Protein AF-0000000081791273 (afdb_homodimer)

Sequence (746 aa):
MLEGVGVVGTGSLARILIPTLQAVGIKIVALWGPTLEKAAELARLFNISFYTDQIDNVLLNPEVDLVCINTPPHLHAQVASKALGIGKHVLCERPAGLNKNDAHKMVTAAQYYPSLMSIMNHCLRFLPAFVRLKRMIQDGEVGEVFLCDVRVTCGSLLRDKYNWMCDENMGGGVLNTFGSHLIDIITFITGQKAIRVRGMLKTFVRQTDKINGIRHITSDDFCSFQMELSQQVCVSVTLNTHVPGQFKQEILVVGSEGRLTLKEADLYGQVGAMGREQLLMADIQHITERQKQGIPTNQIPLPYLKGMLKLIDALKESFERKKERLSWEQEPVALAANFEDAEYVQAVLDAIRESNRSGAWEPVNLSNDGDPWMLEGVGVVGTGSLARILIPTLQAVGIKIVALWGPTLEKAAELARLFNISFYTDQIDNVLLNPEVDLVCINTPPHLHAQVASKALGIGKHVLCERPAGLNKNDAHKMVTAAQYYPSLMSIMNHCLRFLPAFVRLKRMIQDGEVGEVFLCDVRVTCGSLLRDKYNWMCDENMGGGVLNTFGSHLIDIITFITGQKAIRVRGMLKTFVRQTDKINGIRHITSDDFCSFQMELSQQVCVSVTLNTHVPGQFKQEILVVGSEGRLTLKEADLYGQVGAMGREQLLMADIQHITERQKQGIPTNQIPLPYLKGMLKLIDALKESFERKKERLSWEQEPVALAANFEDAEYVQAVLDAIRESNRSGAWEPVNLSNDGDPW

Secondary structure (DSSP, 8-state):
----EEEE--SHHHHHHHHHHHHTT--EEEEE-SSHHHHHHHHHHHT-S-EES-HHHHHT-TT-SEEEE-S-HHHHHHHHHHHHHTT-EEEEPSS--SSHHHHHHHHHHHHHSTTS-EEE--GGGGSHHHHHHHHHHHTTTT-SEEEEEEEEE-S----SS--GGG-GGGT-SHIIIIIHHHHHHHHHHH---EEEEEEEEE------SSS-SS----S-SEEEEEEEETTS-EEEEEEE----SS-EEEEEEEETTEEEEEETTEEEEEETT-SS-EEEE-------HHHHHTS-TTSS-HHHHHHHHHHHHHHHHHHHS--STT---SGGGTTSB-HHHHHHHHHHHHHHHHHHHHSS-EE----------/----EEEE--SHHHHHHHHHHHHTTPPEEEEE-SSHHHHHHHHHHHT-S-EES-HHHHHT-TT--EEEE-S-HHHHHHHHHHHHHTT-EEEEPSS--SSHHHHHHHHHHHHH-TTS-EEE--GGGGSHHHHHHHHHHHTTTT-SEEEEEEEEE-S----SS--GGG-GGGT-SHIIIIIHHHHHHHHHHH---EEEEEEEEE------SSS-SS----S-SEEEEEEEETTS-EEEEEEE----SS-EEEEEEEETTEEEEEETTEEEEEETT-SS-EEEE-------HHHHHTS-TTSS-HHHHHHHHHHHHHHHHHHHT--STT---SGGGTTSB-HHHHHHHHHHHHHHHHHHHHSS-EE----------

Foldseek 3Di:
DFQEEEEEEQDQVCLLQLLLLVVVPHHHAEYEYCDQVSQVVSCVVRVHDYYDPDLVCRLVPPRHQEYEYDDFQQCQLVSLLVSLVSPHAYEYEDQQHLFLVSLVSNVVSCVVRVQHHFFYQLLLLLQPQLVVLLVCVVVCQQPAWAEKEKEKEEADLDDLDDDLLQESNRQHAQCRVVVLSVQLSVCLSNVWAFFWKAKAFDDPAQADPRRHPPHTRDYTQWMWMWTQTPVNHIYTYTYHNHDYDAIWIKIWIHHPFWIWMDTLSWIWIDGDPRPDIDTPDDDPDDDDPSSVVSNPVPNDHDSSSVSSSSQSVLQVVQQVVDPDPSGGHCVSCVSGHGSLSSSSSSLRSVNHVVNNVVVDMGTRDSDPPPDPD/DFQEEEEEEQDQVCLLQLLLLVVVPHHHAEYEYCDQVSQVVSCVVRVHDYYDPDLVCRLVPPRHQEYEYDDFQQCQLVSLLVSLVSPHAYEYEDQQHLFLVSLVSNVVSCVVRVQHHFFYQLLLLLQPQLVVLLVCVVVCQQPAWAEKEKEKEEADLDDLDDDLLQESNRQHAQCRVVVLSVQLSVCLSNVWAFFWKAKAFDDPAFADPRRHPPHTRDYTQWMWMWTQTPVNHIYTYTYHNHDYDAIWIKIWIHHPFWIWMDTLSWIWIDGDPRPDIDTPDDDPDDDDPSSVVSRPVPNDHDSSSVSSSSQSVLQVVQQVVDPDPSGGHCVSCVSGHGSLSSSSSSLRSVNHVVNNVVVDMGTRDSDPPPDPD

pLDDT: mean 92.03, std 10.96, range [25.06, 98.81]

Structure (mmCIF, N/CA/C/O backbone):
data_AF-0000000081791273-model_v1
#
loop_
_entity.id
_entity.type
_entity.pdbx_description
1 polymer 'Glucose-fructose oxidoreductase domain-containing protein 2-like'
#
loop_
_atom_site.group_PDB
_atom_site.id
_atom_site.type_symbol
_atom_site.label_atom_id
_atom_site.label_alt_id
_atom_site.label_comp_id
_atom_site.label_asym_id
_atom_site.label_entity_id
_atom_site.label_seq_id
_atom_site.pdbx_PDB_ins_code
_atom_site.Cartn_x
_atom_site.Cartn_y
_atom_site.Cartn_z
_atom_site.occupancy
_atom_site.B_iso_or_equiv
_atom_site.auth_seq_id
_atom_site.auth_comp_id
_atom_site.auth_asym_id
_atom_site.auth_atom_id
_atom_site.pdbx_PDB_model_num
ATOM 1 N N . MET A 1 1 ? 8.859 39.094 22.797 1 80.38 1 MET A N 1
ATOM 2 C CA . MET A 1 1 ? 8.289 37.969 23.516 1 80.38 1 MET A CA 1
ATOM 3 C C . MET A 1 1 ? 6.828 37.75 23.125 1 80.38 1 MET A C 1
ATOM 5 O O . MET A 1 1 ? 6.141 38.719 22.75 1 80.38 1 MET A O 1
ATOM 9 N N . LEU A 1 2 ? 6.379 36.469 23.156 1 83.06 2 LEU A N 1
ATOM 10 C CA . LEU A 1 2 ? 4.984 36.125 22.891 1 83.06 2 LEU A CA 1
ATOM 11 C C . LEU A 1 2 ? 4.105 36.469 24.094 1 83.06 2 LEU A C 1
ATOM 13 O O . LEU A 1 2 ? 4.23 35.875 25.156 1 83.06 2 LEU A O 1
ATOM 17 N N . GLU A 1 3 ? 3.275 37.469 24.047 1 80.25 3 GLU A N 1
ATOM 18 C CA . GLU A 1 3 ? 2.473 37.906 25.188 1 80.25 3 GLU A CA 1
ATOM 19 C C . GLU A 1 3 ? 1.173 37.125 25.281 1 80.25 3 GLU A C 1
ATOM 21 O O . GLU A 1 3 ? 0.691 36.844 26.391 1 80.25 3 GLU A O 1
ATOM 26 N N . GLY A 1 4 ? 0.676 36.844 24.156 1 94.81 4 GLY A N 1
ATOM 27 C CA . GLY A 1 4 ? -0.59 36.125 24.219 1 94.81 4 GLY A CA 1
ATOM 28 C C . GLY A 1 4 ? -0.978 35.5 22.906 1 94.81 4 GLY A C 1
ATOM 29 O O . GLY A 1 4 ? -0.672 36 21.828 1 94.81 4 GLY A O 1
ATOM 30 N N . VAL A 1 5 ? -1.681 34.375 23.016 1 97.56 5 VAL A N 1
ATOM 31 C CA . VAL A 1 5 ? -2.145 33.656 21.859 1 97.56 5 VAL A CA 1
ATOM 32 C C . VAL A 1 5 ? -3.668 33.688 21.781 1 97.56 5 VAL A C 1
ATOM 34 O O . VAL A 1 5 ? -4.348 33.562 22.797 1 97.56 5 VAL A O 1
ATOM 37 N N . GLY A 1 6 ? -4.168 34.062 20.641 1 98.5 6 GLY A N 1
ATOM 38 C CA . GLY A 1 6 ? -5.574 33.844 20.328 1 98.5 6 GLY A CA 1
ATOM 39 C C . GLY A 1 6 ? -5.836 32.562 19.547 1 98.5 6 GLY A C 1
ATOM 40 O O . GLY A 1 6 ? -5.16 32.312 18.562 1 98.5 6 GLY A O 1
ATOM 41 N N . VAL A 1 7 ? -6.781 31.781 20 1 98.5 7 VAL A N 1
ATOM 42 C CA . VAL A 1 7 ? -7.129 30.531 19.328 1 98.5 7 VAL A CA 1
ATOM 43 C C . VAL A 1 7 ? -8.477 30.672 18.625 1 98.5 7 VAL A C 1
ATOM 45 O O . VAL A 1 7 ? -9.461 31.109 19.25 1 98.5 7 VAL A O 1
ATOM 48 N N . VAL A 1 8 ? -8.469 30.391 17.359 1 98.38 8 VAL A N 1
ATOM 49 C CA . VAL A 1 8 ? -9.695 30.406 16.562 1 98.38 8 VAL A CA 1
ATOM 50 C C . VAL A 1 8 ? -10.125 28.984 16.25 1 98.38 8 VAL A C 1
ATOM 52 O O . VAL A 1 8 ? -9.617 28.375 15.305 1 98.38 8 VAL A O 1
ATOM 55 N N . GLY A 1 9 ? -11.094 28.5 16.953 1 97.19 9 GLY A N 1
ATOM 56 C CA . GLY A 1 9 ? -11.578 27.141 16.812 1 97.19 9 GLY A CA 1
ATOM 57 C C . GLY A 1 9 ? -11.789 26.438 18.141 1 97.19 9 GLY A C 1
ATOM 58 O O . GLY A 1 9 ? -11.023 26.641 19.078 1 97.19 9 GLY A O 1
ATOM 59 N N . THR A 1 10 ? -12.773 25.547 18.234 1 95 10 THR A N 1
ATOM 60 C CA . THR A 1 10 ? -13.094 24.844 19.469 1 95 10 THR A CA 1
ATOM 61 C C . THR A 1 10 ? -13.125 23.328 19.234 1 95 10 THR A C 1
ATOM 63 O O . THR A 1 10 ? -13.609 22.578 20.094 1 95 10 THR A O 1
ATOM 66 N N . GLY A 1 11 ? -12.695 22.891 18.109 1 89.69 11 GLY A N 1
ATOM 67 C CA . GLY A 1 11 ? -12.75 21.484 17.766 1 89.69 11 GLY A CA 1
ATOM 68 C C . GLY A 1 11 ? -11.703 20.641 18.484 1 89.69 11 GLY A C 1
ATOM 69 O O . GLY A 1 11 ? -11.07 21.125 19.438 1 89.69 11 GLY A O 1
ATOM 70 N N . SER A 1 12 ? -11.555 19.422 18.094 1 86.44 12 SER A N 1
ATOM 71 C CA . SER A 1 12 ? -10.68 18.453 18.734 1 86.44 12 SER A CA 1
ATOM 72 C C . SER A 1 12 ? -9.234 18.938 18.75 1 86.44 12 SER A C 1
ATOM 74 O O . SER A 1 12 ? -8.523 18.75 19.734 1 86.44 12 SER A O 1
ATOM 76 N N . LEU A 1 13 ? -8.844 19.531 17.703 1 88.69 13 LEU A N 1
ATOM 77 C CA . LEU A 1 13 ? -7.453 19.969 17.625 1 88.69 13 LEU A CA 1
ATOM 78 C C . LEU A 1 13 ? -7.199 21.141 18.578 1 88.69 13 LEU A C 1
ATOM 80 O O . LEU A 1 13 ? -6.117 21.25 19.156 1 88.69 13 LEU A O 1
ATOM 84 N N . ALA A 1 14 ? -8.172 22.031 18.688 1 92.62 14 ALA A N 1
ATOM 85 C CA . ALA A 1 14 ? -8.047 23.125 19.641 1 92.62 14 ALA A CA 1
ATOM 86 C C . ALA A 1 14 ? -7.938 22.609 21.062 1 92.62 14 ALA A C 1
ATOM 88 O O . ALA A 1 14 ? -7.195 23.156 21.875 1 92.62 14 ALA A O 1
ATOM 89 N N . ARG A 1 15 ? -8.625 21.562 21.312 1 89.88 15 ARG A N 1
ATOM 90 C CA . ARG A 1 15 ? -8.656 20.969 22.656 1 89.88 15 ARG A CA 1
ATOM 91 C C . ARG A 1 15 ? -7.309 20.344 23 1 89.88 15 ARG A C 1
ATOM 93 O O . ARG A 1 15 ? -6.984 20.172 24.188 1 89.88 15 ARG A O 1
ATOM 100 N N . ILE A 1 16 ? -6.574 20.031 22 1 88.81 16 ILE A N 1
ATOM 101 C CA . ILE A 1 16 ? -5.234 19.5 22.203 1 88.81 16 ILE A CA 1
ATOM 102 C C . ILE A 1 16 ? -4.219 20.641 22.219 1 88.81 16 ILE A C 1
ATOM 104 O O . ILE A 1 16 ? -3.314 20.656 23.062 1 88.81 16 ILE A O 1
ATOM 108 N N . LEU A 1 17 ? -4.387 21.562 21.391 1 92.44 17 LEU A N 1
ATOM 109 C CA . LEU A 1 17 ? -3.441 22.656 21.203 1 92.44 17 LEU A CA 1
ATOM 110 C C . LEU A 1 17 ? -3.395 23.547 22.453 1 92.44 17 LEU A C 1
ATOM 112 O O . LEU A 1 17 ? -2.312 23.922 22.922 1 92.44 17 LEU A O 1
ATOM 116 N N . ILE A 1 18 ? -4.543 23.906 23.016 1 94.12 18 ILE A N 1
ATOM 117 C CA . ILE A 1 18 ? -4.652 24.891 24.094 1 94.12 18 ILE A CA 1
ATOM 118 C C . ILE A 1 18 ? -3.891 24.406 25.312 1 94.12 18 ILE A C 1
ATOM 120 O O . ILE A 1 18 ? -2.971 25.078 25.797 1 94.12 18 ILE A O 1
ATOM 124 N N . PRO A 1 19 ? -4.215 23.219 25.781 1 90.81 19 PRO A N 1
ATOM 125 C CA . PRO A 1 19 ? -3.463 22.766 26.953 1 90.81 19 PRO A CA 1
ATOM 126 C C . PRO A 1 19 ? -1.977 22.578 26.656 1 90.81 19 PRO A C 1
ATOM 128 O O . PRO A 1 19 ? -1.141 22.75 27.547 1 90.81 19 PRO A O 1
ATOM 131 N N . THR A 1 20 ? -1.631 22.203 25.453 1 88.81 20 THR A N 1
ATOM 132 C CA . THR A 1 20 ? -0.233 22.031 25.078 1 88.81 20 THR A CA 1
ATOM 133 C C . THR A 1 20 ? 0.511 23.359 25.156 1 88.81 20 THR A C 1
ATOM 135 O O . THR A 1 20 ? 1.639 23.422 25.641 1 88.81 20 THR A O 1
ATOM 138 N N . LEU A 1 21 ? -0.088 24.453 24.688 1 93.25 21 LEU A N 1
ATOM 139 C CA . LEU A 1 21 ? 0.482 25.797 24.781 1 93.25 21 LEU A CA 1
ATOM 140 C C . LEU A 1 21 ? 0.593 26.25 26.234 1 93.25 21 LEU A C 1
ATOM 142 O O . LEU A 1 21 ? 1.633 26.766 26.641 1 93.25 21 LEU A O 1
ATOM 146 N N . GLN A 1 22 ? -0.42 25.969 26.953 1 92.44 22 GLN A N 1
ATOM 147 C CA . GLN A 1 22 ? -0.443 26.375 28.359 1 92.44 22 GLN A CA 1
ATOM 148 C C . GLN A 1 22 ? 0.629 25.656 29.156 1 92.44 22 GLN A C 1
ATOM 150 O O . GLN A 1 22 ? 1.244 26.234 30.062 1 92.44 22 GLN A O 1
ATOM 155 N N . ALA A 1 23 ? 0.828 24.469 28.812 1 87.25 23 ALA A N 1
ATOM 156 C CA . ALA A 1 23 ? 1.78 23.625 29.531 1 87.25 23 ALA A CA 1
ATOM 157 C C . ALA A 1 23 ? 3.199 24.172 29.406 1 87.25 23 ALA A C 1
ATOM 159 O O . ALA A 1 23 ? 4.031 23.969 30.297 1 87.25 23 ALA A O 1
ATOM 160 N N . VAL A 1 24 ? 3.422 24.875 28.406 1 88.56 24 VAL A N 1
ATOM 161 C CA . VAL A 1 24 ? 4.773 25.406 28.219 1 88.56 24 VAL A CA 1
ATOM 162 C C . VAL A 1 24 ? 4.816 26.875 28.609 1 88.56 24 VAL A C 1
ATOM 164 O O . VAL A 1 24 ? 5.777 27.578 28.297 1 88.56 24 VAL A O 1
ATOM 167 N N . GLY A 1 25 ? 3.766 27.375 29.141 1 90.12 25 GLY A N 1
ATOM 168 C CA . GLY A 1 25 ? 3.752 28.719 29.719 1 90.12 25 GLY A CA 1
ATOM 169 C C . GLY A 1 25 ? 3.193 29.766 28.766 1 90.12 25 GLY A C 1
ATOM 170 O O . GLY A 1 25 ? 3.271 30.969 29.047 1 90.12 25 GLY A O 1
ATOM 171 N N . ILE A 1 26 ? 2.658 29.375 27.672 1 92.94 26 ILE A N 1
ATOM 172 C CA . ILE A 1 26 ? 2.059 30.312 26.719 1 92.94 26 ILE A CA 1
ATOM 173 C C . ILE A 1 26 ? 0.616 30.609 27.125 1 92.94 26 ILE A C 1
ATOM 175 O O . ILE A 1 26 ? -0.167 29.688 27.375 1 92.94 26 ILE A O 1
ATOM 179 N N . LYS A 1 27 ? 0.321 31.812 27.219 1 94.88 27 LYS A N 1
ATOM 180 C CA . LYS A 1 27 ? -1.004 32.219 27.672 1 94.88 27 LYS A CA 1
ATOM 181 C C . LYS A 1 27 ? -1.986 32.281 26.5 1 94.88 27 LYS A C 1
ATOM 183 O O . LYS A 1 27 ? -1.678 32.875 25.453 1 94.88 27 LYS A O 1
ATOM 188 N N . ILE A 1 28 ? -3.094 31.719 26.703 1 97.81 28 ILE A N 1
ATOM 189 C CA . ILE A 1 28 ? -4.211 31.891 25.781 1 97.81 28 ILE A CA 1
ATOM 190 C C . ILE A 1 28 ? -5.102 33.031 26.266 1 97.81 28 ILE A C 1
ATOM 192 O O . ILE A 1 28 ? -5.75 32.938 27.312 1 97.81 28 ILE A O 1
ATOM 196 N N . VAL A 1 29 ? -5.199 34.094 25.5 1 98 29 VAL A N 1
ATOM 197 C CA . VAL A 1 29 ? -5.82 35.312 26.031 1 98 29 VAL A CA 1
ATOM 198 C C . VAL A 1 29 ? -7.172 35.531 25.359 1 98 29 VAL A C 1
ATOM 200 O O . VAL A 1 29 ? -7.969 36.344 25.812 1 98 29 VAL A O 1
ATOM 203 N N . ALA A 1 30 ? -7.406 34.812 24.281 1 98.44 30 ALA A N 1
ATOM 204 C CA . ALA A 1 30 ? -8.672 34.938 23.578 1 98.44 30 ALA A CA 1
ATOM 205 C C . ALA A 1 30 ? -9.031 33.656 22.859 1 98.44 30 ALA A C 1
ATOM 207 O O . ALA A 1 30 ? -8.156 32.969 22.312 1 98.44 30 ALA A O 1
ATOM 208 N N . LEU A 1 31 ? -10.32 33.344 22.844 1 98.62 31 LEU A N 1
ATOM 209 C CA . LEU A 1 31 ? -10.82 32.125 22.203 1 98.62 31 LEU A CA 1
ATOM 210 C C . LEU A 1 31 ? -12.055 32.438 21.359 1 98.62 31 LEU A C 1
ATOM 212 O O . LEU A 1 31 ? -12.977 33.125 21.812 1 98.62 31 LEU A O 1
ATOM 216 N N . TRP A 1 32 ? -12.023 32 20.125 1 98.56 32 TRP A N 1
ATOM 217 C CA . TRP A 1 32 ? -13.195 32.094 19.25 1 98.56 32 TRP A CA 1
ATOM 218 C C . TRP A 1 32 ? -13.836 30.719 19.078 1 98.56 32 TRP A C 1
ATOM 220 O O . TRP A 1 32 ? -13.141 29.719 18.938 1 98.56 32 TRP A O 1
ATOM 230 N N . GLY A 1 33 ? -15.141 30.656 19.047 1 97.75 33 GLY A N 1
ATOM 231 C CA . GLY A 1 33 ? -15.93 29.5 18.656 1 97.75 33 GLY A CA 1
ATOM 232 C C . GLY A 1 33 ? -17.047 29.828 17.688 1 97.75 33 GLY A C 1
ATOM 233 O O . GLY A 1 33 ? -17.422 30.984 17.547 1 97.75 33 GLY A O 1
ATOM 234 N N . PRO A 1 34 ? -17.5 28.812 17 1 95.81 34 PRO A N 1
ATOM 235 C CA . PRO A 1 34 ? -18.578 29.062 16.016 1 95.81 34 PRO A CA 1
ATOM 236 C C . PRO A 1 34 ? -19.859 29.562 16.672 1 95.81 34 PRO A C 1
ATOM 238 O O . PRO A 1 34 ? -20.688 30.203 16.016 1 95.81 34 PRO A O 1
ATOM 241 N N . THR A 1 35 ? -20.078 29.203 17.922 1 97.31 35 THR A N 1
ATOM 242 C CA . THR A 1 35 ? -21.141 29.75 18.75 1 97.31 35 THR A CA 1
ATOM 243 C C . THR A 1 35 ? -20.594 30.188 20.109 1 97.31 35 THR A C 1
ATOM 245 O O . THR A 1 35 ? -19.562 29.703 20.562 1 97.31 35 THR A O 1
ATOM 248 N N . LEU A 1 36 ? -21.328 31.141 20.688 1 97.81 36 LEU A N 1
ATOM 249 C CA . LEU A 1 36 ? -20.891 31.625 22 1 97.81 36 LEU A CA 1
ATOM 250 C C . LEU A 1 36 ? -20.891 30.484 23.016 1 97.81 36 LEU A C 1
ATOM 252 O O . LEU A 1 36 ? -20.031 30.453 23.906 1 97.81 36 LEU A O 1
ATOM 256 N N . GLU A 1 37 ? -21.781 29.625 22.875 1 97.88 37 GLU A N 1
ATOM 257 C CA . GLU A 1 37 ? -21.891 28.484 23.797 1 97.88 37 GLU A CA 1
ATOM 258 C C . GLU A 1 37 ? -20.641 27.594 23.719 1 97.88 37 GLU A C 1
ATOM 260 O O . GLU A 1 37 ? -20.078 27.219 24.734 1 97.88 37 GLU A O 1
ATOM 265 N N . LYS A 1 38 ? -20.234 27.266 22.531 1 96.75 38 LYS A N 1
ATOM 266 C CA . LYS A 1 38 ? -19.062 26.406 22.328 1 96.75 38 LYS A CA 1
ATOM 267 C C . LYS A 1 38 ? -17.797 27.094 22.797 1 96.75 38 LYS A C 1
ATOM 269 O O . LYS A 1 38 ? -16.922 26.469 23.406 1 96.75 38 LYS A O 1
ATOM 274 N N . ALA A 1 39 ? -17.719 28.391 22.5 1 98.12 39 ALA A N 1
ATOM 275 C CA . ALA A 1 39 ? -16.578 29.156 22.953 1 98.12 39 ALA A CA 1
ATOM 276 C C . ALA A 1 39 ? -16.5 29.203 24.469 1 98.12 39 ALA A C 1
ATOM 278 O O . ALA A 1 39 ? -15.438 29 25.062 1 98.12 39 ALA A O 1
ATOM 279 N N . ALA A 1 40 ? -17.641 29.406 25.062 1 98.12 40 ALA A N 1
ATOM 280 C CA . ALA A 1 40 ? -17.734 29.516 26.516 1 98.12 40 ALA A CA 1
ATOM 281 C C . ALA A 1 40 ? -17.359 28.188 27.188 1 98.12 40 ALA A C 1
ATOM 283 O O . ALA A 1 40 ? -16.672 28.172 28.203 1 98.12 40 ALA A O 1
ATOM 284 N N . GLU A 1 41 ? -17.828 27.172 26.688 1 97.19 41 GLU A N 1
ATOM 285 C CA . GLU A 1 41 ? -17.547 25.844 27.219 1 97.19 41 GLU A CA 1
ATOM 286 C C . GLU A 1 41 ? -16.047 25.562 27.25 1 97.19 41 GLU A C 1
ATOM 288 O O . GLU A 1 41 ? -15.508 25.141 28.266 1 97.19 41 GLU A O 1
ATOM 293 N N . LEU A 1 42 ? -15.422 25.766 26.125 1 96.62 42 LEU A N 1
ATOM 294 C CA . LEU A 1 42 ? -13.992 25.484 26.031 1 96.62 42 LEU A CA 1
ATOM 295 C C . LEU A 1 42 ? -13.188 26.469 26.875 1 96.62 42 LEU A C 1
ATOM 297 O O . LEU A 1 42 ? -12.172 26.109 27.469 1 96.62 42 LEU A O 1
ATOM 301 N N . ALA A 1 43 ? -13.617 27.719 26.906 1 97.94 43 ALA A N 1
ATOM 302 C CA . ALA A 1 43 ? -12.961 28.734 27.719 1 97.94 43 ALA A CA 1
ATOM 303 C C . ALA A 1 43 ? -12.977 28.344 29.188 1 97.94 43 ALA A C 1
ATOM 305 O O . ALA A 1 43 ? -11.984 28.531 29.906 1 97.94 43 ALA A O 1
ATOM 306 N N . ARG A 1 44 ? -14.109 27.875 29.609 1 97.06 44 ARG A N 1
ATOM 307 C CA . ARG A 1 44 ? -14.242 27.422 30.984 1 97.06 44 ARG A CA 1
ATOM 308 C C . ARG A 1 44 ? -13.312 26.25 31.281 1 97.06 44 ARG A C 1
ATOM 310 O O . ARG A 1 44 ? -12.656 26.203 32.312 1 97.06 44 ARG A O 1
ATOM 317 N N . LEU A 1 45 ? -13.305 25.391 30.359 1 94.88 45 LEU A N 1
ATOM 318 C CA . LEU A 1 45 ? -12.516 24.172 30.516 1 94.88 45 LEU A CA 1
ATOM 319 C C . LEU A 1 45 ? -11.031 24.5 30.688 1 94.88 45 LEU A C 1
ATOM 321 O O . LEU A 1 45 ? -10.328 23.844 31.453 1 94.88 45 LEU A O 1
ATOM 325 N N . PHE A 1 46 ? -10.555 25.547 29.984 1 95.44 46 PHE A N 1
ATOM 326 C CA . PHE A 1 46 ? -9.125 25.797 29.969 1 95.44 46 PHE A CA 1
ATOM 327 C C . PHE A 1 46 ? -8.805 27.156 30.609 1 95.44 46 PHE A C 1
ATOM 329 O O . PHE A 1 46 ? -7.707 27.688 30.438 1 95.44 46 PHE A O 1
ATOM 336 N N . ASN A 1 47 ? -9.711 27.703 31.266 1 96.12 47 ASN A N 1
ATOM 337 C CA . ASN A 1 47 ? -9.555 28.938 32.031 1 96.12 47 ASN A CA 1
ATOM 338 C C . ASN A 1 47 ? -9.07 30.094 31.172 1 96.12 47 ASN A C 1
ATOM 340 O O . ASN A 1 47 ? -8.055 30.719 31.484 1 96.12 47 ASN A O 1
ATOM 344 N N . ILE A 1 48 ? -9.812 30.312 30.109 1 97.5 48 ILE A N 1
ATOM 345 C CA . ILE A 1 48 ? -9.555 31.438 29.219 1 97.5 48 ILE A CA 1
ATOM 346 C C . ILE A 1 48 ? -10.539 32.562 29.5 1 97.5 48 ILE A C 1
ATOM 348 O O . ILE A 1 48 ? -11.758 32.375 29.438 1 97.5 48 ILE A O 1
ATOM 352 N N . SER A 1 49 ? -10.094 33.719 29.797 1 94.94 49 SER A N 1
ATOM 353 C CA . SER A 1 49 ? -10.906 34.781 30.359 1 94.94 49 SER A CA 1
ATOM 354 C C . SER A 1 49 ? -11.781 35.438 29.281 1 94.94 49 SER A C 1
ATOM 356 O O . SER A 1 49 ? -12.898 35.875 29.562 1 94.94 49 SER A O 1
ATOM 358 N N . PHE A 1 50 ? -11.273 35.5 28.078 1 98.31 50 PHE A N 1
ATOM 359 C CA . PHE A 1 50 ? -12.016 36.156 27 1 98.31 50 PHE A CA 1
ATOM 360 C C . PHE A 1 50 ? -12.43 35.156 25.938 1 98.31 50 PHE A C 1
ATOM 362 O O . PHE A 1 50 ? -11.586 34.406 25.406 1 98.31 50 PHE A O 1
ATOM 369 N N . TYR A 1 51 ? -13.664 35.094 25.594 1 98.56 51 TYR A N 1
ATOM 370 C CA . TYR A 1 51 ? -14.18 34.219 24.547 1 98.56 51 TYR A CA 1
ATOM 371 C C . TYR A 1 51 ? -15.281 34.938 23.766 1 98.56 51 TYR A C 1
ATOM 373 O O . TYR A 1 51 ? -15.953 35.812 24.281 1 98.56 51 TYR A O 1
ATOM 381 N N . THR A 1 52 ? -15.445 34.562 22.516 1 98.69 52 THR A N 1
ATOM 382 C CA . THR A 1 52 ? -16.375 35.281 21.641 1 98.69 52 THR A CA 1
ATOM 383 C C . THR A 1 52 ? -16.766 34.406 20.453 1 98.69 52 THR A C 1
ATOM 385 O O . THR A 1 52 ? -16.141 33.344 20.219 1 98.69 52 THR A O 1
ATOM 388 N N . ASP A 1 53 ? -17.828 34.688 19.75 1 98.38 53 ASP A N 1
ATOM 389 C CA . ASP A 1 53 ? -18.203 34.031 18.484 1 98.38 53 ASP A CA 1
ATOM 390 C C . ASP A 1 53 ? -18 35 17.312 1 98.38 53 ASP A C 1
ATOM 392 O O . ASP A 1 53 ? -18.406 34.719 16.188 1 98.38 53 ASP A O 1
ATOM 396 N N . GLN A 1 54 ? -17.391 36.094 17.641 1 98.06 54 GLN A N 1
ATOM 397 C CA . GLN A 1 54 ? -17 37.062 16.609 1 98.06 54 GLN A CA 1
ATOM 398 C C . GLN A 1 54 ? -15.492 37.062 16.391 1 98.06 54 GLN A C 1
ATOM 400 O O . GLN A 1 54 ? -14.734 37.531 17.234 1 98.06 54 GLN A O 1
ATOM 405 N N . ILE A 1 55 ? -15.109 36.625 15.219 1 97.44 55 ILE A N 1
ATOM 406 C CA . ILE A 1 55 ? -13.695 36.406 14.922 1 97.44 55 ILE A CA 1
ATOM 407 C C . ILE A 1 55 ? -12.914 37.688 15.086 1 97.44 55 ILE A C 1
ATOM 409 O O . ILE A 1 55 ? -11.773 37.688 15.57 1 97.44 55 ILE A O 1
ATOM 413 N N . ASP A 1 56 ? -13.492 38.844 14.719 1 97.38 56 ASP A N 1
ATOM 414 C CA . ASP A 1 56 ? -12.812 40.125 14.766 1 97.38 56 ASP A CA 1
ATOM 415 C C . ASP A 1 56 ? -12.422 40.5 16.203 1 97.38 56 ASP A C 1
ATOM 417 O O . ASP A 1 56 ? -11.406 41.156 16.422 1 97.38 56 ASP A O 1
ATOM 421 N N . ASN A 1 57 ? -13.219 40.031 17.141 1 98.12 57 ASN A N 1
ATOM 422 C CA . ASN A 1 57 ? -12.922 40.344 18.531 1 98.12 57 ASN A CA 1
ATOM 423 C C . ASN A 1 57 ? -11.625 39.688 19 1 98.12 57 ASN A C 1
ATOM 425 O O . ASN A 1 57 ? -10.922 40.219 19.859 1 98.12 57 ASN A O 1
ATOM 429 N N . VAL A 1 58 ? -11.32 38.531 18.453 1 98.12 58 VAL A N 1
ATOM 430 C CA . VAL A 1 58 ? -10.062 37.875 18.781 1 98.12 58 VAL A CA 1
ATOM 431 C C . VAL A 1 58 ? -8.914 38.562 18.047 1 98.12 58 VAL A C 1
ATOM 433 O O . VAL A 1 58 ? -7.875 38.844 18.641 1 98.12 58 VAL A O 1
ATOM 436 N N . LEU A 1 59 ? -9.117 38.906 16.766 1 97.62 59 LEU A N 1
ATOM 437 C CA . LEU A 1 59 ? -8.07 39.438 15.914 1 97.62 59 LEU A CA 1
ATOM 438 C C . LEU A 1 59 ? -7.668 40.844 16.375 1 97.62 59 LEU A C 1
ATOM 440 O O . LEU A 1 59 ? -6.492 41.188 16.312 1 97.62 59 LEU A O 1
ATOM 444 N N . LEU A 1 60 ? -8.633 41.625 16.875 1 97.12 60 LEU A N 1
ATOM 445 C CA . LEU A 1 60 ? -8.383 43 17.25 1 97.12 60 LEU A CA 1
ATOM 446 C C . LEU A 1 60 ? -7.988 43.125 18.719 1 97.12 60 LEU A C 1
ATOM 448 O O . LEU A 1 60 ? -7.652 44.188 19.188 1 97.12 60 LEU A O 1
ATOM 452 N N . ASN A 1 61 ? -8.07 42 19.422 1 96.94 61 ASN A N 1
ATOM 453 C CA . ASN A 1 61 ? -7.633 42.031 20.812 1 96.94 61 ASN A CA 1
ATOM 454 C C . ASN A 1 61 ? -6.16 42.406 20.938 1 96.94 61 ASN A C 1
ATOM 456 O O . ASN A 1 61 ? -5.285 41.719 20.406 1 96.94 61 ASN A O 1
ATOM 460 N N . PRO A 1 62 ? -5.836 43.469 21.688 1 95.12 62 PRO A N 1
ATOM 461 C CA . PRO A 1 62 ? -4.457 43.969 21.75 1 95.12 62 PRO A CA 1
ATOM 462 C C . PRO A 1 62 ? -3.525 43 22.484 1 95.12 62 PRO A C 1
ATOM 464 O O . PRO A 1 62 ? -2.303 43.094 22.344 1 95.12 62 PRO A O 1
ATOM 467 N N . GLU A 1 63 ? -4.066 42.062 23.219 1 95.25 63 GLU A N 1
ATOM 468 C CA . GLU A 1 63 ? -3.25 41.094 23.969 1 95.25 63 GLU A CA 1
ATOM 469 C C . GLU A 1 63 ? -2.848 39.906 23.094 1 95.25 63 GLU A C 1
ATOM 471 O O . GLU A 1 63 ? -1.998 39.125 23.484 1 95.25 63 GLU A O 1
ATOM 476 N N . VAL A 1 64 ? -3.396 39.844 21.891 1 96.62 64 VAL A N 1
ATOM 477 C CA . VAL A 1 64 ? -3.105 38.719 21 1 96.62 64 VAL A CA 1
ATOM 478 C C . VAL A 1 64 ? -1.944 39.094 20.078 1 96.62 64 VAL A C 1
ATOM 480 O O . VAL A 1 64 ? -2.027 40.062 19.312 1 96.62 64 VAL A O 1
ATOM 483 N N . ASP A 1 65 ? -0.893 38.312 20.141 1 95.81 65 ASP A N 1
ATOM 484 C CA . ASP A 1 65 ? 0.251 38.469 19.25 1 95.81 65 ASP A CA 1
ATOM 485 C C . ASP A 1 65 ? 0.239 37.438 18.141 1 95.81 65 ASP A C 1
ATOM 487 O O . ASP A 1 65 ? 0.653 37.688 17.016 1 95.81 65 ASP A O 1
ATOM 491 N N . LEU A 1 66 ? -0.155 36.281 18.469 1 97.38 66 LEU A N 1
ATOM 492 C CA . LEU A 1 66 ? -0.198 35.125 17.578 1 97.38 66 LEU A CA 1
ATOM 493 C C . LEU A 1 66 ? -1.6 34.531 17.531 1 97.38 66 LEU A C 1
ATOM 495 O O . LEU A 1 66 ? -2.225 34.312 18.562 1 97.38 66 LEU A O 1
ATOM 499 N N . VAL A 1 67 ? -2.043 34.312 16.328 1 98.44 67 VAL A N 1
ATOM 500 C CA . VAL A 1 67 ? -3.338 33.656 16.141 1 98.44 67 VAL A CA 1
ATOM 501 C C . VAL A 1 67 ? -3.137 32.219 15.68 1 98.44 67 VAL A C 1
ATOM 503 O O . VAL A 1 67 ? -2.486 31.969 14.664 1 98.44 67 VAL A O 1
ATOM 506 N N . CYS A 1 68 ? -3.656 31.266 16.438 1 98.38 68 CYS A N 1
ATOM 507 C CA . CYS A 1 68 ? -3.695 29.859 16.047 1 98.38 68 CYS A CA 1
ATOM 508 C C . CYS A 1 68 ? -5.047 29.5 15.43 1 98.38 68 CYS A C 1
ATOM 510 O O . CYS A 1 68 ? -6.07 29.547 16.109 1 98.38 68 CYS A O 1
ATOM 512 N N . ILE A 1 69 ? -4.973 29.125 14.227 1 98.19 69 ILE A N 1
ATOM 513 C CA . ILE A 1 69 ? -6.199 28.875 13.477 1 98.19 69 ILE A CA 1
ATOM 514 C C . ILE A 1 69 ? -6.473 27.375 13.414 1 98.19 69 ILE A C 1
ATOM 516 O O . ILE A 1 69 ? -5.75 26.641 12.734 1 98.19 69 ILE A O 1
ATOM 520 N N . ASN A 1 70 ? -7.52 26.922 14.078 1 95.44 70 ASN A N 1
ATOM 521 C CA . ASN A 1 70 ? -7.953 25.531 14.156 1 95.44 70 ASN A CA 1
ATOM 522 C C . ASN A 1 70 ? -9.422 25.375 13.766 1 95.44 70 ASN A C 1
ATOM 524 O O . ASN A 1 70 ? -10.188 24.703 14.461 1 95.44 70 ASN A O 1
ATOM 528 N N . THR A 1 71 ? -9.836 26.031 12.766 1 94.12 71 THR A N 1
ATOM 529 C CA . THR A 1 71 ? -11.188 25.984 12.227 1 94.12 71 THR A CA 1
ATOM 530 C C . THR A 1 71 ? -11.297 24.953 11.102 1 94.12 71 THR A C 1
ATOM 532 O O . THR A 1 71 ? -10.289 24.375 10.688 1 94.12 71 THR A O 1
ATOM 535 N N . PRO A 1 72 ? -12.547 24.688 10.648 1 91.5 72 PRO A N 1
ATOM 536 C CA . PRO A 1 72 ? -12.648 23.938 9.398 1 91.5 72 PRO A CA 1
ATOM 537 C C . PRO A 1 72 ? -11.875 24.578 8.25 1 91.5 72 PRO A C 1
ATOM 539 O O . PRO A 1 72 ? -11.781 25.797 8.18 1 91.5 72 PRO A O 1
ATOM 542 N N . PRO A 1 73 ? -11.414 23.734 7.344 1 92.12 73 PRO A N 1
ATOM 543 C CA . PRO A 1 73 ? -10.484 24.188 6.305 1 92.12 73 PRO A CA 1
ATOM 544 C C . PRO A 1 73 ? -11.055 25.344 5.477 1 92.12 73 PRO A C 1
ATOM 546 O O . PRO A 1 73 ? -10.305 26.219 5.043 1 92.12 73 PRO A O 1
ATOM 549 N N . HIS A 1 74 ? -12.312 25.422 5.328 1 88.88 74 HIS A N 1
ATOM 550 C CA . HIS A 1 74 ? -12.906 26.438 4.457 1 88.88 74 HIS A CA 1
ATOM 551 C C . HIS A 1 74 ? -12.727 27.828 5.035 1 88.88 74 HIS A C 1
ATOM 553 O O . HIS A 1 74 ? -12.867 28.828 4.32 1 88.88 74 HIS A O 1
ATOM 559 N N . LEU A 1 75 ? -12.312 27.953 6.324 1 92.44 75 LEU A N 1
ATOM 560 C CA . LEU A 1 75 ? -12.156 29.25 6.973 1 92.44 75 LEU A CA 1
ATOM 561 C C . LEU A 1 75 ? -10.68 29.625 7.09 1 92.44 75 LEU A C 1
ATOM 563 O O . LEU A 1 75 ? -10.352 30.766 7.43 1 92.44 75 LEU A O 1
ATOM 567 N N . HIS A 1 76 ? -9.789 28.75 6.805 1 96.06 76 HIS A N 1
ATOM 568 C CA . HIS A 1 76 ? -8.367 28.938 7.078 1 96.06 76 HIS A CA 1
ATOM 569 C C . HIS A 1 76 ? -7.824 30.172 6.352 1 96.06 76 HIS A C 1
ATOM 571 O O . HIS A 1 76 ? -7.258 31.062 6.98 1 96.06 76 HIS A O 1
ATOM 577 N N . ALA A 1 77 ? -8.094 30.219 5.062 1 95.75 77 ALA A N 1
ATOM 578 C CA . ALA A 1 77 ? -7.512 31.266 4.238 1 95.75 77 ALA A CA 1
ATOM 579 C C . ALA A 1 77 ? -8.016 32.656 4.664 1 95.75 77 ALA A C 1
ATOM 581 O O . ALA A 1 77 ? -7.238 33.594 4.785 1 95.75 77 ALA A O 1
ATOM 582 N N . GLN A 1 78 ? -9.289 32.688 4.879 1 95.62 78 GLN A N 1
ATOM 583 C CA . GLN A 1 78 ? -9.914 33.969 5.254 1 95.62 78 GLN A CA 1
ATOM 584 C C . GLN A 1 78 ? -9.375 34.469 6.594 1 95.62 78 GLN A C 1
ATOM 586 O O . GLN A 1 78 ? -8.984 35.625 6.715 1 95.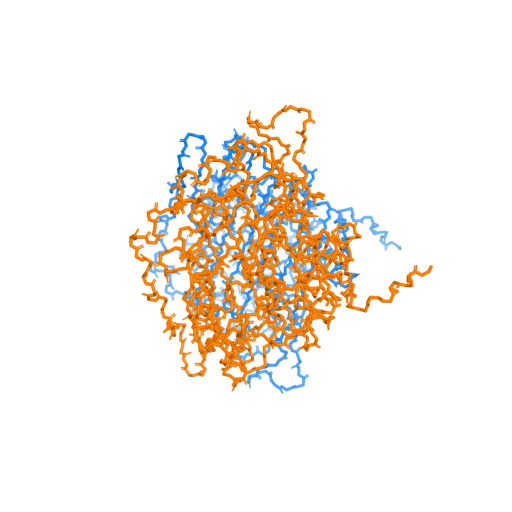62 78 GLN A O 1
ATOM 591 N N . VAL A 1 79 ? -9.32 33.625 7.547 1 97.62 79 VAL A N 1
ATOM 592 C CA . VAL A 1 79 ? -8.898 34.031 8.891 1 97.62 79 VAL A CA 1
ATOM 593 C C . VAL A 1 79 ? -7.41 34.344 8.891 1 97.62 79 VAL A C 1
ATOM 595 O O . VAL A 1 79 ? -6.988 35.344 9.5 1 97.62 79 VAL A O 1
ATOM 598 N N . ALA A 1 80 ? -6.645 33.531 8.242 1 98.19 80 ALA A N 1
ATOM 599 C CA . ALA A 1 80 ? -5.199 33.75 8.203 1 98.19 80 ALA A CA 1
ATOM 600 C C . ALA A 1 80 ? -4.852 35.062 7.531 1 98.19 80 ALA A C 1
ATOM 602 O O . ALA A 1 80 ? -4.035 35.844 8.047 1 98.19 80 ALA A O 1
ATOM 603 N N . SER A 1 81 ? -5.473 35.344 6.387 1 97.06 81 SER A N 1
ATOM 604 C CA . SER A 1 81 ? -5.199 36.562 5.652 1 97.06 81 SER A CA 1
ATOM 605 C C . SER A 1 81 ? -5.609 37.781 6.461 1 97.06 81 SER A C 1
ATOM 607 O O . SER A 1 81 ? -4.883 38.781 6.504 1 97.06 81 SER A O 1
ATOM 609 N N . LYS A 1 82 ? -6.734 37.688 7.07 1 97.5 82 LYS A N 1
ATOM 610 C CA . LYS A 1 82 ? -7.219 38.812 7.898 1 97.5 82 LYS A CA 1
ATOM 611 C C . LYS A 1 82 ? -6.289 39.062 9.078 1 97.5 82 LYS A C 1
ATOM 613 O O . LYS A 1 82 ? -5.988 40.219 9.406 1 97.5 82 LYS A O 1
ATOM 618 N N . ALA A 1 83 ? -5.871 38 9.734 1 98.19 83 ALA A N 1
ATOM 619 C CA . ALA A 1 83 ? -4.973 38.125 10.883 1 98.19 83 ALA A CA 1
ATOM 620 C C . ALA A 1 83 ? -3.662 38.781 10.5 1 98.19 83 ALA A C 1
ATOM 622 O O . ALA A 1 83 ? -3.207 39.719 11.172 1 98.19 83 ALA A O 1
ATOM 623 N N . LEU A 1 84 ? -3.082 38.406 9.438 1 97.62 84 LEU A N 1
ATOM 624 C CA . LEU A 1 84 ? -1.845 39 8.953 1 97.62 84 LEU A CA 1
ATOM 625 C C . LEU A 1 84 ? -2.057 40.469 8.594 1 97.62 84 LEU A C 1
ATOM 627 O O . LEU A 1 84 ? -1.224 41.312 8.922 1 97.62 84 LEU A O 1
ATOM 631 N N . GLY A 1 85 ? -3.148 40.688 8 1 96.5 85 GLY A N 1
ATOM 632 C CA . GLY A 1 85 ? -3.457 42.031 7.551 1 96.5 85 GLY A CA 1
ATOM 633 C C . GLY A 1 85 ? -3.547 43.031 8.688 1 96.5 85 GLY A C 1
ATOM 634 O O . GLY A 1 85 ? -3.35 44.25 8.484 1 96.5 85 GLY A O 1
ATOM 635 N N . ILE A 1 86 ? -3.822 42.594 9.82 1 96 86 ILE A N 1
ATOM 636 C CA . ILE A 1 86 ? -3.969 43.5 10.953 1 96 86 ILE A CA 1
ATOM 637 C C . ILE A 1 86 ? -2.762 43.375 11.875 1 96 86 ILE A C 1
ATOM 639 O O . ILE A 1 86 ? -2.795 43.844 13.016 1 96 86 ILE A O 1
ATOM 643 N N . GLY A 1 87 ? -1.75 42.625 11.445 1 95.56 87 GLY A N 1
ATOM 644 C CA . GLY A 1 87 ? -0.452 42.688 12.102 1 95.56 87 GLY A CA 1
ATOM 645 C C . GLY A 1 87 ? -0.259 41.531 13.094 1 95.56 87 GLY A C 1
ATOM 646 O O . GLY A 1 87 ? 0.519 41.656 14.047 1 95.56 87 GLY A O 1
ATOM 647 N N . LYS A 1 88 ? -0.959 40.469 12.977 1 97.25 88 LYS A N 1
ATOM 648 C CA . LYS A 1 88 ? -0.814 39.344 13.891 1 97.25 88 LYS A CA 1
ATOM 649 C C . LYS A 1 88 ? -0.002 38.219 13.258 1 97.25 88 LYS A C 1
ATOM 651 O O . LYS A 1 88 ? -0.122 37.969 12.055 1 97.25 88 LYS A O 1
ATOM 656 N N . HIS A 1 89 ? 0.9 37.531 14.023 1 97.44 89 HIS A N 1
ATOM 657 C CA . HIS A 1 89 ? 1.508 36.281 13.594 1 97.44 89 HIS A CA 1
ATOM 658 C C . HIS A 1 89 ? 0.458 35.188 13.438 1 97.44 89 HIS A C 1
ATOM 660 O O . HIS A 1 89 ? -0.601 35.25 14.07 1 97.44 89 HIS A O 1
ATOM 666 N N . VAL A 1 90 ? 0.781 34.188 12.586 1 98.19 90 VAL A N 1
ATOM 667 C CA . VAL A 1 90 ? -0.233 33.188 12.32 1 98.19 90 VAL A CA 1
ATOM 668 C C . VAL A 1 90 ? 0.399 31.781 12.367 1 98.19 90 VAL A C 1
ATOM 670 O O . VAL A 1 90 ? 1.47 31.562 11.797 1 98.19 90 VAL A O 1
ATOM 673 N N . LEU A 1 91 ? -0.167 30.891 13.094 1 97.81 91 LEU A N 1
ATOM 674 C CA . LEU A 1 91 ? -0.032 29.453 12.992 1 97.81 91 LEU A CA 1
ATOM 675 C C . LEU A 1 91 ? -1.343 28.812 12.539 1 97.81 91 LEU A C 1
ATOM 677 O O . LEU A 1 91 ? -2.326 28.812 13.281 1 97.81 91 LEU A O 1
ATOM 681 N N . CYS A 1 92 ? -1.339 28.266 11.383 1 97.94 92 CYS A N 1
ATOM 682 C CA . CYS A 1 92 ? -2.586 27.781 10.805 1 97.94 92 CYS A CA 1
ATOM 683 C C . CYS A 1 92 ? -2.557 26.266 10.633 1 97.94 92 CYS A C 1
ATOM 685 O O . CYS A 1 92 ? -1.54 25.703 10.219 1 97.94 92 CYS A O 1
ATOM 687 N N . GLU A 1 93 ? -3.658 25.625 10.914 1 95.19 93 GLU A N 1
ATOM 688 C CA . GLU A 1 93 ? -3.807 24.188 10.664 1 95.19 93 GLU A CA 1
ATOM 689 C C . GLU A 1 93 ? -3.9 23.906 9.172 1 95.19 93 GLU A C 1
ATOM 691 O O . GLU A 1 93 ? -4.23 24.781 8.375 1 95.19 93 GLU A O 1
ATOM 696 N N . ARG A 1 94 ? -3.602 22.719 8.836 1 91.38 94 ARG A N 1
ATOM 697 C CA . ARG A 1 94 ? -3.68 22.234 7.457 1 91.38 94 ARG A CA 1
ATOM 698 C C . ARG A 1 94 ? -5.047 21.625 7.168 1 91.38 94 ARG A C 1
ATOM 700 O O . ARG A 1 94 ? -5.727 21.156 8.086 1 91.38 94 ARG A O 1
ATOM 707 N N . PRO A 1 95 ? -5.48 21.609 5.965 1 92 95 PRO A N 1
ATOM 708 C CA . PRO A 1 95 ? -4.879 22.219 4.777 1 92 95 PRO A CA 1
ATOM 709 C C . PRO A 1 95 ? -5.141 23.719 4.68 1 92 95 PRO A C 1
ATOM 711 O O . PRO A 1 95 ? -5.891 24.266 5.488 1 92 95 PRO A O 1
ATOM 714 N N . ALA A 1 96 ? -4.457 24.391 3.725 1 90.31 96 ALA A N 1
ATOM 715 C CA . ALA A 1 96 ? -4.547 25.844 3.592 1 90.31 96 ALA A CA 1
ATOM 716 C C . ALA A 1 96 ? -5.98 26.281 3.299 1 90.31 96 ALA A C 1
ATOM 718 O O . ALA A 1 96 ? -6.402 27.375 3.703 1 90.31 96 ALA A O 1
ATOM 719 N N . GLY A 1 97 ? -6.676 25.469 2.643 1 90.06 97 GLY A N 1
ATOM 720 C CA . GLY A 1 97 ? -8.047 25.75 2.236 1 90.06 97 GLY A CA 1
ATOM 721 C C . GLY A 1 97 ? -8.672 24.641 1.421 1 90.06 97 GLY A C 1
ATOM 722 O O . GLY A 1 97 ? -8.344 23.469 1.607 1 90.06 97 GLY A O 1
ATOM 723 N N . LEU A 1 98 ? -9.648 25.109 0.589 1 89.69 98 LEU A N 1
ATOM 724 C CA . LEU A 1 98 ? -10.391 24.109 -0.174 1 89.69 98 LEU A CA 1
ATOM 725 C C . LEU A 1 98 ? -9.805 23.953 -1.574 1 89.69 98 LEU A C 1
ATOM 727 O O . LEU A 1 98 ? -10.078 22.953 -2.256 1 89.69 98 LEU A O 1
ATOM 731 N N . ASN A 1 99 ? -9.07 24.953 -1.962 1 90.81 99 ASN A N 1
ATOM 732 C CA . ASN A 1 99 ? -8.492 24.938 -3.299 1 90.81 99 ASN A CA 1
ATOM 733 C C . ASN A 1 99 ? -7.246 25.812 -3.385 1 90.81 99 ASN A C 1
ATOM 735 O O . ASN A 1 99 ? -6.895 26.5 -2.418 1 90.81 99 ASN A O 1
ATOM 739 N N . LYS A 1 100 ? -6.703 25.797 -4.508 1 90.44 100 LYS A N 1
ATOM 740 C CA . LYS A 1 100 ? -5.441 26.5 -4.719 1 90.44 100 LYS A CA 1
ATOM 741 C C . LYS A 1 100 ? -5.617 28 -4.555 1 90.44 100 LYS A C 1
ATOM 743 O O . LYS A 1 100 ? -4.715 28.688 -4.07 1 90.44 100 LYS A O 1
ATOM 748 N N . ASN A 1 101 ? -6.719 28.531 -4.934 1 90.44 101 ASN A N 1
ATOM 749 C CA . ASN A 1 101 ? -6.977 29.969 -4.801 1 90.44 101 ASN A CA 1
ATOM 750 C C . ASN A 1 101 ? -6.961 30.406 -3.34 1 90.44 101 ASN A C 1
ATOM 752 O O . ASN A 1 101 ? -6.441 31.469 -3.014 1 90.44 101 ASN A O 1
ATOM 756 N N . ASP A 1 102 ? -7.512 29.625 -2.49 1 92.12 102 ASP A N 1
ATOM 757 C CA . ASP A 1 102 ? -7.477 29.891 -1.056 1 92.12 102 ASP A CA 1
ATOM 758 C C . ASP A 1 102 ? -6.043 29.953 -0.542 1 92.12 102 ASP A C 1
ATOM 760 O O . ASP A 1 102 ? -5.672 30.891 0.173 1 92.12 102 ASP A O 1
ATOM 764 N N . ALA A 1 103 ? -5.297 29 -0.93 1 93.88 103 ALA A N 1
ATOM 765 C CA . ALA A 1 103 ? -3.902 28.938 -0.505 1 93.88 103 ALA A CA 1
ATOM 766 C C . ALA A 1 103 ? -3.127 30.156 -1.014 1 93.88 103 ALA A C 1
ATOM 768 O O . ALA A 1 103 ? -2.285 30.703 -0.301 1 93.88 103 ALA A O 1
ATOM 769 N N . HIS A 1 104 ? -3.471 30.578 -2.197 1 94.5 104 HIS A N 1
ATOM 770 C CA . HIS A 1 104 ? -2.773 31.719 -2.789 1 94.5 104 HIS A CA 1
ATOM 771 C C . HIS A 1 104 ? -3.055 33 -2.016 1 94.5 104 HIS A C 1
ATOM 773 O O . HIS A 1 104 ? -2.176 33.844 -1.88 1 94.5 104 HIS A O 1
ATOM 779 N N . LYS A 1 105 ? -4.219 33.125 -1.578 1 94.5 105 LYS A N 1
ATOM 780 C CA . LYS A 1 105 ? -4.559 34.281 -0.745 1 94.5 105 LYS A CA 1
ATOM 781 C C . LYS A 1 105 ? -3.678 34.344 0.499 1 94.5 105 LYS A C 1
ATOM 783 O O . LYS A 1 105 ? -3.242 35.438 0.905 1 94.5 105 LYS A O 1
ATOM 788 N N . MET A 1 106 ? -3.441 33.25 1.049 1 96.19 106 MET A N 1
ATOM 789 C CA . MET A 1 106 ? -2.594 33.156 2.234 1 96.19 106 MET A CA 1
ATOM 790 C C . MET A 1 106 ? -1.156 33.531 1.899 1 96.19 106 MET A C 1
ATOM 792 O O . MET A 1 106 ? -0.513 34.281 2.654 1 96.19 106 MET A O 1
ATOM 796 N N . VAL A 1 107 ? -0.705 33.062 0.763 1 96.62 107 VAL A N 1
ATOM 797 C CA . VAL A 1 107 ? 0.653 33.344 0.326 1 96.62 107 VAL A CA 1
ATOM 798 C C . VAL A 1 107 ? 0.8 34.844 0.111 1 96.62 107 VAL A C 1
ATOM 800 O O . VAL A 1 107 ? 1.769 35.469 0.575 1 96.62 107 VAL A O 1
ATOM 803 N N . THR A 1 108 ? -0.145 35.406 -0.581 1 96.25 108 THR A N 1
ATOM 804 C CA . THR A 1 108 ? -0.125 36.844 -0.873 1 96.25 108 THR A CA 1
ATOM 805 C C . THR A 1 108 ? -0.1 37.656 0.417 1 96.25 108 THR A C 1
ATOM 807 O O . THR A 1 108 ? 0.685 38.594 0.547 1 96.25 108 THR A O 1
ATOM 810 N N . ALA A 1 109 ? -0.908 37.281 1.331 1 96.5 109 ALA A N 1
ATOM 811 C CA . ALA A 1 109 ? -0.953 37.969 2.617 1 96.5 109 ALA A CA 1
ATOM 812 C C . ALA A 1 109 ? 0.388 37.875 3.34 1 96.5 109 ALA A C 1
ATOM 814 O O . ALA A 1 109 ? 0.879 38.844 3.887 1 96.5 109 ALA A O 1
ATOM 815 N N . ALA A 1 110 ? 0.973 36.719 3.365 1 96.94 110 ALA A N 1
ATOM 816 C CA . ALA A 1 110 ? 2.254 36.5 4.035 1 96.94 110 ALA A CA 1
ATOM 817 C C . ALA A 1 110 ? 3.357 37.344 3.385 1 96.94 110 ALA A C 1
ATOM 819 O O . ALA A 1 110 ? 4.234 37.875 4.074 1 96.94 110 ALA A O 1
ATOM 820 N N . GLN A 1 111 ? 3.314 37.406 2.086 1 96.06 111 GLN A N 1
ATOM 821 C CA . GLN A 1 111 ? 4.328 38.156 1.343 1 96.06 111 GLN A CA 1
ATOM 822 C C . GLN A 1 111 ? 4.18 39.656 1.563 1 96.06 111 GLN A C 1
ATOM 824 O O . GLN A 1 111 ? 5.168 40.406 1.562 1 96.06 111 GLN A O 1
ATOM 829 N N . TYR A 1 112 ? 2.992 40.094 1.739 1 94.94 112 TYR A N 1
ATOM 830 C CA . TYR A 1 112 ? 2.73 41.5 1.976 1 94.94 112 TYR A CA 1
ATOM 831 C C . TYR A 1 112 ? 3.225 41.938 3.354 1 94.94 112 TYR A C 1
ATOM 833 O O . TYR A 1 112 ? 3.627 43.094 3.551 1 94.94 112 TYR A O 1
ATOM 841 N N . TYR A 1 113 ? 3.262 41.031 4.312 1 92.56 113 TYR A N 1
ATOM 842 C CA . TYR A 1 113 ? 3.721 41.281 5.672 1 92.56 113 TYR A CA 1
ATOM 843 C C . TYR A 1 113 ? 4.832 40.312 6.066 1 92.56 113 TYR A C 1
ATOM 845 O O . TYR A 1 113 ? 4.668 39.531 6.996 1 92.56 113 TYR A O 1
ATOM 853 N N . PRO A 1 114 ? 5.969 40.438 5.5 1 91.69 114 PRO A N 1
ATOM 854 C CA . PRO A 1 114 ? 7.027 39.438 5.648 1 91.69 114 PRO A CA 1
ATOM 855 C C . PRO A 1 114 ? 7.648 39.438 7.043 1 91.69 114 PRO A C 1
ATOM 857 O O . PRO A 1 114 ? 8.336 38.469 7.41 1 91.69 114 PRO A O 1
ATOM 860 N N . SER A 1 115 ? 7.441 40.5 7.773 1 93.19 115 SER A N 1
ATOM 861 C CA . SER A 1 115 ? 7.98 40.531 9.133 1 93.19 115 SER A CA 1
ATOM 862 C C . SER A 1 115 ? 7.152 39.688 10.086 1 93.19 115 SER A C 1
ATOM 864 O O . SER A 1 115 ? 7.598 39.375 11.188 1 93.19 115 SER A O 1
ATOM 866 N N . LEU A 1 116 ? 5.992 39.344 9.672 1 95.56 116 LEU A N 1
ATOM 867 C CA . LEU A 1 116 ? 5.117 38.531 10.508 1 95.56 116 LEU A CA 1
ATOM 868 C C . LEU A 1 116 ? 5.359 37.031 10.258 1 95.56 116 LEU A C 1
ATOM 870 O O . LEU A 1 116 ? 5.637 36.625 9.125 1 95.56 116 LEU A O 1
ATOM 874 N N . MET A 1 117 ? 5.238 36.25 11.305 1 96.31 117 MET A N 1
ATOM 875 C CA . MET A 1 117 ? 5.34 34.812 11.211 1 96.31 117 MET A CA 1
ATOM 876 C C . MET A 1 117 ? 4.094 34.219 10.57 1 96.31 117 MET A C 1
ATOM 878 O O . MET A 1 117 ? 2.971 34.562 10.945 1 96.31 117 MET A O 1
ATOM 882 N N . SER A 1 118 ? 4.238 33.438 9.57 1 97.19 118 SER A N 1
ATOM 883 C CA . SER A 1 118 ? 3.178 32.688 8.922 1 97.19 118 SER A CA 1
ATOM 884 C C . SER A 1 118 ? 3.57 31.219 8.734 1 97.19 118 SER A C 1
ATOM 886 O O . SER A 1 118 ? 4.34 30.891 7.836 1 97.19 118 SER A O 1
ATOM 888 N N . ILE A 1 119 ? 2.979 30.328 9.578 1 97.62 119 ILE A N 1
ATOM 889 C CA . ILE A 1 119 ? 3.389 28.938 9.609 1 97.62 119 ILE A CA 1
ATOM 890 C C . ILE A 1 119 ? 2.174 28.031 9.391 1 97.62 119 ILE A C 1
ATOM 892 O O . ILE A 1 119 ? 1.087 28.312 9.906 1 97.62 119 ILE A O 1
ATOM 896 N N . MET A 1 120 ? 2.369 27.031 8.523 1 97.44 120 MET A N 1
ATOM 897 C CA . MET A 1 120 ? 1.4 25.953 8.359 1 97.44 120 MET A CA 1
ATOM 898 C C . MET A 1 120 ? 1.76 24.766 9.25 1 97.44 120 MET A C 1
ATOM 900 O O . MET A 1 120 ? 2.922 24.359 9.312 1 97.44 120 MET A O 1
ATOM 904 N N . ASN A 1 121 ? 0.781 24.188 9.898 1 96.31 121 ASN A N 1
ATOM 905 C CA . ASN A 1 121 ? 1.026 23.125 10.875 1 96.31 121 ASN A CA 1
ATOM 906 C C . ASN A 1 121 ? 1.305 21.781 10.195 1 96.31 121 ASN A C 1
ATOM 908 O O . ASN A 1 121 ? 0.513 20.844 10.312 1 96.31 121 ASN A O 1
ATOM 912 N N . HIS A 1 122 ? 2.395 21.594 9.602 1 97.44 122 HIS A N 1
ATOM 913 C CA . HIS A 1 122 ? 2.99 20.328 9.188 1 97.44 122 HIS A CA 1
ATOM 914 C C . HIS A 1 122 ? 4.086 19.891 10.156 1 97.44 122 HIS A C 1
ATOM 916 O O . HIS A 1 122 ? 5.27 19.953 9.82 1 97.44 122 HIS A O 1
ATOM 922 N N . CYS A 1 123 ? 3.652 19.328 11.195 1 95.69 123 CYS A N 1
ATOM 923 C CA . CYS A 1 123 ? 4.445 19.188 12.414 1 95.69 123 CYS A CA 1
ATOM 924 C C . CYS A 1 123 ? 5.434 18.047 12.297 1 95.69 123 CYS A C 1
ATOM 926 O O . CYS A 1 123 ? 6.371 17.938 13.086 1 95.69 123 CYS A O 1
ATOM 928 N N . LEU A 1 124 ? 5.32 17.172 11.305 1 97.19 124 LEU A N 1
ATOM 929 C CA . LEU A 1 124 ? 6.207 16.016 11.172 1 97.19 124 LEU A CA 1
ATOM 930 C C . LEU A 1 124 ? 7.637 16.469 10.898 1 97.19 124 LEU A C 1
ATOM 932 O O . LEU A 1 124 ? 8.586 15.742 11.219 1 97.19 124 LEU A O 1
ATOM 936 N N . ARG A 1 125 ? 7.762 17.688 10.336 1 98.12 125 ARG A N 1
ATOM 937 C CA . ARG A 1 125 ? 9.078 18.219 10.008 1 98.12 125 ARG A CA 1
ATOM 938 C C . ARG A 1 125 ? 9.938 18.359 11.266 1 98.12 125 ARG A C 1
ATOM 940 O O . ARG A 1 125 ? 11.164 18.422 11.18 1 98.12 125 ARG A O 1
ATOM 947 N N . PHE A 1 126 ? 9.297 18.438 12.422 1 96.62 126 PHE A N 1
ATOM 948 C CA . PHE A 1 126 ? 10.008 18.734 13.656 1 96.62 126 PHE A CA 1
ATOM 949 C C . PHE A 1 126 ? 10.406 17.453 14.383 1 96.62 126 PHE A C 1
ATOM 951 O O . PHE A 1 126 ? 11.141 17.5 15.375 1 96.62 126 PHE A O 1
ATOM 958 N N . LEU A 1 127 ? 9.93 16.297 13.992 1 96.38 127 LEU A N 1
ATOM 959 C CA . LEU A 1 127 ? 10.328 15.039 14.609 1 96.38 127 LEU A CA 1
ATOM 960 C C . LEU A 1 127 ? 11.773 14.695 14.258 1 96.38 127 LEU A C 1
ATOM 962 O O . LEU A 1 127 ? 12.141 14.672 13.086 1 96.38 127 LEU A O 1
ATOM 966 N N . PRO A 1 128 ? 12.57 14.391 15.211 1 96.25 128 PRO A N 1
ATOM 967 C CA . PRO A 1 128 ? 13.992 14.141 14.984 1 96.25 128 PRO A CA 1
ATOM 968 C C . PRO A 1 128 ? 14.242 13.062 13.93 1 96.25 128 PRO A C 1
ATOM 970 O O . PRO A 1 128 ? 15.18 13.18 13.133 1 96.25 128 PRO A O 1
ATOM 973 N N . ALA A 1 129 ? 13.438 12.062 13.906 1 97.31 129 ALA A N 1
ATOM 974 C CA . ALA A 1 129 ? 13.609 10.977 12.953 1 97.31 129 ALA A CA 1
ATOM 975 C C . ALA A 1 129 ? 13.492 11.477 11.516 1 97.31 129 ALA A C 1
ATOM 977 O O . ALA A 1 129 ? 14.242 11.055 10.641 1 97.31 129 ALA A O 1
ATOM 978 N N . PHE A 1 130 ? 12.586 12.375 11.25 1 97.88 130 PHE A N 1
ATOM 979 C CA . PHE A 1 130 ? 12.398 12.922 9.914 1 97.88 130 PHE A CA 1
ATOM 980 C C . PHE A 1 130 ? 13.547 13.852 9.539 1 97.88 130 PHE A C 1
ATOM 982 O O . PHE A 1 130 ? 13.984 13.867 8.391 1 97.88 130 PHE A O 1
ATOM 989 N N . VAL A 1 131 ? 13.984 14.641 10.492 1 97.69 131 VAL A N 1
ATOM 990 C CA . VAL A 1 131 ? 15.117 15.531 10.266 1 97.69 131 VAL A CA 1
ATOM 991 C C . VAL A 1 131 ? 16.359 14.711 9.93 1 97.69 131 VAL A C 1
ATOM 993 O O . VAL A 1 131 ? 17.094 15.047 8.992 1 97.69 131 VAL A O 1
ATOM 996 N N . ARG A 1 132 ? 16.531 13.695 10.711 1 97.94 132 ARG A N 1
ATOM 997 C CA . ARG A 1 132 ? 17.672 12.82 10.438 1 97.94 132 ARG A CA 1
ATOM 998 C C . ARG A 1 132 ? 17.547 12.172 9.062 1 97.94 132 ARG A C 1
ATOM 1000 O O . ARG A 1 132 ? 18.531 12.086 8.328 1 97.94 132 ARG A O 1
ATOM 1007 N N . LEU A 1 133 ? 16.406 11.656 8.781 1 98.25 133 LEU A N 1
ATOM 1008 C CA . LEU A 1 133 ? 16.141 11.062 7.477 1 98.25 133 LEU A CA 1
ATOM 1009 C C . LEU A 1 133 ? 16.5 12.031 6.355 1 98.25 133 LEU A C 1
ATOM 1011 O O . LEU A 1 133 ? 17.172 11.656 5.395 1 98.25 133 LEU A O 1
ATOM 1015 N N . LYS A 1 134 ? 16.047 13.258 6.441 1 98.38 134 LYS A N 1
ATOM 1016 C CA . LYS A 1 134 ? 16.344 14.289 5.457 1 98.38 134 LYS A CA 1
ATOM 1017 C C . LYS A 1 134 ? 17.844 14.469 5.285 1 98.38 134 LYS A C 1
ATOM 1019 O O . LYS A 1 134 ? 18.344 14.5 4.16 1 98.38 134 LYS A O 1
ATOM 1024 N N . ARG A 1 135 ? 18.547 14.586 6.379 1 98.25 135 ARG A N 1
ATOM 1025 C CA . ARG A 1 135 ? 19.984 14.781 6.352 1 98.25 135 ARG A CA 1
ATOM 1026 C C . ARG A 1 135 ? 20.688 13.602 5.68 1 98.25 135 ARG A C 1
ATOM 1028 O O . ARG A 1 135 ? 21.609 13.789 4.891 1 98.25 135 ARG A O 1
ATOM 1035 N N . MET A 1 136 ? 20.281 12.414 6.02 1 98.06 136 MET A N 1
ATOM 1036 C CA . MET A 1 136 ? 20.875 11.211 5.457 1 98.06 136 MET A CA 1
ATOM 1037 C C . MET A 1 136 ? 20.688 11.156 3.945 1 98.06 136 MET A C 1
ATOM 1039 O O . MET A 1 136 ? 21.594 10.742 3.217 1 98.06 136 MET A O 1
ATOM 1043 N N . ILE A 1 137 ? 19.516 11.547 3.449 1 98 137 ILE A N 1
ATOM 1044 C CA . ILE A 1 137 ? 19.25 11.602 2.018 1 98 137 ILE A CA 1
ATOM 1045 C C . ILE A 1 137 ? 20.141 12.656 1.365 1 98 137 ILE A C 1
ATOM 1047 O O . ILE A 1 137 ? 20.766 12.398 0.336 1 98 137 ILE A O 1
ATOM 1051 N N . GLN A 1 138 ? 20.234 13.828 1.959 1 97.5 138 GLN A N 1
ATOM 1052 C CA . GLN A 1 138 ? 21.031 14.93 1.44 1 97.5 138 GLN A CA 1
ATOM 1053 C C . GLN A 1 138 ? 22.516 14.562 1.398 1 97.5 138 GLN A C 1
ATOM 1055 O O . GLN A 1 138 ? 23.234 14.969 0.487 1 97.5 138 GLN A O 1
ATOM 1060 N N . ASP A 1 139 ? 22.922 13.812 2.395 1 97.38 139 ASP A N 1
ATOM 1061 C CA . ASP A 1 139 ? 24.312 13.406 2.494 1 97.38 139 ASP A CA 1
ATOM 1062 C C . ASP A 1 139 ? 24.625 12.25 1.548 1 97.38 139 ASP A C 1
ATOM 1064 O O . ASP A 1 139 ? 25.781 11.812 1.454 1 97.38 139 ASP A O 1
ATOM 1068 N N . GLY A 1 140 ? 23.641 11.727 0.929 1 96.5 140 GLY A N 1
ATOM 1069 C CA . GLY A 1 140 ? 23.828 10.695 -0.073 1 96.5 140 GLY A CA 1
ATOM 1070 C C . GLY A 1 140 ? 24.031 9.312 0.526 1 96.5 140 GLY A C 1
ATOM 1071 O O . GLY A 1 140 ? 24.609 8.43 -0.112 1 96.5 140 GLY A O 1
ATOM 1072 N N . GLU A 1 141 ? 23.531 9.109 1.758 1 96.31 141 GLU A N 1
ATOM 1073 C CA . GLU A 1 141 ? 23.781 7.848 2.449 1 96.31 141 GLU A CA 1
ATOM 1074 C C . GLU A 1 141 ? 23.016 6.699 1.801 1 96.31 141 GLU A C 1
ATOM 1076 O O . GLU A 1 141 ? 23.328 5.527 2.025 1 96.31 141 GLU A O 1
ATOM 1081 N N . VAL A 1 142 ? 22.031 7.027 1.011 1 96.62 142 VAL A N 1
ATOM 1082 C CA . VAL A 1 142 ? 21.281 5.977 0.334 1 96.62 142 VAL A CA 1
ATOM 1083 C C . VAL A 1 142 ? 21.453 6.113 -1.178 1 96.62 142 VAL A C 1
ATOM 1085 O O . VAL A 1 142 ? 20.688 5.516 -1.947 1 96.62 142 VAL A O 1
ATOM 1088 N N . GLY A 1 143 ? 22.375 6.883 -1.655 1 96.06 143 GLY A N 1
ATOM 1089 C CA . GLY A 1 143 ? 22.547 7.121 -3.08 1 96.06 143 GLY A CA 1
ATOM 1090 C C . GLY A 1 143 ? 21.438 7.949 -3.688 1 96.06 143 GLY A C 1
ATOM 1091 O O . GLY A 1 143 ? 20.922 8.867 -3.049 1 96.06 143 GLY A O 1
ATOM 1092 N N . GLU A 1 144 ? 21.141 7.652 -4.93 1 95.75 144 GLU A N 1
ATOM 1093 C CA . GLU A 1 144 ? 20.062 8.352 -5.621 1 95.75 144 GLU A CA 1
ATOM 1094 C C . GLU A 1 144 ? 18.703 7.773 -5.246 1 95.75 144 GLU A C 1
ATOM 1096 O O . GLU A 1 144 ? 18.406 6.613 -5.551 1 95.75 144 GLU A O 1
ATOM 1101 N N . VAL A 1 145 ? 17.891 8.57 -4.613 1 97.88 145 VAL A N 1
ATOM 1102 C CA . VAL A 1 145 ? 16.562 8.125 -4.215 1 97.88 145 VAL A CA 1
ATOM 1103 C C . VAL A 1 145 ? 15.695 7.938 -5.457 1 97.88 145 VAL A C 1
ATOM 1105 O O . VAL A 1 145 ? 15.633 8.812 -6.32 1 97.88 145 VAL A O 1
ATOM 1108 N N . PHE A 1 146 ? 14.961 6.766 -5.551 1 98 146 PHE A N 1
ATOM 1109 C CA . PHE A 1 146 ? 14.125 6.57 -6.727 1 98 146 PHE A CA 1
ATOM 1110 C C . PHE A 1 146 ? 12.711 6.176 -6.324 1 98 146 PHE A C 1
ATOM 1112 O O . PHE A 1 146 ? 11.789 6.219 -7.145 1 98 146 PHE A O 1
ATOM 1119 N N . LEU A 1 147 ? 12.523 5.836 -5.035 1 98.62 147 LEU A N 1
ATOM 1120 C CA . LEU A 1 147 ? 11.195 5.383 -4.645 1 98.62 147 LEU A CA 1
ATOM 1121 C C . LEU A 1 147 ? 10.891 5.766 -3.197 1 98.62 147 LEU A C 1
ATOM 1123 O O . LEU A 1 147 ? 11.719 5.547 -2.309 1 98.62 147 LEU A O 1
ATOM 1127 N N . CYS A 1 148 ? 9.773 6.355 -2.955 1 98.81 148 CYS A N 1
ATOM 1128 C CA . CYS A 1 148 ? 9.133 6.465 -1.65 1 98.81 148 CYS A CA 1
ATOM 1129 C C . CYS A 1 148 ? 7.824 5.676 -1.618 1 98.81 148 CYS A C 1
ATOM 1131 O O . CYS A 1 148 ? 6.914 5.941 -2.406 1 98.81 148 CYS A O 1
ATOM 1133 N N . ASP A 1 149 ? 7.738 4.688 -0.812 1 98.62 149 ASP A N 1
ATOM 1134 C CA . ASP A 1 149 ? 6.551 3.854 -0.639 1 98.62 149 ASP A CA 1
ATOM 1135 C C . ASP A 1 149 ? 5.922 4.07 0.735 1 98.62 149 ASP A C 1
ATOM 1137 O O . ASP A 1 149 ? 6.516 3.715 1.757 1 98.62 149 ASP A O 1
ATOM 1141 N N . VAL A 1 150 ? 4.676 4.621 0.757 1 98.81 150 VAL A N 1
ATOM 1142 C CA . VAL A 1 150 ? 4.066 5.102 1.994 1 98.81 150 VAL A CA 1
ATOM 1143 C C . VAL A 1 150 ? 2.744 4.379 2.234 1 98.81 150 VAL A C 1
ATOM 1145 O O . VAL A 1 150 ? 1.944 4.211 1.312 1 98.81 150 VAL A O 1
ATOM 1148 N N . ARG A 1 151 ? 2.506 4.02 3.455 1 98.31 151 ARG A N 1
ATOM 1149 C CA . ARG A 1 151 ? 1.241 3.408 3.857 1 98.31 151 ARG A CA 1
ATOM 1150 C C . ARG A 1 151 ? 0.767 3.963 5.195 1 98.31 151 ARG A C 1
ATOM 1152 O O . ARG A 1 151 ? 1.545 4.051 6.148 1 98.31 151 ARG A O 1
ATOM 1159 N N . VAL A 1 152 ? -0.47 4.312 5.238 1 98.31 152 VAL A N 1
ATOM 1160 C CA . VAL A 1 152 ? -1.124 4.734 6.473 1 98.31 152 VAL A CA 1
ATOM 1161 C C . VAL A 1 152 ? -2.416 3.949 6.672 1 98.31 152 VAL A C 1
ATOM 1163 O O . VAL A 1 152 ? -3.24 3.854 5.758 1 98.31 152 VAL A O 1
ATOM 1166 N N . THR A 1 153 ? -2.592 3.375 7.832 1 96.88 153 THR A N 1
ATOM 1167 C CA . THR A 1 153 ? -3.832 2.693 8.188 1 96.88 153 THR A CA 1
ATOM 1168 C C . THR A 1 153 ? -4.336 3.158 9.547 1 96.88 153 THR A C 1
ATOM 1170 O O . THR A 1 153 ? -3.541 3.395 10.461 1 96.88 153 THR A O 1
ATOM 1173 N N . CYS A 1 154 ? -5.602 3.361 9.672 1 95.5 154 CYS A N 1
ATOM 1174 C CA . CYS A 1 154 ? -6.25 3.703 10.938 1 95.5 154 CYS A CA 1
ATOM 1175 C C . CYS A 1 154 ? -7.746 3.426 10.875 1 95.5 154 CYS A C 1
ATOM 1177 O O . CYS A 1 154 ? -8.234 2.838 9.906 1 95.5 154 CYS A O 1
ATOM 1179 N N . GLY A 1 155 ? -8.422 3.727 11.961 1 93.12 155 GLY A N 1
ATOM 1180 C CA . GLY A 1 155 ? -9.875 3.629 11.984 1 93.12 155 GLY A CA 1
ATOM 1181 C C . GLY A 1 155 ? -10.562 4.816 11.336 1 93.12 155 GLY A C 1
ATOM 1182 O O . GLY A 1 155 ? -9.898 5.75 10.875 1 93.12 155 GLY A O 1
ATOM 1183 N N . SER A 1 156 ? -11.883 4.762 11.336 1 92.06 156 SER A N 1
ATOM 1184 C CA . SER A 1 156 ? -12.719 5.77 10.68 1 92.06 156 SER A CA 1
ATOM 1185 C C . SER A 1 156 ? -12.438 7.16 11.242 1 92.06 156 SER A C 1
ATOM 1187 O O . SER A 1 156 ? -12.273 7.328 12.453 1 92.06 156 SER A O 1
ATOM 1189 N N . LEU A 1 157 ? -12.484 8.133 10.344 1 90 157 LEU A N 1
ATOM 1190 C CA . LEU A 1 157 ? -12.305 9.531 10.75 1 90 157 LEU A CA 1
ATOM 1191 C C . LEU A 1 157 ? -13.633 10.133 11.203 1 90 157 LEU A C 1
ATOM 1193 O O . LEU A 1 157 ? -13.664 11.227 11.766 1 90 157 LEU A O 1
ATOM 1197 N N . LEU A 1 158 ? -14.648 9.422 10.93 1 89.31 158 LEU A N 1
ATOM 1198 C CA . LEU A 1 158 ? -15.984 9.945 11.203 1 89.31 158 LEU A CA 1
ATOM 1199 C C . LEU A 1 158 ? -16.297 9.875 12.688 1 89.31 158 LEU A C 1
ATOM 1201 O O . LEU A 1 158 ? -15.883 8.938 13.375 1 89.31 158 LEU A O 1
ATOM 1205 N N . ARG A 1 159 ? -17.062 10.852 13.117 1 86.38 159 ARG A N 1
ATOM 1206 C CA . ARG A 1 159 ? -17.5 10.914 14.508 1 86.38 159 ARG A CA 1
ATOM 1207 C C . ARG A 1 159 ? -19.016 10.672 14.617 1 86.38 159 ARG A C 1
ATOM 1209 O O . ARG A 1 159 ? -19.625 10.172 13.68 1 86.38 159 ARG A O 1
ATOM 1216 N N . ASP A 1 160 ? -19.5 11 15.805 1 84.25 160 ASP A N 1
ATOM 1217 C CA . ASP A 1 160 ? -20.875 10.648 16.109 1 84.25 160 ASP A CA 1
ATOM 1218 C C . ASP A 1 160 ? -21.844 11.633 15.453 1 84.25 160 ASP A C 1
ATOM 1220 O O . ASP A 1 160 ? -23.047 11.344 15.32 1 84.25 160 ASP A O 1
ATOM 1224 N N . LYS A 1 161 ? -21.359 12.781 15.07 1 86.56 161 LYS A N 1
ATOM 1225 C CA . LYS A 1 161 ? -22.203 13.797 14.453 1 86.56 161 LYS A CA 1
ATOM 1226 C C . LYS A 1 161 ? -21.625 14.266 13.117 1 86.56 161 LYS A C 1
ATOM 1228 O O . LYS A 1 161 ? -20.406 14.328 12.961 1 86.56 161 LYS A O 1
ATOM 1233 N N . TYR A 1 162 ? -22.625 14.523 12.273 1 89.44 162 TYR A N 1
ATOM 1234 C CA . TYR A 1 162 ? -22.219 15.062 10.977 1 89.44 162 TYR A CA 1
ATOM 1235 C C . TYR A 1 162 ? -21.469 16.375 11.156 1 89.44 162 TYR A C 1
ATOM 1237 O O . TYR A 1 162 ? -21.922 17.266 11.875 1 89.44 162 TYR A O 1
ATOM 1245 N N . ASN A 1 163 ? -20.328 16.484 10.625 1 88.56 163 ASN A N 1
ATOM 1246 C CA . ASN A 1 163 ? -19.531 17.703 10.609 1 88.56 163 ASN A CA 1
ATOM 1247 C C . ASN A 1 163 ? -18.734 17.844 9.312 1 88.56 163 ASN A C 1
ATOM 1249 O O . ASN A 1 163 ? -19.016 17.156 8.336 1 88.56 163 ASN A O 1
ATOM 1253 N N . TRP A 1 164 ? -17.828 18.812 9.32 1 88 164 TRP A N 1
ATOM 1254 C CA . TRP A 1 164 ? -17.125 19.141 8.094 1 88 164 TRP A CA 1
ATOM 1255 C C . TRP A 1 164 ? -16.297 17.953 7.602 1 88 164 TRP A C 1
ATOM 1257 O O . TRP A 1 164 ? -16.062 17.812 6.398 1 88 164 TRP A O 1
ATOM 1267 N N . MET A 1 165 ? -15.875 17.094 8.43 1 90.25 165 MET A N 1
ATOM 1268 C CA . MET A 1 165 ? -15.047 15.953 8.078 1 90.25 165 MET A CA 1
ATOM 1269 C C . MET A 1 165 ? -15.82 14.961 7.207 1 90.25 165 MET A C 1
ATOM 1271 O O . MET A 1 165 ? -15.219 14.125 6.527 1 90.25 165 MET A O 1
ATOM 1275 N N . CYS A 1 166 ? -17.109 15.039 7.211 1 92.75 166 CYS A N 1
ATOM 1276 C CA . CYS A 1 166 ? -17.984 14.148 6.457 1 92.75 166 CYS A CA 1
ATOM 1277 C C . CYS A 1 166 ? -18.156 14.633 5.023 1 92.75 166 CYS A C 1
ATOM 1279 O O . CYS A 1 166 ? -18.672 13.898 4.176 1 92.75 166 CYS A O 1
ATOM 1281 N N . ASP A 1 167 ? -17.75 15.828 4.785 1 92.5 167 ASP A N 1
ATOM 1282 C CA . ASP A 1 167 ? -18.078 16.5 3.535 1 92.5 167 ASP A CA 1
ATOM 1283 C C . ASP A 1 167 ? -16.828 16.812 2.721 1 92.5 167 ASP A C 1
ATOM 1285 O O . ASP A 1 167 ? -15.977 17.594 3.15 1 92.5 167 ASP A O 1
ATOM 1289 N N . GLU A 1 168 ? -16.797 16.328 1.54 1 92 168 GLU A N 1
ATOM 1290 C CA . GLU A 1 168 ? -15.641 16.531 0.681 1 92 168 GLU A CA 1
ATOM 1291 C C . GLU A 1 168 ? -15.461 18.016 0.349 1 92 168 GLU A C 1
ATOM 1293 O O . GLU A 1 168 ? -14.336 18.5 0.219 1 92 168 GLU A O 1
ATOM 1298 N N . ASN A 1 169 ? -16.516 18.766 0.263 1 90.38 169 ASN A N 1
ATOM 1299 C CA . ASN A 1 169 ? -16.469 20.172 -0.128 1 90.38 169 ASN A CA 1
ATOM 1300 C C . ASN A 1 169 ? -16.078 21.062 1.043 1 90.38 169 ASN A C 1
ATOM 1302 O O . ASN A 1 169 ? -15.789 22.25 0.855 1 90.38 169 ASN A O 1
ATOM 1306 N N . MET A 1 170 ? -16.016 20.5 2.197 1 90.25 170 MET A N 1
ATOM 1307 C CA . MET A 1 170 ? -15.633 21.266 3.377 1 90.25 170 MET A CA 1
ATOM 1308 C C . MET A 1 170 ? -14.234 20.891 3.85 1 90.25 170 MET A C 1
ATOM 1310 O O . MET A 1 170 ? -13.789 21.328 4.91 1 90.25 170 MET A O 1
ATOM 1314 N N . GLY A 1 171 ? -13.594 20.016 3.1 1 91.31 171 GLY A N 1
ATOM 1315 C CA . GLY A 1 171 ? -12.219 19.672 3.391 1 91.31 171 GLY A CA 1
ATOM 1316 C C . GLY A 1 171 ? -12.07 18.344 4.109 1 91.31 171 GLY A C 1
ATOM 1317 O O . GLY A 1 171 ? -10.992 18.016 4.617 1 91.31 171 GLY A O 1
ATOM 1318 N N . GLY A 1 172 ? -13.156 17.625 4.168 1 92.75 172 GLY A N 1
ATOM 1319 C CA . GLY A 1 172 ? -13.086 16.328 4.801 1 92.75 172 GLY A CA 1
ATOM 1320 C C . GLY A 1 172 ? -12.406 15.273 3.939 1 92.75 172 GLY A C 1
ATOM 1321 O O . GLY A 1 172 ? -12.141 15.508 2.76 1 92.75 172 GLY A O 1
ATOM 1322 N N . GLY A 1 173 ? -12.07 14.117 4.68 1 95.81 173 GLY A N 1
ATOM 1323 C CA . GLY A 1 173 ? -11.523 13 3.938 1 95.81 173 GLY A CA 1
ATOM 1324 C C . GLY A 1 173 ? -10.094 12.664 4.332 1 95.81 173 GLY A C 1
ATOM 1325 O O . GLY A 1 173 ? -9.383 13.508 4.871 1 95.81 173 GLY A O 1
ATOM 1326 N N . VAL A 1 174 ? -9.742 11.492 3.953 1 97.44 174 VAL A N 1
ATOM 1327 C CA . VAL A 1 174 ? -8.438 10.961 4.355 1 97.44 174 VAL A CA 1
ATOM 1328 C C . VAL A 1 174 ? -7.336 11.633 3.541 1 97.44 174 VAL A C 1
ATOM 1330 O O . VAL A 1 174 ? -6.234 11.867 4.047 1 97.44 174 VAL A O 1
ATOM 1333 N N . LEU A 1 175 ? -7.578 11.977 2.277 1 97.81 175 LEU A N 1
ATOM 1334 C CA . LEU A 1 175 ? -6.59 12.672 1.457 1 97.81 175 LEU A CA 1
ATOM 1335 C C . LEU A 1 175 ? -6.188 13.992 2.096 1 97.81 175 LEU A C 1
ATOM 1337 O O . LEU A 1 175 ? -5 14.266 2.273 1 97.81 175 LEU A O 1
ATOM 1341 N N . ASN A 1 176 ? -7.16 14.773 2.49 1 95.75 176 ASN A N 1
ATOM 1342 C CA . ASN A 1 176 ? -6.871 16.062 3.117 1 95.75 176 ASN A CA 1
ATOM 1343 C C . ASN A 1 176 ? -6.215 15.883 4.484 1 95.75 176 ASN A C 1
ATOM 1345 O O . ASN A 1 176 ? -5.266 16.594 4.82 1 95.75 176 ASN A O 1
ATOM 1349 N N . THR A 1 177 ? -6.699 14.953 5.234 1 94.62 177 THR A N 1
ATOM 1350 C CA . THR A 1 177 ? -6.281 14.781 6.621 1 94.62 177 THR A CA 1
ATOM 1351 C C . THR A 1 177 ? -4.848 14.258 6.695 1 94.62 177 THR A C 1
ATOM 1353 O O . THR A 1 177 ? -4.004 14.844 7.383 1 94.62 177 THR A O 1
ATOM 1356 N N . PHE A 1 178 ? -4.586 13.203 5.965 1 96.81 178 PHE A N 1
ATOM 1357 C CA . PHE A 1 178 ? -3.266 12.594 6.074 1 96.81 178 PHE A CA 1
ATOM 1358 C C . PHE A 1 178 ? -2.453 12.836 4.809 1 96.81 178 PHE A C 1
ATOM 1360 O O . PHE A 1 178 ? -1.232 13 4.871 1 96.81 178 PHE A O 1
ATOM 1367 N N . GLY A 1 179 ? -3.115 12.852 3.666 1 98 179 GLY A N 1
ATOM 1368 C CA . GLY A 1 179 ? -2.414 13.086 2.414 1 98 179 GLY A CA 1
ATOM 1369 C C . GLY A 1 179 ? -1.646 14.391 2.398 1 98 179 GLY A C 1
ATOM 1370 O O . GLY A 1 179 ? -0.525 14.453 1.889 1 98 179 GLY A O 1
ATOM 1371 N N . SER A 1 180 ? -2.236 15.422 2.939 1 97.56 180 SER A N 1
ATOM 1372 C CA . SER A 1 180 ? -1.578 16.719 2.969 1 97.56 180 SER A CA 1
ATOM 1373 C C . SER A 1 180 ? -0.262 16.656 3.736 1 97.56 180 SER A C 1
ATOM 1375 O O . SER A 1 180 ? 0.743 17.234 3.303 1 97.56 180 SER A O 1
ATOM 1377 N N . HIS A 1 181 ? -0.236 15.953 4.887 1 97.81 181 HIS A N 1
ATOM 1378 C CA . HIS A 1 181 ? 0.983 15.773 5.668 1 97.81 181 HIS A CA 1
ATOM 1379 C C . HIS A 1 181 ? 2.039 15.016 4.875 1 97.81 181 HIS A C 1
ATOM 1381 O O . HIS A 1 181 ? 3.223 15.352 4.922 1 97.81 181 HIS A O 1
ATOM 1387 N N . LEU A 1 182 ? 1.605 14.023 4.18 1 98.56 182 LEU A N 1
ATOM 1388 C CA . LEU A 1 182 ? 2.539 13.141 3.488 1 98.56 182 LEU A CA 1
ATOM 1389 C C . LEU A 1 182 ? 3.146 13.828 2.273 1 98.56 182 LEU A C 1
ATOM 1391 O O . LEU A 1 182 ? 4.336 13.672 1.994 1 98.56 182 LEU A O 1
ATOM 1395 N N . ILE A 1 183 ? 2.316 14.578 1.529 1 98.69 183 ILE A N 1
ATOM 1396 C CA . ILE A 1 183 ? 2.828 15.352 0.406 1 98.69 183 ILE A CA 1
ATOM 1397 C C . ILE A 1 183 ? 3.889 16.328 0.899 1 98.69 183 ILE A C 1
ATOM 1399 O O . ILE A 1 183 ? 4.965 16.453 0.307 1 98.69 183 ILE A O 1
ATOM 1403 N N . ASP A 1 184 ? 3.602 16.984 1.98 1 98.56 184 ASP A N 1
ATOM 1404 C CA . ASP A 1 184 ? 4.539 17.953 2.559 1 98.56 184 ASP A CA 1
ATOM 1405 C C . ASP A 1 184 ? 5.828 17.266 2.998 1 98.56 184 ASP A C 1
ATOM 1407 O O . ASP A 1 184 ? 6.926 17.703 2.643 1 98.56 184 ASP A O 1
ATOM 1411 N N . ILE A 1 185 ? 5.727 16.172 3.793 1 98.69 185 ILE A N 1
ATOM 1412 C CA . ILE A 1 185 ? 6.898 15.57 4.418 1 98.69 185 ILE A CA 1
ATOM 1413 C C . ILE A 1 185 ? 7.781 14.93 3.348 1 98.69 185 ILE A C 1
ATOM 1415 O O . ILE A 1 185 ? 9.008 14.922 3.467 1 98.69 185 ILE A O 1
ATOM 1419 N N . ILE A 1 186 ? 7.199 14.391 2.287 1 98.81 186 ILE A N 1
ATOM 1420 C CA . ILE A 1 186 ? 7.973 13.805 1.193 1 98.81 186 ILE A CA 1
ATOM 1421 C C . ILE A 1 186 ? 8.797 14.891 0.506 1 98.81 186 ILE A C 1
ATOM 1423 O O . ILE A 1 186 ? 9.977 14.688 0.206 1 98.81 186 ILE A O 1
ATOM 1427 N N . THR A 1 187 ? 8.172 16.031 0.24 1 98.38 187 THR A N 1
ATOM 1428 C CA . THR A 1 187 ? 8.891 17.156 -0.345 1 98.38 187 THR A CA 1
ATOM 1429 C C . THR A 1 187 ? 9.992 17.641 0.593 1 98.38 187 THR A C 1
ATOM 1431 O O . THR A 1 187 ? 11.094 17.969 0.149 1 98.38 187 THR A O 1
ATOM 1434 N N . PHE A 1 188 ? 9.703 17.688 1.85 1 98.5 188 PHE A N 1
ATOM 1435 C CA . PHE A 1 188 ? 10.648 18.125 2.867 1 98.5 188 PHE A CA 1
ATOM 1436 C C . PHE A 1 188 ? 11.883 17.219 2.881 1 98.5 188 PHE A C 1
ATOM 1438 O O . PHE A 1 188 ? 13.016 17.703 2.883 1 98.5 188 PHE A O 1
ATOM 1445 N N . ILE A 1 189 ? 11.727 15.891 2.852 1 98.38 189 ILE A N 1
ATOM 1446 C CA . ILE A 1 189 ? 12.844 14.969 3.055 1 98.38 189 ILE A CA 1
ATOM 1447 C C . ILE A 1 189 ? 13.609 14.789 1.746 1 98.38 189 ILE A C 1
ATOM 1449 O O . ILE A 1 189 ? 14.828 14.57 1.755 1 98.38 189 ILE A O 1
ATOM 1453 N N . THR A 1 190 ? 12.977 14.906 0.595 1 97.88 190 THR A N 1
ATOM 1454 C CA . THR A 1 190 ? 13.633 14.648 -0.68 1 97.88 190 THR A CA 1
ATOM 1455 C C . THR A 1 190 ? 14.164 15.938 -1.291 1 97.88 190 THR A C 1
ATOM 1457 O O . THR A 1 190 ? 15.055 15.906 -2.141 1 97.88 190 THR A O 1
ATOM 1460 N N . GLY A 1 191 ? 13.484 17.062 -0.954 1 97.38 191 GLY A N 1
ATOM 1461 C CA . GLY A 1 191 ? 13.797 18.328 -1.581 1 97.38 191 GLY A CA 1
ATOM 1462 C C . GLY A 1 191 ? 13.25 18.453 -2.99 1 97.38 191 GLY A C 1
ATOM 1463 O O . GLY A 1 191 ? 13.711 19.297 -3.771 1 97.38 191 GLY A O 1
ATOM 1464 N N . GLN A 1 192 ? 12.297 17.578 -3.322 1 97.62 192 GLN A N 1
ATOM 1465 C CA . GLN A 1 192 ? 11.758 17.547 -4.68 1 97.62 192 GLN A CA 1
ATOM 1466 C C . GLN A 1 192 ? 10.25 17.766 -4.676 1 97.62 192 GLN A C 1
ATOM 1468 O O . GLN A 1 192 ? 9.555 17.375 -3.736 1 97.62 192 GLN A O 1
ATOM 1473 N N . LYS A 1 193 ? 9.719 18.359 -5.703 1 97.75 193 LYS A N 1
ATOM 1474 C CA . LYS A 1 193 ? 8.297 18.625 -5.844 1 97.75 193 LYS A CA 1
ATOM 1475 C C . LYS A 1 193 ? 7.664 17.688 -6.883 1 97.75 193 LYS A C 1
ATOM 1477 O O . LYS A 1 193 ? 8.352 17.203 -7.785 1 97.75 193 LYS A O 1
ATOM 1482 N N . ALA A 1 194 ? 6.438 17.484 -6.777 1 98.25 194 ALA A N 1
ATOM 1483 C CA . ALA A 1 194 ? 5.699 16.625 -7.703 1 98.25 194 ALA A CA 1
ATOM 1484 C C . ALA A 1 194 ? 5.473 17.328 -9.039 1 98.25 194 ALA A C 1
ATOM 1486 O O . ALA A 1 194 ? 5.117 18.5 -9.07 1 98.25 194 ALA A O 1
ATOM 1487 N N . ILE A 1 195 ? 5.645 16.609 -10.133 1 97.5 195 ILE A N 1
ATOM 1488 C CA . ILE A 1 195 ? 5.398 17.141 -11.469 1 97.5 195 ILE A CA 1
ATOM 1489 C C . ILE A 1 195 ? 4.039 16.656 -11.977 1 97.5 195 ILE A C 1
ATOM 1491 O O . ILE A 1 195 ? 3.324 17.406 -12.656 1 97.5 195 ILE A O 1
ATOM 1495 N N . ARG A 1 196 ? 3.678 15.508 -11.664 1 97.12 196 ARG A N 1
ATOM 1496 C CA . ARG A 1 196 ? 2.383 14.93 -12.016 1 97.12 196 ARG A CA 1
ATOM 1497 C C . ARG A 1 196 ? 1.959 13.883 -10.992 1 97.12 196 ARG A C 1
ATOM 1499 O O . ARG A 1 196 ? 2.791 13.367 -10.242 1 97.12 196 ARG A O 1
ATOM 1506 N N . VAL A 1 197 ? 0.669 13.625 -10.984 1 98.19 197 VAL A N 1
ATOM 1507 C CA . VAL A 1 197 ? 0.101 12.727 -9.992 1 98.19 197 VAL A CA 1
ATOM 1508 C C . VAL A 1 197 ? -1.003 11.883 -10.625 1 98.19 197 VAL A C 1
ATOM 1510 O O . VAL A 1 197 ? -1.535 12.242 -11.68 1 98.19 197 VAL A O 1
ATOM 1513 N N . ARG A 1 198 ? -1.232 10.812 -10.016 1 97.25 198 ARG A N 1
ATOM 1514 C CA . ARG A 1 198 ? -2.365 9.945 -10.328 1 97.25 198 ARG A CA 1
ATOM 1515 C C . ARG A 1 198 ? -2.98 9.367 -9.062 1 97.25 198 ARG A C 1
ATOM 1517 O O . ARG A 1 198 ? -2.277 8.797 -8.227 1 97.25 198 ARG A O 1
ATOM 1524 N N . GLY A 1 199 ? -4.273 9.516 -8.953 1 96.69 199 GLY A N 1
ATOM 1525 C CA . GLY A 1 199 ? -4.855 9.109 -7.688 1 96.69 199 GLY A CA 1
ATOM 1526 C C . GLY A 1 199 ? -6.25 8.531 -7.832 1 96.69 199 GLY A C 1
ATOM 1527 O O . GLY A 1 199 ? -6.938 8.797 -8.82 1 96.69 199 GLY A O 1
ATOM 1528 N N . MET A 1 200 ? -6.609 7.691 -6.906 1 97.12 200 MET A N 1
ATOM 1529 C CA . MET A 1 200 ? -7.953 7.145 -6.742 1 97.12 200 MET A CA 1
ATOM 1530 C C . MET A 1 200 ? -8.492 7.434 -5.344 1 97.12 200 MET A C 1
ATOM 1532 O O . MET A 1 200 ? -7.848 7.098 -4.348 1 97.12 200 MET A O 1
ATOM 1536 N N . LEU A 1 201 ? -9.633 8.047 -5.312 1 98 201 LEU A N 1
ATOM 1537 C CA . LEU A 1 201 ? -10.359 8.328 -4.074 1 98 201 LEU A CA 1
ATOM 1538 C C . LEU A 1 201 ? -11.672 7.551 -4.023 1 98 201 LEU A C 1
ATOM 1540 O O . LEU A 1 201 ? -12.375 7.457 -5.031 1 98 201 LEU A O 1
ATOM 1544 N N . LYS A 1 202 ? -11.953 7.016 -2.857 1 98 202 LYS A N 1
ATOM 1545 C CA . LYS A 1 202 ? -13.219 6.301 -2.688 1 98 202 LYS A CA 1
ATOM 1546 C C . LYS A 1 202 ? -13.922 6.73 -1.402 1 98 202 LYS A C 1
ATOM 1548 O O . LYS A 1 202 ? -13.266 7.062 -0.411 1 98 202 LYS A O 1
ATOM 1553 N N . THR A 1 203 ? -15.203 6.832 -1.453 1 97.56 203 THR A N 1
ATOM 1554 C CA . THR A 1 203 ? -16.109 6.953 -0.316 1 97.56 203 THR A CA 1
ATOM 1555 C C . THR A 1 203 ? -16.984 5.707 -0.179 1 97.56 203 THR A C 1
ATOM 1557 O O . THR A 1 203 ? -18.031 5.605 -0.807 1 97.56 203 THR A O 1
ATOM 1560 N N . PHE A 1 204 ? -16.547 4.812 0.648 1 96.5 204 PHE A N 1
ATOM 1561 C CA . PHE A 1 204 ? -17.281 3.559 0.774 1 96.5 204 PHE A CA 1
ATOM 1562 C C . PHE A 1 204 ? -18.422 3.699 1.767 1 96.5 204 PHE A C 1
ATOM 1564 O O . PHE A 1 204 ? -19.516 3.162 1.546 1 96.5 204 PHE A O 1
ATOM 1571 N N . VAL A 1 205 ? -18.125 4.34 2.873 1 94.38 205 VAL A N 1
ATOM 1572 C CA . VAL A 1 205 ? -19.141 4.539 3.91 1 94.38 205 VAL A CA 1
ATOM 1573 C C . VAL A 1 205 ? -19.859 5.867 3.68 1 94.38 205 VAL A C 1
ATOM 1575 O O . VAL A 1 205 ? -19.297 6.938 3.928 1 94.38 205 VAL A O 1
ATOM 1578 N N . ARG A 1 206 ? -21.109 5.832 3.32 1 93.88 206 ARG A N 1
ATOM 1579 C CA . ARG A 1 206 ? -21.844 7.043 2.984 1 93.88 206 ARG A CA 1
ATOM 1580 C C . ARG A 1 206 ? -22.891 7.363 4.055 1 93.88 206 ARG A C 1
ATOM 1582 O O . ARG A 1 206 ? -23.469 8.453 4.059 1 93.88 206 ARG A O 1
ATOM 1589 N N . GLN A 1 207 ? -23.047 6.363 4.859 1 91.94 207 GLN A N 1
ATOM 1590 C CA . GLN A 1 207 ? -23.953 6.504 6.004 1 91.94 207 GLN A CA 1
ATOM 1591 C C . GLN A 1 207 ? -23.469 5.66 7.18 1 91.94 207 GLN A C 1
ATOM 1593 O O . GLN A 1 207 ? -22.766 4.66 6.996 1 91.94 207 GLN A O 1
ATOM 1598 N N . THR A 1 208 ? -23.781 6.121 8.336 1 89.75 208 THR A N 1
ATOM 1599 C CA . THR A 1 208 ? -23.547 5.352 9.555 1 89.75 208 THR A CA 1
ATOM 1600 C C . THR A 1 208 ? -24.812 5.273 10.406 1 89.75 208 THR A C 1
ATOM 1602 O O . THR A 1 208 ? -25.859 5.797 10.016 1 89.75 208 THR A O 1
ATOM 1605 N N . ASP A 1 209 ? -24.672 4.539 11.484 1 84.88 209 ASP A N 1
ATOM 1606 C CA . ASP A 1 209 ? -25.812 4.449 12.391 1 84.88 209 ASP A CA 1
ATOM 1607 C C . ASP A 1 209 ? -26.156 5.816 12.969 1 84.88 209 ASP A C 1
ATOM 1609 O O . ASP A 1 209 ? -27.328 6.102 13.242 1 84.88 209 ASP A O 1
ATOM 1613 N N . LYS A 1 210 ? -25.188 6.656 13.086 1 85.5 210 LYS A N 1
ATOM 1614 C CA . LYS A 1 210 ? -25.391 7.953 13.727 1 85.5 210 LYS A CA 1
ATOM 1615 C C . LYS A 1 210 ? -25.625 9.047 12.688 1 85.5 210 LYS A C 1
ATOM 1617 O O . LYS A 1 210 ? -26.234 10.07 12.992 1 85.5 210 LYS A O 1
ATOM 1622 N N . ILE A 1 211 ? -25.141 8.828 11.547 1 86.38 211 ILE A N 1
ATOM 1623 C CA . ILE A 1 211 ? -25.328 9.758 10.438 1 86.38 211 ILE A CA 1
ATOM 1624 C C . ILE A 1 211 ? -26.172 9.109 9.352 1 86.38 211 ILE A C 1
ATOM 1626 O O . ILE A 1 211 ? -25.641 8.461 8.438 1 86.38 211 ILE A O 1
ATOM 1630 N N . ASN A 1 212 ? -27.438 8.969 9.391 1 77.94 212 ASN A N 1
ATOM 1631 C CA . ASN A 1 212 ? -28.312 8.188 8.523 1 77.94 212 ASN A CA 1
ATOM 1632 C C . ASN A 1 212 ? -29.5 9.008 8.016 1 77.94 212 ASN A C 1
ATOM 1634 O O . ASN A 1 212 ? -30.469 8.461 7.484 1 77.94 212 ASN A O 1
ATOM 1638 N N . GLY A 1 213 ? -29.453 10.211 8.07 1 74.5 213 GLY A N 1
ATOM 1639 C CA . GLY A 1 213 ? -30.562 11.047 7.633 1 74.5 213 GLY A CA 1
ATOM 1640 C C . GLY A 1 213 ? -30.391 11.562 6.215 1 74.5 213 GLY A C 1
ATOM 1641 O O . GLY A 1 213 ? -29.969 10.82 5.324 1 74.5 213 GLY A O 1
ATOM 1642 N N . ILE A 1 214 ? -30.734 12.695 5.926 1 78.06 214 ILE A N 1
ATOM 1643 C CA . ILE A 1 214 ? -30.75 13.32 4.605 1 78.06 214 ILE A CA 1
ATOM 1644 C C . ILE A 1 214 ? -29.328 13.641 4.16 1 78.06 214 ILE A C 1
ATOM 1646 O O . ILE A 1 214 ? -29.016 13.625 2.967 1 78.06 214 ILE A O 1
ATOM 1650 N N . ARG A 1 215 ? -28.469 13.781 5.16 1 83.69 215 ARG A N 1
ATOM 1651 C CA . ARG A 1 215 ? -27.094 14.156 4.801 1 83.69 215 ARG A CA 1
ATOM 1652 C C . ARG A 1 215 ? -26.234 12.914 4.555 1 83.69 215 ARG A C 1
ATOM 1654 O O . ARG A 1 215 ? -26.266 11.969 5.348 1 83.69 215 ARG A O 1
ATOM 1661 N N . HIS A 1 216 ? -25.578 12.961 3.455 1 89.81 216 HIS A N 1
ATOM 1662 C CA . HIS A 1 216 ? -24.703 11.852 3.078 1 89.81 216 HIS A CA 1
ATOM 1663 C C . HIS A 1 216 ? -23.234 12.227 3.24 1 89.81 216 HIS A C 1
ATOM 1665 O O . HIS A 1 216 ? -22.859 13.375 3.012 1 89.81 216 HIS A O 1
ATOM 1671 N N . ILE A 1 217 ? -22.516 11.242 3.725 1 94.56 217 ILE A N 1
ATOM 1672 C CA . ILE A 1 217 ? -21.078 11.398 3.809 1 94.56 217 ILE A CA 1
ATOM 1673 C C . ILE A 1 217 ? -20.469 11.375 2.406 1 94.56 217 ILE A C 1
ATOM 1675 O O . ILE A 1 217 ? -20.734 10.453 1.628 1 94.56 217 ILE A O 1
ATOM 1679 N N . THR A 1 218 ? -19.703 12.391 2.049 1 95.38 218 THR A N 1
ATOM 1680 C CA . THR A 1 218 ? -19.141 12.477 0.712 1 95.38 218 THR A CA 1
ATOM 1681 C C . THR A 1 218 ? -17.609 12.477 0.781 1 95.38 218 THR A C 1
ATOM 1683 O O . THR A 1 218 ? -16.938 12.344 -0.243 1 95.38 218 THR A O 1
ATOM 1686 N N . SER A 1 219 ? -17.062 12.578 1.978 1 95.94 219 SER A N 1
ATOM 1687 C CA . SER A 1 219 ? -15.609 12.609 2.148 1 95.94 219 SER A CA 1
ATOM 1688 C C . SER A 1 219 ? -14.992 11.234 1.883 1 95.94 219 SER A C 1
ATOM 1690 O O . SER A 1 219 ? -15.586 10.211 2.205 1 95.94 219 SER A O 1
ATOM 1692 N N . ASP A 1 220 ? -13.82 11.273 1.305 1 98 220 ASP A N 1
ATOM 1693 C CA . ASP A 1 220 ? -13.141 10.016 0.988 1 98 220 ASP A CA 1
ATOM 1694 C C . ASP A 1 220 ? -12.672 9.312 2.258 1 98 220 ASP A C 1
ATOM 1696 O O . ASP A 1 220 ? -12.258 9.969 3.219 1 98 220 ASP A O 1
ATOM 1700 N N . ASP A 1 221 ? -12.773 7.988 2.297 1 98.19 221 ASP A N 1
ATOM 1701 C CA . ASP A 1 221 ? -12.305 7.188 3.422 1 98.19 221 ASP A CA 1
ATOM 1702 C C . ASP A 1 221 ? -11.242 6.188 2.98 1 98.19 221 ASP A C 1
ATOM 1704 O O . ASP A 1 221 ? -10.758 5.391 3.787 1 98.19 221 ASP A O 1
ATOM 1708 N N . PHE A 1 222 ? -10.898 6.219 1.742 1 98.56 222 PHE A N 1
ATOM 1709 C CA . PHE A 1 222 ? -9.781 5.484 1.164 1 98.56 222 PHE A CA 1
ATOM 1710 C C . PHE A 1 222 ? -9.148 6.273 0.021 1 98.56 222 PHE A C 1
ATOM 1712 O O . PHE A 1 222 ? -9.859 6.891 -0.777 1 98.56 222 PHE A O 1
ATOM 1719 N N . CYS A 1 223 ? -7.816 6.199 -0.06 1 98.5 223 CYS A N 1
ATOM 1720 C CA . CYS A 1 223 ? -7.113 6.906 -1.126 1 98.5 223 CYS A CA 1
ATOM 1721 C C . CYS A 1 223 ? -5.805 6.211 -1.474 1 98.5 223 CYS A C 1
ATOM 1723 O O . CYS A 1 223 ? -5.047 5.82 -0.582 1 98.5 223 CYS A O 1
ATOM 1725 N N . SER A 1 224 ? -5.562 5.926 -2.711 1 98.38 224 SER A N 1
ATOM 1726 C CA . SER A 1 224 ? -4.281 5.496 -3.268 1 98.38 224 SER A CA 1
ATOM 1727 C C . SER A 1 224 ? -3.814 6.441 -4.371 1 98.38 224 SER A C 1
ATOM 1729 O O . SER A 1 224 ? -4.543 6.688 -5.332 1 98.38 224 SER A O 1
ATOM 1731 N N . PHE A 1 225 ? -2.555 6.957 -4.227 1 98.44 225 PHE A N 1
ATOM 1732 C CA . PHE A 1 225 ? -2.1 7.848 -5.285 1 98.44 225 PHE A CA 1
ATOM 1733 C C . PHE A 1 225 ? -0.596 7.715 -5.496 1 98.44 225 PHE A C 1
ATOM 1735 O O . PHE A 1 225 ? 0.115 7.203 -4.629 1 98.44 225 PHE A O 1
ATOM 1742 N N . GLN A 1 226 ? -0.15 8.117 -6.652 1 97.94 226 GLN A N 1
ATOM 1743 C CA . GLN A 1 226 ? 1.251 8.156 -7.059 1 97.94 226 GLN A CA 1
ATOM 1744 C C . GLN A 1 226 ? 1.674 9.562 -7.457 1 97.94 226 GLN A C 1
ATOM 1746 O O . GLN A 1 226 ? 0.876 10.328 -8.008 1 97.94 226 GLN A O 1
ATOM 1751 N N . MET A 1 227 ? 2.838 9.867 -7.109 1 98.44 227 MET A N 1
ATOM 1752 C CA . MET A 1 227 ? 3.459 11.109 -7.547 1 98.44 227 MET A CA 1
ATOM 1753 C C . MET A 1 227 ? 4.785 10.844 -8.25 1 98.44 227 MET A C 1
ATOM 1755 O O . MET A 1 227 ? 5.543 9.961 -7.836 1 98.44 227 MET A O 1
ATOM 1759 N N . GLU A 1 228 ? 5.039 11.523 -9.289 1 97.88 228 GLU A N 1
ATOM 1760 C CA . GLU A 1 228 ? 6.379 11.625 -9.867 1 97.88 228 GLU A CA 1
ATOM 1761 C C . GLU A 1 228 ? 7.016 12.969 -9.539 1 97.88 228 GLU A C 1
ATOM 1763 O O . GLU A 1 228 ? 6.465 14.023 -9.867 1 97.88 228 GLU A O 1
ATOM 1768 N N . LEU A 1 229 ? 8.102 12.906 -8.875 1 98.12 229 LEU A N 1
ATOM 1769 C CA . LEU A 1 229 ? 8.781 14.133 -8.461 1 98.12 229 LEU A CA 1
ATOM 1770 C C . LEU A 1 229 ? 9.758 14.602 -9.539 1 98.12 229 LEU A C 1
ATOM 1772 O O . LEU A 1 229 ? 9.93 13.93 -10.562 1 98.12 229 LEU A O 1
ATOM 1776 N N . SER A 1 230 ? 10.383 15.75 -9.406 1 93.56 230 SER A N 1
ATOM 1777 C CA . SER A 1 230 ? 11.148 16.469 -10.422 1 93.56 230 SER A CA 1
ATOM 1778 C C . SER A 1 230 ? 12.359 15.672 -10.875 1 93.56 230 SER A C 1
ATOM 1780 O O . SER A 1 230 ? 12.789 15.781 -12.023 1 93.56 230 SER A O 1
ATOM 1782 N N . GLN A 1 231 ? 13.031 14.867 -10.023 1 91.75 231 GLN A N 1
ATOM 1783 C CA . GLN A 1 231 ? 14.195 14.07 -10.414 1 91.75 231 GLN A CA 1
ATOM 1784 C C . GLN A 1 231 ? 13.828 12.586 -10.531 1 91.75 231 GLN A C 1
ATOM 1786 O O . GLN A 1 231 ? 14.594 11.719 -10.102 1 91.75 231 GLN A O 1
ATOM 1791 N N . GLN A 1 232 ? 12.594 12.336 -10.867 1 89.25 232 GLN A N 1
ATOM 1792 C CA . GLN A 1 232 ? 12.078 11.023 -11.258 1 89.25 232 GLN A CA 1
ATOM 1793 C C . GLN A 1 232 ? 11.922 10.109 -10.055 1 89.25 232 GLN A C 1
ATOM 1795 O O . GLN A 1 232 ? 11.984 8.883 -10.188 1 89.25 232 GLN A O 1
ATOM 1800 N N . VAL A 1 233 ? 11.891 10.719 -8.906 1 97.44 233 VAL A N 1
ATOM 1801 C CA . VAL A 1 233 ? 11.516 9.93 -7.734 1 97.44 233 VAL A CA 1
ATOM 1802 C C . VAL A 1 233 ? 10.039 9.562 -7.816 1 97.44 233 VAL A C 1
ATOM 1804 O O . VAL A 1 233 ? 9.188 10.414 -8.094 1 97.44 233 VAL A O 1
ATOM 1807 N N . CYS A 1 234 ? 9.773 8.289 -7.703 1 98.31 234 CYS A N 1
ATOM 1808 C CA . CYS A 1 234 ? 8.398 7.816 -7.672 1 98.31 234 CYS A CA 1
ATOM 1809 C C . CYS A 1 234 ? 7.898 7.672 -6.238 1 98.31 234 CYS A C 1
ATOM 1811 O O . CYS A 1 234 ? 8.609 7.137 -5.387 1 98.31 234 CYS A O 1
ATOM 1813 N N . VAL A 1 235 ? 6.719 8.203 -6 1 98.81 235 VAL A N 1
ATOM 1814 C CA . VAL A 1 235 ? 6.098 8.094 -4.688 1 98.81 235 VAL A CA 1
ATOM 1815 C C . VAL A 1 235 ? 4.781 7.324 -4.805 1 98.81 235 VAL A C 1
ATOM 1817 O O . VAL A 1 235 ? 3.957 7.621 -5.672 1 98.81 235 VAL A O 1
ATOM 1820 N N . SER A 1 236 ? 4.605 6.348 -4.035 1 98.69 236 SER A N 1
ATOM 1821 C CA . SER A 1 236 ? 3.352 5.605 -3.938 1 98.69 236 SER A CA 1
ATOM 1822 C C . SER A 1 236 ? 2.77 5.684 -2.531 1 98.69 236 SER A C 1
ATOM 1824 O O . SER A 1 236 ? 3.441 5.34 -1.556 1 98.69 236 SER A O 1
ATOM 1826 N N . VAL A 1 237 ? 1.498 6.133 -2.406 1 98.81 237 VAL A N 1
ATOM 1827 C CA . VAL A 1 237 ? 0.873 6.348 -1.105 1 98.81 237 VAL A CA 1
ATOM 1828 C C . VAL A 1 237 ? -0.461 5.605 -1.044 1 98.81 237 VAL A C 1
ATOM 1830 O O . VAL A 1 237 ? -1.258 5.672 -1.983 1 98.81 237 VAL A O 1
ATOM 1833 N N . THR A 1 238 ? -0.675 4.887 -0.004 1 98.75 238 THR A N 1
ATOM 1834 C CA . THR A 1 238 ? -1.972 4.281 0.282 1 98.75 238 THR A CA 1
ATOM 1835 C C . THR A 1 238 ? -2.477 4.711 1.656 1 98.75 238 THR A C 1
ATOM 1837 O O . THR A 1 238 ? -1.787 4.531 2.662 1 98.75 238 THR A O 1
ATOM 1840 N N . LEU A 1 239 ? -3.672 5.293 1.688 1 98.69 239 LEU A N 1
ATOM 1841 C CA . LEU A 1 239 ? -4.352 5.738 2.9 1 98.69 239 LEU A CA 1
ATOM 1842 C C . LEU A 1 239 ? -5.641 4.957 3.123 1 98.69 239 LEU A C 1
ATOM 1844 O O . LEU A 1 239 ? -6.566 5.031 2.311 1 98.69 239 LEU A O 1
ATOM 1848 N N . ASN A 1 240 ? -5.711 4.207 4.191 1 98.44 240 ASN A N 1
ATOM 1849 C CA . ASN A 1 240 ? -6.828 3.311 4.473 1 98.44 240 ASN A CA 1
ATOM 1850 C C . ASN A 1 240 ? -7.387 3.537 5.875 1 98.44 240 ASN A C 1
ATOM 1852 O O . ASN A 1 240 ? -6.727 3.229 6.867 1 98.44 240 ASN A O 1
ATOM 1856 N N . THR A 1 241 ? -8.641 4.023 5.98 1 97.06 241 THR A N 1
ATOM 1857 C CA . THR A 1 241 ? -9.219 4.332 7.285 1 97.06 241 THR A CA 1
ATOM 1858 C C . THR A 1 241 ? -10.188 3.238 7.723 1 97.06 241 THR A C 1
ATOM 1860 O O . THR A 1 241 ? -11.109 3.494 8.5 1 97.06 241 THR A O 1
ATOM 1863 N N . HIS A 1 242 ? -10.062 2.053 7.195 1 96.38 242 HIS A N 1
ATOM 1864 C CA . HIS A 1 242 ? -10.961 0.948 7.504 1 96.38 242 HIS A CA 1
ATOM 1865 C C . HIS A 1 242 ? -10.273 -0.099 8.375 1 96.38 242 HIS A C 1
ATOM 1867 O O . HIS A 1 242 ? -10.648 -1.275 8.344 1 96.38 242 HIS A O 1
ATOM 1873 N N . VAL A 1 243 ? -9.281 0.316 9.078 1 93.44 243 VAL A N 1
ATOM 1874 C CA . VAL A 1 243 ? -8.555 -0.56 9.984 1 93.44 243 VAL A CA 1
ATOM 1875 C C . VAL A 1 243 ? -8.633 -0.005 11.406 1 93.44 243 VAL A C 1
ATOM 1877 O O . VAL A 1 243 ? -7.68 0.614 11.891 1 93.44 243 VAL A O 1
ATOM 1880 N N . PRO A 1 244 ? -9.711 -0.296 12.055 1 88.69 244 PRO A N 1
ATOM 1881 C CA . PRO A 1 244 ? -9.812 0.192 13.43 1 88.69 244 PRO A CA 1
ATOM 1882 C C . PRO A 1 244 ? -8.68 -0.31 14.32 1 88.69 244 PRO A C 1
ATOM 1884 O O . PRO A 1 244 ? -8.164 -1.412 14.109 1 88.69 244 PRO A O 1
ATOM 1887 N N . GLY A 1 245 ? -8.352 0.427 15.281 1 82 245 GLY A N 1
ATOM 1888 C CA . GLY A 1 245 ? -7.27 0.087 16.188 1 82 245 GLY A CA 1
ATOM 1889 C C . GLY A 1 245 ? -6.098 1.049 16.109 1 82 245 GLY A C 1
ATOM 1890 O O . GLY A 1 245 ? -6.293 2.262 16 1 82 245 GLY A O 1
ATOM 1891 N N . GLN A 1 246 ? -4.977 0.464 16.109 1 80.5 246 GLN A N 1
ATOM 1892 C CA . GLN A 1 246 ? -3.787 1.303 16.203 1 80.5 246 GLN A CA 1
ATOM 1893 C C . GLN A 1 246 ? -3.469 1.966 14.867 1 80.5 246 GLN A C 1
ATOM 1895 O O . GLN A 1 246 ? -3.572 1.333 13.812 1 80.5 246 GLN A O 1
ATOM 1900 N N . PHE A 1 247 ? -3.23 3.252 14.938 1 93.38 247 PHE A N 1
ATOM 1901 C CA . PHE A 1 247 ? -2.701 4.02 13.812 1 93.38 247 PHE A CA 1
ATOM 1902 C C . PHE A 1 247 ? -1.337 3.488 13.391 1 93.38 247 PHE A C 1
ATOM 1904 O O . PHE A 1 247 ? -0.488 3.197 14.234 1 93.38 247 PHE A O 1
ATOM 1911 N N . LYS A 1 248 ? -1.17 3.309 12.094 1 96 248 LYS A N 1
ATOM 1912 C CA . LYS A 1 248 ? 0.122 2.895 11.555 1 96 248 LYS A CA 1
ATOM 1913 C C . LYS A 1 248 ? 0.521 3.756 10.359 1 96 248 LYS A C 1
ATOM 1915 O O . LYS A 1 248 ? -0.284 3.98 9.453 1 96 248 LYS A O 1
ATOM 1920 N N . GLN A 1 249 ? 1.671 4.277 10.414 1 97.81 249 GLN A N 1
ATOM 1921 C CA . GLN A 1 249 ? 2.262 5.027 9.312 1 97.81 249 GLN A CA 1
ATOM 1922 C C . GLN A 1 249 ? 3.676 4.539 9.016 1 97.81 249 GLN A C 1
ATOM 1924 O O . GLN A 1 249 ? 4.523 4.484 9.906 1 97.81 249 GLN A O 1
ATOM 1929 N N . GLU A 1 250 ? 3.926 4.164 7.84 1 97.94 250 GLU A N 1
ATOM 1930 C CA . GLU A 1 250 ? 5.246 3.732 7.395 1 97.94 250 GLU A CA 1
ATOM 1931 C C . GLU A 1 250 ? 5.66 4.457 6.113 1 97.94 250 GLU A C 1
ATOM 1933 O O . GLU A 1 250 ? 4.891 4.516 5.152 1 97.94 250 GLU A O 1
ATOM 1938 N N . ILE A 1 251 ? 6.797 5.027 6.137 1 98.56 251 ILE A N 1
ATOM 1939 C CA . ILE A 1 251 ? 7.387 5.676 4.969 1 98.56 251 ILE A CA 1
ATOM 1940 C C . ILE A 1 251 ? 8.719 5.008 4.625 1 98.56 251 ILE A C 1
ATOM 1942 O O . ILE A 1 251 ? 9.695 5.137 5.367 1 98.56 251 ILE A O 1
ATOM 1946 N N . LEU A 1 252 ? 8.781 4.312 3.545 1 98.5 252 LEU A N 1
ATOM 1947 C CA . LEU A 1 252 ? 9.992 3.668 3.045 1 98.5 252 LEU A CA 1
ATOM 1948 C C . LEU A 1 252 ? 10.633 4.496 1.938 1 98.5 252 LEU A C 1
ATOM 1950 O O . LEU A 1 252 ? 9.977 4.836 0.95 1 98.5 252 LEU A O 1
ATOM 1954 N N . VAL A 1 253 ? 11.836 4.871 2.102 1 98.56 253 VAL A N 1
ATOM 1955 C CA . VAL A 1 253 ? 12.617 5.582 1.094 1 98.56 253 VAL A CA 1
ATOM 1956 C C . VAL A 1 253 ? 13.719 4.672 0.563 1 98.56 253 VAL A C 1
ATOM 1958 O O . VAL A 1 253 ? 14.578 4.219 1.323 1 98.56 253 VAL A O 1
ATOM 1961 N N . VAL A 1 254 ? 13.734 4.465 -0.729 1 97.88 254 VAL A N 1
ATOM 1962 C CA . VAL A 1 254 ? 14.703 3.562 -1.348 1 97.88 254 VAL A CA 1
ATOM 1963 C C . VAL A 1 254 ? 15.617 4.348 -2.281 1 97.88 254 VAL A C 1
ATOM 1965 O O . VAL A 1 254 ? 15.148 5.121 -3.119 1 97.88 254 VAL A O 1
ATOM 1968 N N . GLY A 1 255 ? 16.859 4.137 -2.139 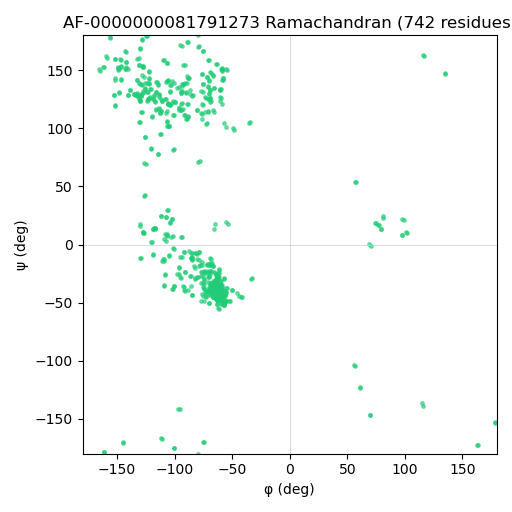1 96.69 255 GLY A N 1
ATOM 1969 C CA . GLY A 1 255 ? 17.859 4.676 -3.047 1 96.69 255 GLY A CA 1
ATOM 1970 C C . GLY A 1 255 ? 18.75 3.613 -3.648 1 96.69 255 GLY A C 1
ATOM 1971 O O . GLY A 1 255 ? 18.609 2.426 -3.354 1 96.69 255 GLY A O 1
ATOM 1972 N N . SER A 1 256 ? 19.672 3.969 -4.492 1 94.44 256 SER A N 1
ATOM 1973 C CA . SER A 1 256 ? 20.547 3.07 -5.242 1 94.44 256 SER A CA 1
ATOM 1974 C C . SER A 1 256 ? 21.531 2.355 -4.32 1 94.44 256 SER A C 1
ATOM 1976 O O . SER A 1 256 ? 22.094 1.319 -4.688 1 94.44 256 SER A O 1
ATOM 1978 N N . GLU A 1 257 ? 21.719 2.898 -3.084 1 94.56 257 GLU A N 1
ATOM 1979 C CA . GLU A 1 257 ? 22.766 2.348 -2.229 1 94.56 257 GLU A CA 1
ATOM 1980 C C . GLU A 1 257 ? 22.203 1.976 -0.854 1 94.56 257 GLU A C 1
ATOM 1982 O O . GLU A 1 257 ? 22.969 1.729 0.08 1 94.56 257 GLU A O 1
ATOM 1987 N N . GLY A 1 258 ? 20.906 1.991 -0.725 1 94.69 258 GLY A N 1
ATOM 1988 C CA . GLY A 1 258 ? 20.328 1.661 0.568 1 94.69 258 GLY A CA 1
ATOM 1989 C C . GLY A 1 258 ? 18.891 2.094 0.703 1 94.69 258 GLY A C 1
ATOM 1990 O O . GLY A 1 258 ? 18.266 2.5 -0.278 1 94.69 258 GLY A O 1
ATOM 1991 N N . ARG A 1 259 ? 18.391 1.951 1.904 1 97.06 259 ARG A N 1
ATOM 1992 C CA . ARG A 1 259 ? 17 2.328 2.172 1 97.06 259 ARG A CA 1
ATOM 1993 C C . ARG A 1 259 ? 16.828 2.812 3.607 1 97.06 259 ARG A C 1
ATOM 1995 O O . ARG A 1 259 ? 17.594 2.414 4.496 1 97.06 259 ARG A O 1
ATOM 2002 N N . LEU A 1 260 ? 15.891 3.65 3.838 1 98.12 260 LEU A N 1
ATOM 2003 C CA . LEU A 1 260 ? 15.484 4.188 5.133 1 98.12 260 LEU A CA 1
ATOM 2004 C C . LEU A 1 260 ? 13.977 4.016 5.344 1 98.12 260 LEU A C 1
ATOM 2006 O O . LEU A 1 260 ? 13.195 4.188 4.406 1 98.12 260 LEU A O 1
ATOM 2010 N N . THR A 1 261 ? 13.617 3.625 6.52 1 97.88 261 THR A N 1
ATOM 2011 C CA . THR A 1 261 ? 12.203 3.41 6.805 1 97.88 261 THR A CA 1
ATOM 2012 C C . THR A 1 261 ? 11.797 4.125 8.094 1 97.88 261 THR A C 1
ATOM 2014 O O . THR A 1 261 ? 12.391 3.893 9.148 1 97.88 261 THR A O 1
ATOM 2017 N N . LEU A 1 262 ? 10.805 4.973 7.984 1 98.06 262 LEU A N 1
ATOM 2018 C CA . LEU A 1 262 ? 10.172 5.57 9.156 1 98.06 262 LEU A CA 1
ATOM 2019 C C . LEU A 1 262 ? 8.938 4.781 9.57 1 98.06 262 LEU A C 1
ATOM 2021 O O . LEU A 1 262 ? 7.984 4.66 8.797 1 98.06 262 LEU A O 1
ATOM 2025 N N . LYS A 1 263 ? 8.992 4.23 10.695 1 96.5 263 LYS A N 1
ATOM 2026 C CA . LYS A 1 263 ? 7.824 3.639 11.336 1 96.5 263 LYS A CA 1
ATOM 2027 C C . LYS A 1 263 ? 7.344 4.5 12.5 1 96.5 263 LYS A C 1
ATOM 2029 O O . LYS A 1 263 ? 7.93 4.473 13.586 1 96.5 263 LYS A O 1
ATOM 2034 N N . GLU A 1 264 ? 6.23 5.176 12.258 1 94.06 264 GLU A N 1
ATOM 2035 C CA . GLU A 1 264 ? 5.785 6.211 13.188 1 94.06 264 GLU A CA 1
ATOM 2036 C C . GLU A 1 264 ? 6.867 7.266 13.398 1 94.06 264 GLU A C 1
ATOM 2038 O O . GLU A 1 264 ? 7.262 7.957 12.453 1 94.06 264 GLU A O 1
ATOM 2043 N N . ALA A 1 265 ? 7.531 7.199 14.539 1 94.25 265 ALA A N 1
ATOM 2044 C CA . ALA A 1 265 ? 8.555 8.203 14.836 1 94.25 265 ALA A CA 1
ATOM 2045 C C . ALA A 1 265 ? 9.922 7.559 15.008 1 94.25 265 ALA A C 1
ATOM 2047 O O . ALA A 1 265 ? 10.867 8.203 15.484 1 94.25 265 ALA A O 1
ATOM 2048 N N . ASP A 1 266 ? 10.023 6.266 14.594 1 97.06 266 ASP A N 1
ATOM 2049 C CA . ASP A 1 266 ? 11.305 5.566 14.641 1 97.06 266 ASP A CA 1
ATOM 2050 C C . ASP A 1 266 ? 11.922 5.445 13.25 1 97.06 266 ASP A C 1
ATOM 2052 O O . ASP A 1 266 ? 11.211 5.184 12.273 1 97.06 266 ASP A O 1
ATOM 2056 N N . LEU A 1 267 ? 13.188 5.672 13.203 1 97.94 267 LEU A N 1
ATOM 2057 C CA . LEU A 1 267 ? 13.891 5.586 11.93 1 97.94 267 LEU A CA 1
ATOM 2058 C C . LEU A 1 267 ? 14.734 4.312 11.852 1 97.94 267 LEU A C 1
ATOM 2060 O O . LEU A 1 267 ? 15.586 4.074 12.711 1 97.94 267 LEU A O 1
ATOM 2064 N N . TYR A 1 268 ? 14.469 3.514 10.898 1 97.44 268 TYR A N 1
ATOM 2065 C CA . TYR A 1 268 ? 15.258 2.326 10.578 1 97.44 268 TYR A CA 1
ATOM 2066 C C . TYR A 1 268 ? 16.016 2.514 9.273 1 97.44 268 TYR A C 1
ATOM 2068 O O . TYR A 1 268 ? 15.711 3.412 8.484 1 97.44 268 TYR A O 1
ATOM 2076 N N . GLY A 1 269 ? 17.078 1.72 9.109 1 96.19 269 GLY A N 1
ATOM 2077 C CA . GLY A 1 269 ? 17.797 1.849 7.852 1 96.19 269 GLY A CA 1
ATOM 2078 C C . GLY A 1 269 ? 18.688 0.657 7.547 1 96.19 269 GLY A C 1
ATOM 2079 O O . GLY A 1 269 ? 18.984 -0.15 8.43 1 96.19 269 GLY A O 1
ATOM 2080 N N . GLN A 1 270 ? 18.938 0.389 6.379 1 94.94 270 GLN A N 1
ATOM 2081 C CA . GLN A 1 270 ? 19.953 -0.502 5.812 1 94.94 270 GLN A CA 1
ATOM 2082 C C . GLN A 1 270 ? 20.812 0.226 4.793 1 94.94 270 GLN A C 1
ATOM 2084 O O . GLN A 1 270 ? 20.484 0.271 3.605 1 94.94 270 GLN A O 1
ATOM 2089 N N . VAL A 1 271 ? 21.875 0.747 5.215 1 91.75 271 VAL A N 1
ATOM 2090 C CA . VAL A 1 271 ? 22.766 1.573 4.406 1 91.75 271 VAL A CA 1
ATOM 2091 C C . VAL A 1 271 ? 24.188 1.042 4.5 1 91.75 271 VAL A C 1
ATOM 2093 O O . VAL A 1 271 ? 24.531 0.338 5.453 1 91.75 271 VAL A O 1
ATOM 2096 N N . GLY A 1 272 ? 24.953 1.307 3.471 1 82.31 272 GLY A N 1
ATOM 2097 C CA . GLY A 1 272 ? 26.344 0.906 3.467 1 82.31 272 GLY A CA 1
ATOM 2098 C C . GLY A 1 272 ? 26.531 -0.595 3.582 1 82.31 272 GLY A C 1
ATOM 2099 O O . GLY A 1 272 ? 25.938 -1.362 2.826 1 82.31 272 GLY A O 1
ATOM 2100 N N . ALA A 1 273 ? 27.203 -0.963 4.508 1 75.12 273 ALA A N 1
ATOM 2101 C CA . ALA A 1 273 ? 27.625 -2.355 4.664 1 75.12 273 ALA A CA 1
ATOM 2102 C C . ALA A 1 273 ? 26.656 -3.119 5.562 1 75.12 273 ALA A C 1
ATOM 2104 O O . ALA A 1 273 ? 26.922 -4.266 5.938 1 75.12 273 ALA A O 1
ATOM 2105 N N . MET A 1 274 ? 25.578 -2.469 5.918 1 81.31 274 MET A N 1
ATOM 2106 C CA . MET A 1 274 ? 24.641 -3.121 6.824 1 81.31 274 MET A CA 1
ATOM 2107 C C . MET A 1 274 ? 23.953 -4.293 6.137 1 81.31 274 MET A C 1
ATOM 2109 O O . MET A 1 274 ? 23.312 -4.121 5.098 1 81.31 274 MET A O 1
ATOM 2113 N N . GLY A 1 275 ? 24.047 -5.449 6.68 1 76.19 275 GLY A N 1
ATOM 2114 C CA . GLY A 1 275 ? 23.469 -6.645 6.094 1 76.19 275 GLY A CA 1
ATOM 2115 C C . GLY A 1 275 ? 21.953 -6.738 6.289 1 76.19 275 GLY A C 1
ATOM 2116 O O . GLY A 1 275 ? 21.266 -7.438 5.543 1 76.19 275 GLY A O 1
ATOM 2117 N N . ARG A 1 276 ? 21.562 -6.004 7.352 1 88.62 276 ARG A N 1
ATOM 2118 C CA . ARG A 1 276 ? 20.141 -6.012 7.656 1 88.62 276 ARG A CA 1
ATOM 2119 C C . ARG A 1 276 ? 19.672 -4.641 8.141 1 88.62 276 ARG A C 1
ATOM 2121 O O . ARG A 1 276 ? 20.484 -3.779 8.461 1 88.62 276 ARG A O 1
ATOM 2128 N N . GLU A 1 277 ? 18.359 -4.488 8.164 1 92.69 277 GLU A N 1
ATOM 2129 C CA . GLU A 1 277 ? 17.797 -3.238 8.648 1 92.69 277 GLU A CA 1
ATOM 2130 C C . GLU A 1 277 ? 18.078 -3.045 10.141 1 92.69 277 GLU A C 1
ATOM 2132 O O . GLU A 1 277 ? 17.984 -3.99 10.922 1 92.69 277 GLU A O 1
ATOM 2137 N N . GLN A 1 278 ? 18.5 -1.88 10.531 1 95.38 278 GLN A N 1
ATOM 2138 C CA . GLN A 1 278 ? 18.797 -1.561 11.922 1 95.38 278 GLN A CA 1
ATOM 2139 C C . GLN A 1 278 ? 18.062 -0.306 12.375 1 95.38 278 GLN A C 1
ATOM 2141 O O . GLN A 1 278 ? 17.734 0.562 11.555 1 95.38 278 GLN A O 1
ATOM 2146 N N . LEU A 1 279 ? 17.812 -0.272 13.672 1 96.69 279 LEU A N 1
ATOM 2147 C CA . LEU A 1 279 ? 17.281 0.946 14.266 1 96.69 279 LEU A CA 1
ATOM 2148 C C . LEU A 1 279 ? 18.328 2.047 14.305 1 96.69 279 LEU A C 1
ATOM 2150 O O . LEU A 1 279 ? 19.391 1.876 14.906 1 96.69 279 LEU A O 1
ATOM 2154 N N . LEU A 1 280 ? 18.109 3.084 13.578 1 96.62 280 LEU A N 1
ATOM 2155 C CA . LEU A 1 280 ? 19.062 4.176 13.492 1 96.62 280 LEU A CA 1
ATOM 2156 C C . LEU A 1 280 ? 18.766 5.25 14.531 1 96.62 280 LEU A C 1
ATOM 2158 O O . LEU A 1 280 ? 19.672 5.934 15.016 1 96.62 280 LEU A O 1
ATOM 2162 N N . MET A 1 281 ? 17.438 5.512 14.805 1 95.88 281 MET A N 1
ATOM 2163 C CA . MET A 1 281 ? 17 6.512 15.773 1 95.88 281 MET A CA 1
ATOM 2164 C C . MET A 1 281 ? 15.648 6.141 16.359 1 95.88 281 MET A C 1
ATOM 2166 O O . MET A 1 281 ? 14.664 6.016 15.633 1 95.88 281 MET A O 1
ATOM 2170 N N . ALA A 1 282 ? 15.641 5.969 17.641 1 92.44 282 ALA A N 1
ATOM 2171 C CA . ALA A 1 282 ? 14.391 5.715 18.344 1 92.44 282 ALA A CA 1
ATOM 2172 C C . ALA A 1 282 ? 13.773 7.016 18.844 1 92.44 282 ALA A C 1
ATOM 2174 O O . ALA A 1 282 ? 14.484 7.914 19.297 1 92.44 282 ALA A O 1
ATOM 2175 N N . ASP A 1 283 ? 12.477 7.012 18.641 1 83.44 283 ASP A N 1
ATOM 2176 C CA . ASP A 1 283 ? 11.773 8.141 19.25 1 83.44 283 ASP A CA 1
ATOM 2177 C C . ASP A 1 283 ? 11.703 7.984 20.766 1 83.44 283 ASP A C 1
ATOM 2179 O O . ASP A 1 283 ? 10.914 7.184 21.281 1 83.44 283 ASP A O 1
ATOM 2183 N N . ILE A 1 284 ? 12.445 8.656 21.422 1 74.12 284 ILE A N 1
ATOM 2184 C CA . ILE A 1 284 ? 12.531 8.492 22.875 1 74.12 284 ILE A CA 1
ATOM 2185 C C . ILE A 1 284 ? 11.719 9.578 23.562 1 74.12 284 ILE A C 1
ATOM 2187 O O . ILE A 1 284 ? 11.625 9.602 24.797 1 74.12 284 ILE A O 1
ATOM 2191 N N . GLN A 1 285 ? 11.227 10.398 22.781 1 70.12 285 GLN A N 1
ATOM 2192 C CA . GLN A 1 285 ? 10.484 11.469 23.438 1 70.12 285 GLN A CA 1
ATOM 2193 C C . GLN A 1 285 ? 9.242 10.93 24.125 1 70.12 285 GLN A C 1
ATOM 2195 O O . GLN A 1 285 ? 8.414 10.258 23.516 1 70.12 285 GLN A O 1
ATOM 2200 N N . HIS A 1 286 ? 9.375 11.109 25.359 1 68.38 286 HIS A N 1
ATOM 2201 C CA . HIS A 1 286 ? 8.25 10.703 26.188 1 68.38 286 HIS A CA 1
ATOM 2202 C C . HIS A 1 286 ? 7.246 11.844 26.359 1 68.38 286 HIS A C 1
ATOM 2204 O O . HIS A 1 286 ? 7.641 13 26.5 1 68.38 286 HIS A O 1
ATOM 2210 N N . ILE A 1 287 ? 6.031 11.531 25.922 1 70.44 287 ILE A N 1
ATOM 2211 C CA . ILE A 1 287 ? 4.965 12.492 26.203 1 70.44 287 ILE A CA 1
ATOM 2212 C C . ILE A 1 287 ? 4.586 12.43 27.688 1 70.44 287 ILE A C 1
ATOM 2214 O O . ILE A 1 287 ? 4.223 11.367 28.188 1 70.44 287 ILE A O 1
ATOM 2218 N N . THR A 1 288 ? 4.879 13.516 28.344 1 61.5 288 THR A N 1
ATOM 2219 C CA . THR A 1 288 ? 4.617 13.57 29.781 1 61.5 288 THR A CA 1
ATOM 2220 C C . THR A 1 288 ? 3.133 13.359 30.062 1 61.5 288 THR A C 1
ATOM 2222 O O . THR A 1 288 ? 2.291 13.547 29.188 1 61.5 288 THR A O 1
ATOM 2225 N N . GLU A 1 289 ? 2.941 12.828 31.172 1 55.69 289 GLU A N 1
ATOM 2226 C CA . GLU A 1 289 ? 1.572 12.633 31.641 1 55.69 289 GLU A CA 1
ATOM 2227 C C . GLU A 1 289 ? 0.762 13.922 31.531 1 55.69 289 GLU A C 1
ATOM 2229 O O . GLU A 1 289 ? -0.431 13.891 31.219 1 55.69 289 GLU A O 1
ATOM 2234 N N . ARG A 1 290 ? 1.312 15.008 31.812 1 54.81 290 ARG A N 1
ATOM 2235 C CA . ARG A 1 290 ? 0.636 16.297 31.766 1 54.81 290 ARG A CA 1
ATOM 2236 C C . ARG A 1 290 ? 0.187 16.625 30.344 1 54.81 290 ARG A C 1
ATOM 2238 O O . ARG A 1 290 ? -0.911 17.156 30.141 1 54.81 290 ARG A O 1
ATOM 2245 N N . GLN A 1 291 ? 1.061 16.281 29.516 1 60.91 291 GLN A N 1
ATOM 2246 C CA . GLN A 1 291 ? 0.732 16.516 28.109 1 60.91 291 GLN A CA 1
ATOM 2247 C C . GLN A 1 291 ? -0.353 15.555 27.625 1 60.91 291 GLN A C 1
ATOM 2249 O O . GLN A 1 291 ? -1.133 15.883 26.734 1 60.91 291 GLN A O 1
ATOM 2254 N N . LYS A 1 292 ? -0.412 14.336 28.266 1 59.5 292 LYS A N 1
ATOM 2255 C CA . LYS A 1 292 ? -1.388 13.305 27.938 1 59.5 292 LYS A CA 1
ATOM 2256 C C . LYS A 1 292 ? -2.771 13.656 28.469 1 59.5 292 LYS A C 1
ATOM 2258 O O . LYS A 1 292 ? -3.787 13.281 27.875 1 59.5 292 LYS A O 1
ATOM 2263 N N . GLN A 1 293 ? -2.791 14.055 29.781 1 51.91 293 GLN A N 1
ATOM 2264 C CA . GLN A 1 293 ? -4.047 14.25 30.5 1 51.91 293 GLN A CA 1
ATOM 2265 C C . GLN A 1 293 ? -5.043 15.047 29.656 1 51.91 293 GLN A C 1
ATOM 2267 O O . GLN A 1 293 ? -6.246 14.781 29.688 1 51.91 293 GLN A O 1
ATOM 2272 N N . GLY A 1 294 ? -4.672 16.047 28.969 1 53.34 294 GLY A N 1
ATOM 2273 C CA . GLY A 1 294 ? -5.648 16.859 28.266 1 53.34 294 GLY A CA 1
ATOM 2274 C C . GLY A 1 294 ? -5.98 16.344 26.875 1 53.34 294 GLY A C 1
ATOM 2275 O O . GLY A 1 294 ? -6.887 16.859 26.219 1 53.34 294 GLY A O 1
ATOM 2276 N N . ILE A 1 295 ? -5.27 15.336 26.5 1 56.72 295 ILE A N 1
ATOM 2277 C CA . ILE A 1 295 ? -5.445 14.898 25.109 1 56.72 295 ILE A CA 1
ATOM 2278 C C . ILE A 1 295 ? -6.27 13.609 25.078 1 56.72 295 ILE A C 1
ATOM 2280 O O . ILE A 1 295 ? -5.883 12.602 25.672 1 56.72 295 ILE A O 1
ATOM 2284 N N . PRO A 1 296 ? -7.5 13.734 24.766 1 53.59 296 PRO A N 1
ATOM 2285 C CA . PRO A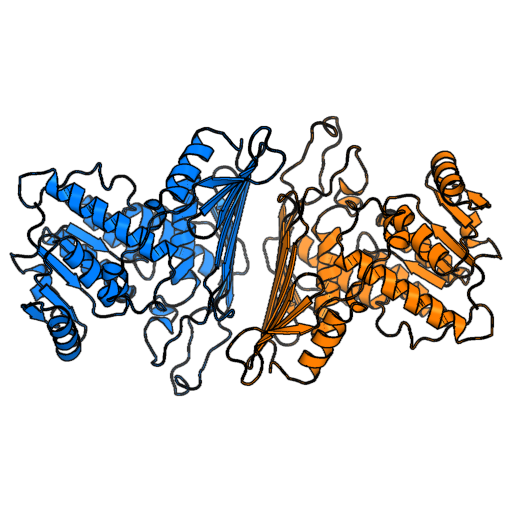 1 296 ? -8.164 12.445 24.562 1 53.59 296 PRO A CA 1
ATOM 2286 C C . PRO A 1 296 ? -7.379 11.508 23.641 1 53.59 296 PRO A C 1
ATOM 2288 O O . PRO A 1 296 ? -6.992 11.906 22.531 1 53.59 296 PRO A O 1
ATOM 2291 N N . THR A 1 297 ? -6.613 10.5 24.219 1 51.34 297 THR A N 1
ATOM 2292 C CA . THR A 1 297 ? -5.645 9.57 23.641 1 51.34 297 THR A CA 1
ATOM 2293 C C . THR A 1 297 ? -6.035 9.188 22.219 1 51.34 297 THR A C 1
ATOM 2295 O O . THR A 1 297 ? -5.172 8.977 21.375 1 51.34 297 THR A O 1
ATOM 2298 N N . ASN A 1 298 ? -7.348 9.18 21.875 1 59.97 298 ASN A N 1
ATOM 2299 C CA . ASN A 1 298 ? -7.727 8.484 20.656 1 59.97 298 ASN A CA 1
ATOM 2300 C C . ASN A 1 298 ? -8.016 9.461 19.516 1 59.97 298 ASN A C 1
ATOM 2302 O O . ASN A 1 298 ? -8.477 9.062 18.453 1 59.97 298 ASN A O 1
ATOM 2306 N N . GLN A 1 299 ? -7.445 10.742 19.766 1 72.44 299 GLN A N 1
ATOM 2307 C CA . GLN A 1 299 ? -7.945 11.672 18.75 1 72.44 299 GLN A CA 1
ATOM 2308 C C . GLN A 1 299 ? -6.852 12.039 17.75 1 72.44 299 GLN A C 1
ATOM 2310 O O . GLN A 1 299 ? -7.137 12.344 16.594 1 72.44 299 GLN A O 1
ATOM 2315 N N . ILE A 1 300 ? -5.57 11.953 18.203 1 85.69 300 ILE A N 1
ATOM 2316 C CA . ILE A 1 300 ? -4.48 12.305 17.297 1 85.69 300 ILE A CA 1
ATOM 2317 C C . ILE A 1 300 ? -3.406 11.219 17.344 1 85.69 300 ILE A C 1
ATOM 2319 O O . ILE A 1 300 ? -3.002 10.773 18.422 1 85.69 300 ILE A O 1
ATOM 2323 N N . PRO A 1 301 ? -3.01 10.758 16.219 1 90.94 301 PRO A N 1
ATOM 2324 C CA . PRO A 1 301 ? -1.935 9.766 16.219 1 90.94 301 PRO A CA 1
ATOM 2325 C C . PRO A 1 301 ? -0.656 10.273 16.875 1 90.94 301 PRO A C 1
ATOM 2327 O O . PRO A 1 301 ? -0.326 11.453 16.766 1 90.94 301 PRO A O 1
ATOM 2330 N N . LEU A 1 302 ? 0.085 9.422 17.438 1 89.88 302 LEU A N 1
ATOM 2331 C CA . LEU A 1 302 ? 1.206 9.742 18.328 1 89.88 302 LEU A CA 1
ATOM 2332 C C . LEU A 1 302 ? 2.27 10.539 17.578 1 89.88 302 LEU A C 1
ATOM 2334 O O . LEU A 1 302 ? 2.771 11.539 18.094 1 89.88 302 LEU A O 1
ATOM 2338 N N . PRO A 1 303 ? 2.713 10.172 16.375 1 93.19 303 PRO A N 1
ATOM 2339 C CA . PRO A 1 303 ? 3.746 10.953 15.703 1 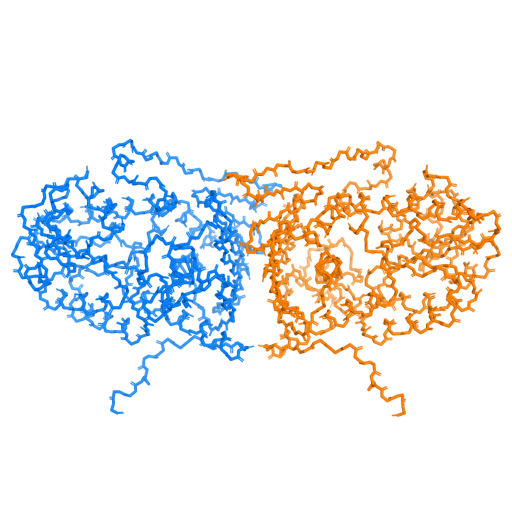93.19 303 PRO A CA 1
ATOM 2340 C C . PRO A 1 303 ? 3.324 12.406 15.461 1 93.19 303 PRO A C 1
ATOM 2342 O O . PRO A 1 303 ? 4.152 13.312 15.547 1 93.19 303 PRO A O 1
ATOM 2345 N N . TYR A 1 304 ? 2.105 12.641 15.203 1 93.56 304 TYR A N 1
ATOM 2346 C CA . TYR A 1 304 ? 1.608 13.992 14.945 1 93.56 304 TYR A CA 1
ATOM 2347 C C . TYR A 1 304 ? 1.522 14.805 16.234 1 93.56 304 TYR A C 1
ATOM 2349 O O . TYR A 1 304 ? 1.812 16 16.234 1 93.56 304 TYR A O 1
ATOM 2357 N N . LEU A 1 305 ? 1.129 14.125 17.281 1 91.31 305 LEU A N 1
ATOM 2358 C CA . LEU A 1 305 ? 1.129 14.789 18.578 1 91.31 305 LEU A CA 1
ATOM 2359 C C . LEU A 1 305 ? 2.539 15.211 18.969 1 91.31 305 LEU A C 1
ATOM 2361 O O . LEU A 1 305 ? 2.756 16.359 19.391 1 91.31 305 LEU A O 1
ATOM 2365 N N . LYS A 1 306 ? 3.43 14.336 18.828 1 92.5 306 LYS A N 1
ATOM 2366 C CA . LYS A 1 306 ? 4.82 14.625 19.156 1 92.5 306 LYS A CA 1
ATOM 2367 C C . LYS A 1 306 ? 5.367 15.758 18.297 1 92.5 306 LYS A C 1
ATOM 2369 O O . LYS A 1 306 ? 6.09 16.625 18.781 1 92.5 306 LYS A O 1
ATOM 2374 N N . GLY A 1 307 ? 5.047 15.648 17.016 1 93.94 307 GLY A N 1
ATOM 2375 C CA . GLY A 1 307 ? 5.438 16.734 16.125 1 93.94 307 GLY A CA 1
ATOM 2376 C C . GLY A 1 307 ? 4.883 18.078 16.547 1 93.94 307 GLY A C 1
ATOM 2377 O O . GLY A 1 307 ? 5.59 19.094 16.5 1 93.94 307 GLY A O 1
ATOM 2378 N N . MET A 1 308 ? 3.68 18.109 16.938 1 92.31 308 MET A N 1
ATOM 2379 C CA . MET A 1 308 ? 3.035 19.344 17.391 1 92.31 308 MET A CA 1
ATOM 2380 C C . MET A 1 308 ? 3.734 19.906 18.625 1 92.31 308 MET A C 1
ATOM 2382 O O . MET A 1 308 ? 3.975 21.109 18.719 1 92.31 308 MET A O 1
ATOM 2386 N N . LEU A 1 309 ? 4.055 19.062 19.547 1 91.94 309 LEU A N 1
ATOM 2387 C CA . LEU A 1 309 ? 4.75 19.484 20.75 1 91.94 309 LEU A CA 1
ATOM 2388 C C . LEU A 1 309 ? 6.094 20.109 20.422 1 91.94 309 LEU A C 1
ATOM 2390 O O . LEU A 1 309 ? 6.449 21.156 20.969 1 91.94 309 LEU A O 1
ATOM 2394 N N . LYS A 1 310 ? 6.742 19.516 19.516 1 93.75 310 LYS A N 1
ATOM 2395 C CA . LYS A 1 310 ? 8.047 20.047 19.125 1 93.75 310 LYS A CA 1
ATOM 2396 C C . LYS A 1 310 ? 7.906 21.375 18.391 1 93.75 310 LYS A C 1
ATOM 2398 O O . LYS A 1 310 ? 8.742 22.266 18.547 1 93.75 310 LYS A O 1
ATOM 2403 N N . LEU A 1 311 ? 6.941 21.469 17.578 1 94.94 311 LEU A N 1
ATOM 2404 C CA . LEU A 1 311 ? 6.672 22.719 16.891 1 94.94 311 LEU A CA 1
ATOM 2405 C C . LEU A 1 311 ? 6.379 23.828 17.906 1 94.94 311 LEU A C 1
ATOM 2407 O O . LEU A 1 311 ? 6.883 24.953 17.766 1 94.94 311 LEU A O 1
ATOM 2411 N N . ILE A 1 312 ? 5.609 23.547 18.906 1 93.31 312 ILE A N 1
ATOM 2412 C CA . ILE A 1 312 ? 5.242 24.531 19.922 1 93.31 312 ILE A CA 1
ATOM 2413 C C . ILE A 1 312 ? 6.484 24.953 20.703 1 93.31 312 ILE A C 1
ATOM 2415 O O . ILE A 1 312 ? 6.668 26.141 21 1 93.31 312 ILE A O 1
ATOM 2419 N N . ASP A 1 313 ? 7.324 23.984 20.984 1 93.25 313 ASP A N 1
ATOM 2420 C CA . ASP A 1 313 ? 8.586 24.312 21.641 1 93.25 313 ASP A CA 1
ATOM 2421 C C . ASP A 1 313 ? 9.43 25.25 20.781 1 93.25 313 ASP A C 1
ATOM 2423 O O . ASP A 1 313 ? 10.023 26.203 21.297 1 93.25 313 ASP A O 1
ATOM 2427 N N . ALA A 1 314 ? 9.484 24.938 19.562 1 94.81 314 ALA A N 1
ATOM 2428 C CA . ALA A 1 314 ? 10.242 25.781 18.641 1 94.81 314 ALA A CA 1
ATOM 2429 C C . ALA A 1 314 ? 9.648 27.188 18.547 1 94.81 314 ALA A C 1
ATOM 2431 O O . ALA A 1 314 ? 10.391 28.172 18.484 1 94.81 314 ALA A O 1
ATOM 2432 N N . LEU A 1 315 ? 8.336 27.25 18.516 1 93.81 315 LEU A N 1
ATOM 2433 C CA . LEU A 1 315 ? 7.633 28.531 18.484 1 93.81 315 LEU A CA 1
ATOM 2434 C C . LEU A 1 315 ? 7.969 29.359 19.719 1 93.81 315 LEU A C 1
ATOM 2436 O O . LEU A 1 315 ? 8.266 30.547 19.594 1 93.81 315 LEU A O 1
ATOM 2440 N N . LYS A 1 316 ? 7.926 28.75 20.844 1 93.12 316 LYS A N 1
ATOM 2441 C CA . LYS A 1 316 ? 8.266 29.438 22.094 1 93.12 316 LYS A CA 1
ATOM 2442 C C . LYS A 1 316 ? 9.688 29.984 22.047 1 93.12 316 LYS A C 1
ATOM 2444 O O . LYS A 1 316 ? 9.922 31.141 22.391 1 93.12 316 LYS A O 1
ATOM 2449 N N . GLU A 1 317 ? 10.539 29.141 21.594 1 94.06 317 GLU A N 1
ATOM 2450 C CA . GLU A 1 317 ? 11.938 29.547 21.5 1 94.06 317 GLU A CA 1
ATOM 2451 C C . GLU A 1 317 ? 12.109 30.719 20.547 1 94.06 317 GLU A C 1
ATOM 2453 O O . GLU A 1 317 ? 12.906 31.625 20.797 1 94.06 317 GLU A O 1
ATOM 2458 N N . SER A 1 318 ? 11.422 30.688 19.5 1 94.69 318 SER A N 1
ATOM 2459 C CA . SER A 1 318 ? 11.492 31.734 18.484 1 94.69 318 SER A CA 1
ATOM 2460 C C . SER A 1 318 ? 11.141 33.094 19.062 1 94.69 318 SER A C 1
ATOM 2462 O O . SER A 1 318 ? 11.781 34.094 18.75 1 94.69 318 SER A O 1
ATOM 2464 N N . PHE A 1 319 ? 10.164 33.219 19.969 1 92.31 319 PHE A N 1
ATOM 2465 C CA . PHE A 1 319 ? 9.703 34.5 20.531 1 92.31 319 PHE A CA 1
ATOM 2466 C C . PHE A 1 319 ? 10.547 34.875 21.734 1 92.31 319 PHE A C 1
ATOM 2468 O O . PHE A 1 319 ? 10.711 36.062 22.031 1 92.31 319 PHE A O 1
ATOM 2475 N N . GLU A 1 320 ? 11.109 33.906 22.406 1 90.62 320 GLU A N 1
ATOM 2476 C CA . GLU A 1 320 ? 11.906 34.156 23.609 1 90.62 320 GLU A CA 1
ATOM 2477 C C . GLU A 1 320 ? 13.266 34.75 23.25 1 90.62 320 GLU A C 1
ATOM 2479 O O . GLU A 1 320 ? 13.844 35.5 24.031 1 90.62 320 GLU A O 1
ATOM 2484 N N . ARG A 1 321 ? 13.703 34.375 22.141 1 85.94 321 ARG A N 1
ATOM 2485 C CA . ARG A 1 321 ? 15.023 34.844 21.734 1 85.94 321 ARG A CA 1
ATOM 2486 C C . ARG A 1 321 ? 15.023 36.312 21.422 1 85.94 321 ARG A C 1
ATOM 2488 O O . ARG A 1 321 ? 16.078 36.969 21.406 1 85.94 321 ARG A O 1
ATOM 2495 N N . LYS A 1 322 ? 13.922 36.812 21.094 1 79.94 322 LYS A N 1
ATOM 2496 C CA . LYS A 1 322 ? 13.812 38.25 20.828 1 79.94 322 LYS A CA 1
ATOM 2497 C C . LYS A 1 322 ? 13.148 38.969 22 1 79.94 322 LYS A C 1
ATOM 2499 O O . LYS A 1 322 ? 12.164 38.5 22.562 1 79.94 322 LYS A O 1
ATOM 2504 N N . LYS A 1 323 ? 13.75 40.031 22.422 1 75.44 323 LYS A N 1
ATOM 2505 C CA . LYS A 1 323 ? 13.32 40.75 23.609 1 75.44 323 LYS A CA 1
ATOM 2506 C C . LYS A 1 323 ? 12.172 41.719 23.297 1 75.44 323 LYS A C 1
ATOM 2508 O O . LYS A 1 323 ? 11.375 42.031 24.188 1 75.44 323 LYS A O 1
ATOM 2513 N N . GLU A 1 324 ? 12.023 42.031 22.031 1 75.75 324 GLU A N 1
ATOM 2514 C CA . GLU A 1 324 ? 10.984 42.969 21.641 1 75.75 324 GLU A CA 1
ATOM 2515 C C . GLU A 1 324 ? 9.68 42.25 21.312 1 75.75 324 GLU A C 1
ATOM 2517 O O . GLU A 1 324 ? 9.688 41.188 20.703 1 75.75 324 GLU A O 1
ATOM 2522 N N . ARG A 1 325 ? 8.672 42.875 21.766 1 77.06 325 ARG A N 1
ATOM 2523 C CA . ARG A 1 325 ? 7.355 42.312 21.516 1 77.06 325 ARG A CA 1
ATOM 2524 C C . ARG A 1 325 ? 7.109 42.156 20.016 1 77.06 325 ARG A C 1
ATOM 2526 O O . ARG A 1 325 ? 7.492 43.031 19.234 1 77.06 325 ARG A O 1
ATOM 2533 N N . LEU A 1 326 ? 6.488 41.125 19.641 1 77.44 326 LEU A N 1
ATOM 2534 C CA . LEU A 1 326 ? 6.074 40.781 18.281 1 77.44 326 LEU A CA 1
ATOM 2535 C C . LEU A 1 326 ? 7.285 40.469 17.406 1 77.44 326 LEU A C 1
ATOM 2537 O O . LEU A 1 326 ? 7.145 40.25 16.203 1 77.44 326 LEU A O 1
ATOM 2541 N N . SER A 1 327 ? 8.375 40.562 18.047 1 85.5 327 SER A N 1
ATOM 2542 C CA . SER A 1 327 ? 9.57 40.125 17.328 1 85.5 327 SER A CA 1
ATOM 2543 C C . SER A 1 327 ? 9.836 38.625 17.516 1 85.5 327 SER A C 1
ATOM 2545 O O . SER A 1 327 ? 9.492 38.062 18.562 1 85.5 327 SER A O 1
ATOM 2547 N N . TRP A 1 328 ? 10.312 38 16.469 1 91.12 328 TRP A N 1
ATOM 2548 C CA . TRP A 1 328 ? 10.586 36.562 16.531 1 91.12 328 TRP A CA 1
ATOM 2549 C C . TRP A 1 328 ? 11.836 36.219 15.734 1 91.12 328 TRP A C 1
ATOM 2551 O O . TRP A 1 328 ? 12.234 36.969 14.836 1 91.12 328 TRP A O 1
ATOM 2561 N N . GLU A 1 329 ? 12.5 35.156 16.188 1 93.44 329 GLU A N 1
ATOM 2562 C CA . GLU A 1 329 ? 13.664 34.656 15.477 1 93.44 329 GLU A CA 1
ATOM 2563 C C . GLU A 1 329 ? 13.281 33.469 14.562 1 93.44 329 GLU A C 1
ATOM 2565 O O . GLU A 1 329 ? 12.617 32.531 15 1 93.44 329 GLU A O 1
ATOM 2570 N N . GLN A 1 330 ? 13.773 33.531 13.391 1 93.56 330 GLN A N 1
ATOM 2571 C CA . GLN A 1 330 ? 13.375 32.562 12.375 1 93.56 330 GLN A CA 1
ATOM 2572 C C . GLN A 1 330 ? 14.031 31.203 12.609 1 93.56 330 GLN A C 1
ATOM 2574 O O . GLN A 1 330 ? 13.461 30.156 12.281 1 93.56 330 GLN A O 1
ATOM 2579 N N . GLU A 1 331 ? 15.141 31.188 13.211 1 94.69 331 GLU A N 1
ATOM 2580 C CA . GLU A 1 331 ? 16 30.016 13.266 1 94.69 331 GLU A CA 1
ATOM 2581 C C . GLU A 1 331 ? 15.289 28.844 13.953 1 94.69 331 GLU A C 1
ATOM 2583 O O . GLU A 1 331 ? 15.273 27.734 13.43 1 94.69 331 GLU A O 1
ATOM 2588 N N . PRO A 1 332 ? 14.648 29.031 15.086 1 95.69 332 PRO A N 1
ATOM 2589 C CA . PRO A 1 332 ? 14.023 27.906 15.773 1 95.69 332 PRO A CA 1
ATOM 2590 C C . PRO A 1 332 ? 12.906 27.25 14.961 1 95.69 332 PRO A C 1
ATOM 2592 O O . PRO A 1 332 ? 12.617 26.078 15.141 1 95.69 332 PRO A O 1
ATOM 2595 N N . VAL A 1 333 ? 12.289 28.078 14.102 1 96.62 333 VAL A N 1
ATOM 2596 C CA . VAL A 1 333 ? 11.164 27.562 13.336 1 96.62 333 VAL A CA 1
ATOM 2597 C C . VAL A 1 333 ? 11.547 27.469 11.859 1 96.62 333 VAL A C 1
ATOM 2599 O O . VAL A 1 333 ? 10.688 27.562 10.977 1 96.62 333 VAL A O 1
ATOM 2602 N N . ALA A 1 334 ? 12.789 27.359 11.578 1 96.44 334 ALA A N 1
ATOM 2603 C CA . ALA A 1 334 ? 13.312 27.359 10.211 1 96.44 334 ALA A CA 1
ATOM 2604 C C . ALA A 1 334 ? 12.781 26.156 9.43 1 96.44 334 ALA A C 1
ATOM 2606 O O . ALA A 1 334 ? 12.617 26.234 8.203 1 96.44 334 ALA A O 1
ATOM 2607 N N . LEU A 1 335 ? 12.461 25.062 10.141 1 96.94 335 LEU A N 1
ATOM 2608 C CA . LEU A 1 335 ? 12 23.844 9.492 1 96.94 335 LEU A CA 1
ATOM 2609 C C . LEU A 1 335 ? 10.5 23.906 9.227 1 96.94 335 LEU A C 1
ATOM 2611 O O . LEU A 1 335 ? 9.961 23.062 8.516 1 96.94 335 LEU A O 1
ATOM 2615 N N . ALA A 1 336 ? 9.82 24.875 9.781 1 98.12 336 ALA A N 1
ATOM 2616 C CA . ALA A 1 336 ? 8.367 24.938 9.703 1 98.12 336 ALA A CA 1
ATOM 2617 C C . ALA A 1 336 ? 7.906 25.188 8.266 1 98.12 336 ALA A C 1
ATOM 2619 O O . ALA A 1 336 ? 8.594 25.859 7.5 1 98.12 336 ALA A O 1
ATOM 2620 N N . ALA A 1 337 ? 6.805 24.609 7.926 1 98.12 337 ALA A N 1
ATOM 2621 C CA . ALA A 1 337 ? 6.184 24.891 6.637 1 98.12 337 ALA A CA 1
ATOM 2622 C C . ALA A 1 337 ? 5.594 26.297 6.602 1 98.12 337 ALA A C 1
ATOM 2624 O O . ALA A 1 337 ? 4.988 26.734 7.578 1 98.12 337 ALA A O 1
ATOM 2625 N N . ASN A 1 338 ? 5.816 26.984 5.535 1 97.25 338 ASN A N 1
ATOM 2626 C CA . ASN A 1 338 ? 5.211 28.297 5.332 1 97.25 338 ASN A CA 1
ATOM 2627 C C . ASN A 1 338 ? 4 28.203 4.402 1 97.25 338 ASN A C 1
ATOM 2629 O O . ASN A 1 338 ? 3.557 27.125 4.047 1 97.25 338 ASN A O 1
ATOM 2633 N N . PHE A 1 339 ? 3.447 29.344 4.074 1 97.31 339 PHE A N 1
ATOM 2634 C CA . PHE A 1 339 ? 2.225 29.344 3.277 1 97.31 339 PHE A CA 1
ATOM 2635 C C . PHE A 1 339 ? 2.521 29 1.823 1 97.31 339 PHE A C 1
ATOM 2637 O O . PHE A 1 339 ? 1.64 28.547 1.096 1 97.31 339 PHE A O 1
ATOM 2644 N N . GLU A 1 340 ? 3.758 29.203 1.348 1 96.19 340 GLU A N 1
ATOM 2645 C CA . GLU A 1 340 ? 4.145 28.734 0.021 1 96.19 340 GLU A CA 1
ATOM 2646 C C . GLU A 1 340 ? 4.164 27.203 -0.035 1 96.19 340 GLU A C 1
ATOM 2648 O O . GLU A 1 340 ? 3.738 26.609 -1.026 1 96.19 340 GLU A O 1
ATOM 2653 N N . ASP A 1 341 ? 4.723 26.625 1.04 1 97.12 341 ASP A N 1
ATOM 2654 C CA . ASP A 1 341 ? 4.652 25.172 1.146 1 97.12 341 ASP A CA 1
ATOM 2655 C C . ASP A 1 341 ? 3.207 24.688 1.075 1 97.12 341 ASP A C 1
ATOM 2657 O O . ASP A 1 341 ? 2.916 23.672 0.424 1 97.12 341 ASP A O 1
ATOM 2661 N N . ALA A 1 342 ? 2.387 25.391 1.755 1 96.25 342 ALA A N 1
ATOM 2662 C CA . ALA A 1 342 ? 0.979 25 1.806 1 96.25 342 ALA A CA 1
ATOM 2663 C C . ALA A 1 342 ? 0.33 25.109 0.428 1 96.25 342 ALA A C 1
ATOM 2665 O O . ALA A 1 342 ? -0.531 24.312 0.074 1 96.25 342 ALA A O 1
ATOM 2666 N N . GLU A 1 343 ? 0.66 26.141 -0.282 1 96.12 343 GLU A N 1
ATOM 2667 C CA . GLU A 1 343 ? 0.137 26.312 -1.636 1 96.12 343 GLU A CA 1
ATOM 2668 C C . GLU A 1 343 ? 0.563 25.156 -2.533 1 96.12 343 GLU A C 1
ATOM 2670 O O . GLU A 1 343 ? -0.235 24.641 -3.326 1 96.12 343 GLU A O 1
ATOM 2675 N N . TYR A 1 344 ? 1.777 24.781 -2.428 1 97.06 344 TYR A N 1
ATOM 2676 C CA . TYR A 1 344 ? 2.26 23.609 -3.158 1 97.06 344 TYR A CA 1
ATOM 2677 C C . TYR A 1 344 ? 1.443 22.375 -2.809 1 97.06 344 TYR A C 1
ATOM 2679 O O . TYR A 1 344 ? 0.971 21.656 -3.697 1 97.06 344 TYR A O 1
ATOM 2687 N N . VAL A 1 345 ? 1.306 22.094 -1.521 1 97.75 345 VAL A N 1
ATOM 2688 C CA . VAL A 1 345 ? 0.564 20.922 -1.061 1 97.75 345 VAL A CA 1
ATOM 2689 C C . VAL A 1 345 ? -0.856 20.953 -1.62 1 97.75 345 VAL A C 1
ATOM 2691 O O . VAL A 1 345 ? -1.366 19.938 -2.1 1 97.75 345 VAL A O 1
ATOM 2694 N N . GLN A 1 346 ? -1.475 22.125 -1.57 1 96.56 346 GLN A N 1
ATOM 2695 C CA . GLN A 1 346 ? -2.836 22.266 -2.078 1 96.56 346 GLN A CA 1
ATOM 2696 C C . GLN A 1 346 ? -2.896 21.969 -3.574 1 96.56 346 GLN A C 1
ATOM 2698 O O . GLN A 1 346 ? -3.848 21.344 -4.051 1 96.56 346 GLN A O 1
ATOM 2703 N N . ALA A 1 347 ? -1.904 22.453 -4.32 1 96.94 347 ALA A N 1
ATOM 2704 C CA . ALA A 1 347 ? -1.848 22.188 -5.754 1 96.94 347 ALA A CA 1
ATOM 2705 C C . ALA A 1 347 ? -1.798 20.688 -6.031 1 96.94 347 ALA A C 1
ATOM 2707 O O . ALA A 1 347 ? -2.453 20.203 -6.953 1 96.94 347 ALA A O 1
ATOM 2708 N N . VAL A 1 348 ? -1.05 19.938 -5.289 1 98 348 VAL A N 1
ATOM 2709 C CA . VAL A 1 348 ? -0.929 18.5 -5.445 1 98 348 VAL A CA 1
ATOM 2710 C C . VAL A 1 348 ? -2.256 17.828 -5.094 1 98 348 VAL A C 1
ATOM 2712 O O . VAL A 1 348 ? -2.723 16.938 -5.82 1 98 348 VAL A O 1
ATOM 2715 N N . LEU A 1 349 ? -2.867 18.25 -3.98 1 97.5 349 LEU A N 1
ATOM 2716 C CA . LEU A 1 349 ? -4.164 17.719 -3.578 1 97.5 349 LEU A CA 1
ATOM 2717 C C . LEU A 1 349 ? -5.191 17.891 -4.691 1 97.5 349 LEU A C 1
ATOM 2719 O O . LEU A 1 349 ? -5.918 16.953 -5.027 1 97.5 349 LEU A O 1
ATOM 2723 N N . ASP A 1 350 ? -5.234 19.109 -5.227 1 96.81 350 ASP A N 1
ATOM 2724 C CA . ASP A 1 350 ? -6.18 19.422 -6.301 1 96.81 350 ASP A CA 1
ATOM 2725 C C . ASP A 1 350 ? -5.926 18.531 -7.52 1 96.81 350 ASP A C 1
ATOM 2727 O O . ASP A 1 350 ? -6.867 18.047 -8.141 1 96.81 350 ASP A O 1
ATOM 2731 N N . ALA A 1 351 ? -4.68 18.344 -7.84 1 97.88 351 ALA A N 1
ATOM 2732 C CA . ALA A 1 351 ? -4.316 17.5 -8.984 1 97.88 351 ALA A CA 1
ATOM 2733 C C . ALA A 1 351 ? -4.73 16.047 -8.75 1 97.88 351 ALA A C 1
ATOM 2735 O O . ALA A 1 351 ? -5.164 15.375 -9.688 1 97.88 351 ALA A O 1
ATOM 2736 N N . ILE A 1 352 ? -4.586 15.547 -7.582 1 98 352 ILE A N 1
ATOM 2737 C CA . ILE A 1 352 ? -4.973 14.18 -7.254 1 98 352 ILE A CA 1
ATOM 2738 C C . ILE A 1 352 ? -6.48 14.008 -7.434 1 98 352 ILE A C 1
ATOM 2740 O O . ILE A 1 352 ? -6.938 13.016 -8 1 98 352 ILE A O 1
ATOM 2744 N N . ARG A 1 353 ? -7.25 14.977 -6.934 1 97.19 353 ARG A N 1
ATOM 2745 C CA . ARG A 1 353 ? -8.695 14.922 -7.102 1 97.19 353 ARG A CA 1
ATOM 2746 C C . ARG A 1 353 ? -9.078 14.953 -8.578 1 97.19 353 ARG A C 1
ATOM 2748 O O . ARG A 1 353 ? -9.977 14.227 -9.008 1 97.19 353 ARG A O 1
ATOM 2755 N N . GLU A 1 354 ? -8.391 15.867 -9.289 1 97.06 354 GLU A N 1
ATOM 2756 C CA . GLU A 1 354 ? -8.633 15.922 -10.734 1 97.06 354 GLU A CA 1
ATOM 2757 C C . GLU A 1 354 ? -8.312 14.586 -11.398 1 97.06 354 GLU A C 1
ATOM 2759 O O . GLU A 1 354 ? -9.055 14.125 -12.266 1 97.06 354 GLU A O 1
ATOM 2764 N N . SER A 1 355 ? -7.227 13.992 -11.039 1 97.44 355 SER A N 1
ATOM 2765 C CA . SER A 1 355 ? -6.828 12.695 -11.57 1 97.44 355 SER A CA 1
ATOM 2766 C C . SER A 1 355 ? -7.871 11.625 -11.258 1 97.44 355 SER A C 1
ATOM 2768 O O . SER A 1 355 ? -8.164 10.766 -12.094 1 97.44 355 SER A O 1
ATOM 2770 N N . ASN A 1 356 ? -8.398 11.625 -10.055 1 96.94 356 ASN A N 1
ATOM 2771 C CA . ASN A 1 356 ? -9.461 10.703 -9.68 1 96.94 356 ASN A CA 1
ATOM 2772 C C . ASN A 1 356 ? -10.656 10.805 -10.625 1 96.94 356 ASN A C 1
ATOM 2774 O O . ASN A 1 356 ? -11.258 9.797 -10.984 1 96.94 356 ASN A O 1
ATOM 2778 N N . ARG A 1 357 ? -11.008 11.969 -10.992 1 96.12 357 ARG A N 1
ATOM 2779 C CA . ARG A 1 357 ? -12.141 12.203 -11.883 1 96.12 357 ARG A CA 1
ATOM 2780 C C . ARG A 1 357 ? -11.812 11.797 -13.312 1 96.12 357 ARG A C 1
ATOM 2782 O O . ARG A 1 357 ? -12.609 11.141 -13.977 1 96.12 357 ARG A O 1
ATOM 2789 N N . SER A 1 358 ? -10.617 12.188 -13.781 1 94.88 358 SER A N 1
ATOM 2790 C CA . SER A 1 358 ? -10.25 11.969 -15.18 1 94.88 358 SER A CA 1
ATOM 2791 C C . SER A 1 358 ? -9.805 10.531 -15.414 1 94.88 358 SER A C 1
ATOM 2793 O O . SER A 1 358 ? -9.891 10.023 -16.531 1 94.88 358 SER A O 1
ATOM 2795 N N . GLY A 1 359 ? -9.281 9.93 -14.391 1 92.19 359 GLY A N 1
ATOM 2796 C CA . GLY A 1 359 ? -8.742 8.586 -14.516 1 92.19 359 GLY A CA 1
ATOM 2797 C C . GLY A 1 359 ? -7.352 8.555 -15.133 1 92.19 359 GLY A C 1
ATOM 2798 O O . GLY A 1 359 ? -6.859 7.492 -15.516 1 92.19 359 GLY A O 1
ATOM 2799 N N . ALA A 1 360 ? -6.711 9.695 -15.227 1 93.75 360 ALA A N 1
ATOM 2800 C CA . ALA A 1 360 ? -5.426 9.805 -15.914 1 93.75 360 ALA A CA 1
ATOM 2801 C C . ALA A 1 360 ? -4.402 10.539 -15.047 1 93.75 360 ALA A C 1
ATOM 2803 O O . ALA A 1 360 ? -4.738 11.039 -13.969 1 93.75 360 ALA A O 1
ATOM 2804 N N . TRP A 1 361 ? -3.154 10.461 -15.508 1 95.94 361 TRP A N 1
ATOM 2805 C CA . TRP A 1 361 ? -2.141 11.32 -14.906 1 95.94 361 TRP A CA 1
ATOM 2806 C C . TRP A 1 361 ? -2.498 12.789 -15.094 1 95.94 361 TRP A C 1
ATOM 2808 O O . TRP A 1 361 ? -2.953 13.195 -16.156 1 95.94 361 TRP A O 1
ATOM 2818 N N . GLU A 1 362 ? -2.387 13.578 -14.039 1 97.12 362 GLU A N 1
ATOM 2819 C CA . GLU A 1 362 ? -2.646 15.008 -14.078 1 97.12 362 GLU A CA 1
ATOM 2820 C C . GLU A 1 362 ? -1.418 15.812 -13.656 1 97.12 362 GLU A C 1
ATOM 2822 O O . GLU A 1 362 ? -0.745 15.453 -12.688 1 97.12 362 GLU A O 1
ATOM 2827 N N . PRO A 1 363 ? -1.028 16.844 -14.352 1 97.38 363 PRO A N 1
ATOM 2828 C CA . PRO A 1 363 ? 0.096 17.703 -13.953 1 97.38 363 PRO A CA 1
ATOM 2829 C C . PRO A 1 363 ? -0.198 18.516 -12.695 1 97.38 363 PRO A C 1
ATOM 2831 O O . PRO A 1 363 ? -1.357 18.828 -12.422 1 97.38 363 PRO A O 1
ATOM 2834 N N . VAL A 1 364 ? 0.833 18.766 -11.922 1 96.94 364 VAL A N 1
ATOM 2835 C CA . VAL A 1 364 ? 0.724 19.672 -10.789 1 96.94 364 VAL A CA 1
ATOM 2836 C C . VAL A 1 364 ? 1.013 21.094 -11.242 1 96.94 364 VAL A C 1
ATOM 2838 O O . VAL A 1 364 ? 2.139 21.422 -11.633 1 96.94 364 VAL A O 1
ATOM 2841 N N . ASN A 1 365 ? 0.053 21.938 -11.281 1 89.56 365 ASN A N 1
ATOM 2842 C CA . ASN A 1 365 ? 0.203 23.328 -11.719 1 89.56 365 ASN A CA 1
ATOM 2843 C C . ASN A 1 365 ? 0.568 24.234 -10.555 1 89.56 365 ASN A C 1
ATOM 2845 O O . ASN A 1 365 ? -0.269 24.516 -9.695 1 89.56 365 ASN A O 1
ATOM 2849 N N . LEU A 1 366 ? 1.795 24.672 -10.539 1 82.06 366 LEU A N 1
ATOM 2850 C CA . LEU A 1 366 ? 2.262 25.516 -9.445 1 82.06 366 LEU A CA 1
ATOM 2851 C C . LEU A 1 366 ? 2.049 27 -9.766 1 82.06 366 LEU A C 1
ATOM 2853 O O . LEU A 1 366 ? 2.121 27.844 -8.875 1 82.06 366 LEU A O 1
ATOM 2857 N N . SER A 1 367 ? 1.951 27.406 -11.188 1 67.12 367 SER A N 1
ATOM 2858 C CA . SER A 1 367 ? 1.831 28.812 -11.562 1 67.12 367 SER A CA 1
ATOM 2859 C C . SER A 1 367 ? 0.417 29.328 -11.32 1 67.12 367 SER A C 1
ATOM 2861 O O . SER A 1 367 ? -0.554 28.578 -11.453 1 67.12 367 SER A O 1
ATOM 2863 N N . ASN A 1 368 ? 0.143 30.328 -10.531 1 58.06 368 ASN A N 1
ATOM 2864 C CA . ASN A 1 368 ? -1.126 31.016 -10.328 1 58.06 368 ASN A CA 1
ATOM 2865 C C . ASN A 1 368 ? -1.575 31.75 -11.586 1 58.06 368 ASN A C 1
ATOM 2867 O O . ASN A 1 368 ? -2.271 32.75 -11.5 1 58.06 368 ASN A O 1
ATOM 2871 N N . ASP A 1 369 ? -1.058 31.578 -12.789 1 46.59 369 ASP A N 1
ATOM 2872 C CA . ASP A 1 369 ? -1.479 32.469 -13.875 1 46.59 369 ASP A CA 1
ATOM 2873 C C . ASP A 1 369 ? -2.998 32.438 -14.031 1 46.59 369 ASP A C 1
ATOM 2875 O O . ASP A 1 369 ? -3.518 31.938 -15.023 1 46.59 369 ASP A O 1
ATOM 2879 N N . GLY A 1 370 ? -3.824 32.062 -13.211 1 39.53 370 GLY A N 1
ATOM 2880 C CA . GLY A 1 370 ? -5.191 32.469 -13.484 1 39.53 370 GLY A CA 1
ATOM 2881 C C . GLY A 1 370 ? -5.355 33.969 -13.602 1 39.53 370 GLY A C 1
ATOM 2882 O O . GLY A 1 370 ? -4.723 34.719 -12.867 1 39.53 370 GLY A O 1
ATOM 2883 N N . ASP A 1 371 ? -5.5 34.5 -14.758 1 33.75 371 ASP A N 1
ATOM 2884 C CA . ASP A 1 371 ? -5.969 35.844 -15.062 1 33.75 371 ASP A CA 1
ATOM 2885 C C . ASP A 1 371 ? -7.031 36.312 -14.062 1 33.75 371 ASP A C 1
ATOM 2887 O O . ASP A 1 371 ? -8.062 35.656 -13.906 1 33.75 371 ASP A O 1
ATOM 2891 N N . PRO A 1 372 ? -6.676 37.188 -13.156 1 34.88 372 PRO A N 1
ATOM 2892 C CA . PRO A 1 372 ? -7.73 37.812 -12.352 1 34.88 372 PRO A CA 1
ATOM 2893 C C . PRO A 1 372 ? -8.961 38.188 -13.172 1 34.88 372 PRO A C 1
ATOM 2895 O O . PRO A 1 372 ? -10.039 38.406 -12.609 1 34.88 372 PRO A O 1
ATOM 2898 N N . TRP A 1 373 ? -8.727 38.812 -14.359 1 25.64 373 TRP A N 1
ATOM 2899 C CA . TRP A 1 373 ? -9.805 39.438 -15.117 1 25.64 373 TRP A CA 1
ATOM 2900 C C . TRP A 1 373 ? -10.586 38.406 -15.922 1 25.64 373 TRP A C 1
ATOM 2902 O O . TRP A 1 373 ? -10 37.5 -16.531 1 25.64 373 TRP A O 1
ATOM 2912 N N . MET B 1 1 ? -4.367 -44.625 -11.062 1 79.19 1 MET B N 1
ATOM 2913 C CA . MET B 1 1 ? -3.223 -44.25 -10.242 1 79.19 1 MET B CA 1
ATOM 2914 C C . MET B 1 1 ? -2.199 -43.469 -11.055 1 79.19 1 MET B C 1
ATOM 2916 O O . MET B 1 1 ? -2.098 -43.656 -12.273 1 79.19 1 MET B O 1
ATOM 2920 N N . LEU B 1 2 ? -1.493 -42.531 -10.367 1 80.81 2 LEU B N 1
ATOM 2921 C CA . LEU B 1 2 ? -0.419 -41.781 -10.992 1 80.81 2 LEU B CA 1
ATOM 2922 C C . LEU B 1 2 ? 0.847 -42.625 -11.109 1 80.81 2 LEU B C 1
ATOM 2924 O O . LEU B 1 2 ? 1.45 -42.969 -10.102 1 80.81 2 LEU B O 1
ATOM 2928 N N . GLU B 1 3 ? 1.265 -42.969 -12.289 1 78.69 3 GLU B N 1
ATOM 2929 C CA . GLU B 1 3 ? 2.41 -43.875 -12.477 1 78.69 3 GLU B CA 1
ATOM 2930 C C . GLU B 1 3 ? 3.717 -43.094 -12.516 1 78.69 3 GLU B C 1
ATOM 2932 O O . GLU B 1 3 ? 4.746 -43.531 -12.016 1 78.69 3 GLU B O 1
ATOM 2937 N N . GLY B 1 4 ? 3.592 -42.031 -13.125 1 94.62 4 GLY B N 1
ATOM 2938 C CA . GLY B 1 4 ? 4.832 -41.281 -13.219 1 94.62 4 GLY B CA 1
ATOM 2939 C C . GLY B 1 4 ? 4.625 -39.844 -13.641 1 94.62 4 GLY B C 1
ATOM 2940 O O . GLY B 1 4 ? 3.695 -39.531 -14.391 1 94.62 4 GLY B O 1
ATOM 2941 N N . VAL B 1 5 ? 5.516 -39 -13.188 1 97.5 5 VAL B N 1
ATOM 2942 C CA . VAL B 1 5 ? 5.477 -37.562 -13.492 1 97.5 5 VAL B CA 1
ATOM 2943 C C . VAL B 1 5 ? 6.68 -37.188 -14.352 1 97.5 5 VAL B C 1
ATOM 2945 O O . VAL B 1 5 ? 7.797 -37.656 -14.102 1 97.5 5 VAL B O 1
ATOM 2948 N N . GLY B 1 6 ? 6.402 -36.531 -15.445 1 98.44 6 GLY B N 1
ATOM 2949 C CA . GLY B 1 6 ? 7.449 -35.844 -16.188 1 98.44 6 GLY B CA 1
ATOM 2950 C C . GLY B 1 6 ? 7.574 -34.375 -15.82 1 98.44 6 GLY B C 1
ATOM 2951 O O . GLY B 1 6 ? 6.574 -33.656 -15.766 1 98.44 6 GLY B O 1
ATOM 2952 N N . VAL B 1 7 ? 8.781 -33.938 -15.539 1 98.5 7 VAL B N 1
ATOM 2953 C CA . VAL B 1 7 ? 9.016 -32.531 -15.195 1 98.5 7 VAL B CA 1
ATOM 2954 C C . VAL B 1 7 ? 9.734 -31.828 -16.344 1 98.5 7 VAL B C 1
ATOM 2956 O O . VAL B 1 7 ? 10.75 -32.312 -16.844 1 98.5 7 VAL B O 1
ATOM 2959 N N . VAL B 1 8 ? 9.133 -30.75 -16.797 1 98.44 8 VAL B N 1
ATOM 2960 C CA . VAL B 1 8 ? 9.734 -29.922 -17.828 1 98.44 8 VAL B CA 1
ATOM 2961 C C . VAL B 1 8 ? 10.266 -28.625 -17.219 1 98.44 8 VAL B C 1
ATOM 2963 O O . VAL B 1 8 ? 9.508 -27.688 -17 1 98.44 8 VAL B O 1
ATOM 2966 N N . GLY B 1 9 ? 11.531 -28.562 -17.031 1 97.25 9 GLY B N 1
ATOM 2967 C CA . GLY B 1 9 ? 12.18 -27.422 -16.422 1 97.25 9 GLY B CA 1
ATOM 2968 C C . GLY B 1 9 ? 13.211 -27.812 -15.375 1 97.25 9 GLY B C 1
ATOM 2969 O O . GLY B 1 9 ? 13.023 -28.797 -14.648 1 97.25 9 GLY B O 1
ATOM 2970 N N . THR B 1 10 ? 14.289 -27.047 -15.227 1 95.06 10 THR B N 1
ATOM 2971 C CA . THR B 1 10 ? 15.359 -27.344 -14.281 1 95.06 10 THR B CA 1
ATOM 2972 C C . THR B 1 10 ? 15.633 -26.141 -13.375 1 95.06 10 THR B C 1
ATOM 2974 O O . THR B 1 10 ? 16.656 -26.109 -12.68 1 95.06 10 THR B O 1
ATOM 2977 N N . GLY B 1 11 ? 14.797 -25.172 -13.43 1 89.88 11 GLY B N 1
ATOM 2978 C CA . GLY B 1 11 ? 15.016 -23.953 -12.656 1 89.88 11 GLY B CA 1
ATOM 2979 C C . GLY B 1 11 ? 14.711 -24.125 -11.18 1 89.88 11 GLY B C 1
ATOM 2980 O O . GLY B 1 11 ? 14.578 -25.25 -10.695 1 89.88 11 GLY B O 1
ATOM 2981 N N . SER B 1 12 ? 14.68 -23.062 -10.453 1 86.56 12 SER B N 1
ATOM 2982 C CA . SER B 1 12 ? 14.516 -23.047 -9 1 86.56 12 SER B CA 1
ATOM 2983 C C . SER B 1 12 ? 13.219 -23.734 -8.586 1 86.56 12 SER B C 1
ATOM 2985 O O . SER B 1 12 ? 13.18 -24.453 -7.594 1 86.56 12 SER B O 1
ATOM 2987 N N . LEU B 1 13 ? 12.219 -23.5 -9.328 1 88.81 13 LEU B N 1
ATOM 2988 C CA . LEU B 1 13 ? 10.93 -24.078 -8.961 1 88.81 13 LEU B CA 1
ATOM 2989 C C . LEU B 1 13 ? 10.93 -25.594 -9.156 1 88.81 13 LEU B C 1
ATOM 2991 O O . LEU B 1 13 ? 10.312 -26.328 -8.383 1 88.81 13 LEU B O 1
ATOM 2995 N N . ALA B 1 14 ? 11.578 -26.047 -10.211 1 92.69 14 ALA B N 1
ATOM 2996 C CA . ALA B 1 14 ? 11.711 -27.484 -10.422 1 92.69 14 ALA B CA 1
ATOM 2997 C C . ALA B 1 14 ? 12.477 -28.141 -9.281 1 92.69 14 ALA B C 1
ATOM 2999 O O . ALA B 1 14 ? 12.156 -29.25 -8.859 1 92.69 14 ALA B O 1
ATOM 3000 N N . ARG B 1 15 ? 13.422 -27.438 -8.797 1 89.94 15 ARG B N 1
ATOM 3001 C CA . ARG B 1 15 ? 14.281 -27.938 -7.727 1 89.94 15 ARG B CA 1
ATOM 3002 C C . ARG B 1 15 ? 13.508 -28.078 -6.422 1 89.94 15 ARG B C 1
ATOM 3004 O O . ARG B 1 15 ? 13.891 -28.859 -5.543 1 89.94 15 ARG B O 1
ATOM 3011 N N . ILE B 1 16 ? 12.461 -27.344 -6.336 1 88.81 16 ILE B N 1
ATOM 3012 C CA . ILE B 1 16 ? 11.602 -27.453 -5.16 1 88.81 16 ILE B CA 1
ATOM 3013 C C . ILE B 1 16 ? 10.5 -28.469 -5.41 1 88.81 16 ILE B C 1
ATOM 3015 O O . ILE B 1 16 ? 10.188 -29.281 -4.535 1 88.81 16 ILE B O 1
ATOM 3019 N N . LEU B 1 17 ? 9.984 -28.484 -6.559 1 92.44 17 LEU B N 1
ATOM 3020 C CA . LEU B 1 17 ? 8.852 -29.344 -6.91 1 92.44 17 LEU B CA 1
ATOM 3021 C C . LEU B 1 17 ? 9.242 -30.812 -6.879 1 92.44 17 LEU B C 1
ATOM 3023 O O . LEU B 1 17 ? 8.508 -31.641 -6.328 1 92.44 17 LEU B O 1
ATOM 3027 N N . ILE B 1 18 ? 10.391 -31.172 -7.43 1 94.12 18 ILE B N 1
ATOM 3028 C CA . ILE B 1 18 ? 10.805 -32.562 -7.621 1 94.12 18 ILE B CA 1
ATOM 3029 C C . ILE B 1 18 ? 10.938 -33.25 -6.27 1 94.12 18 ILE B C 1
ATOM 3031 O O . ILE B 1 18 ? 10.266 -34.25 -6.012 1 94.12 18 ILE B O 1
ATOM 3035 N N . PRO B 1 19 ? 11.719 -32.688 -5.391 1 90.81 19 PRO B N 1
ATOM 3036 C CA . PRO B 1 19 ? 11.82 -33.375 -4.098 1 90.81 19 PRO B CA 1
ATOM 3037 C C . PRO B 1 19 ? 10.5 -33.375 -3.338 1 90.81 19 PRO B C 1
ATOM 3039 O O . PRO B 1 19 ? 10.227 -34.312 -2.58 1 90.81 19 PRO B O 1
ATOM 3042 N N . THR B 1 20 ? 9.68 -32.375 -3.508 1 88.75 20 THR B N 1
ATOM 3043 C CA . THR B 1 20 ? 8.375 -32.344 -2.859 1 88.75 20 THR B CA 1
ATOM 3044 C C . THR B 1 20 ? 7.484 -33.469 -3.348 1 88.75 20 THR B C 1
ATOM 3046 O O . THR B 1 20 ? 6.809 -34.125 -2.553 1 88.75 20 THR B O 1
ATOM 3049 N N . LEU B 1 21 ? 7.473 -33.75 -4.645 1 93.12 21 LEU B N 1
ATOM 3050 C CA . LEU B 1 21 ? 6.727 -34.875 -5.23 1 93.12 21 LEU B CA 1
ATOM 3051 C C . LEU B 1 21 ? 7.277 -36.219 -4.754 1 93.12 21 LEU B C 1
ATOM 3053 O O . LEU B 1 21 ? 6.512 -37.094 -4.359 1 93.12 21 LEU B O 1
ATOM 3057 N N . GLN B 1 22 ? 8.547 -36.281 -4.73 1 92.38 22 GLN B N 1
ATOM 3058 C CA . GLN B 1 22 ? 9.195 -37.531 -4.316 1 92.38 22 GLN B CA 1
ATOM 3059 C C . GLN B 1 22 ? 8.906 -37.844 -2.85 1 92.38 22 GLN B C 1
ATOM 3061 O O . GLN B 1 22 ? 8.719 -39 -2.479 1 92.38 22 GLN B O 1
ATOM 3066 N N . ALA B 1 23 ? 8.852 -36.844 -2.104 1 87.06 23 ALA B N 1
ATOM 3067 C CA . ALA B 1 23 ? 8.641 -37 -0.666 1 87.06 23 ALA B CA 1
ATOM 3068 C C . ALA B 1 23 ? 7.281 -37.625 -0.372 1 87.06 23 ALA B C 1
ATOM 3070 O O . ALA B 1 23 ? 7.105 -38.281 0.647 1 87.06 23 ALA B O 1
ATOM 3071 N N . VAL B 1 24 ? 6.41 -37.438 -1.249 1 88.31 24 VAL B N 1
ATOM 3072 C CA . VAL B 1 24 ? 5.078 -38 -1.003 1 88.31 24 VAL B CA 1
ATOM 3073 C C . VAL B 1 24 ? 4.891 -39.281 -1.801 1 88.31 24 VAL B C 1
ATOM 3075 O O . VAL B 1 24 ? 3.768 -39.781 -1.939 1 88.31 24 VAL B O 1
ATOM 3078 N N . GLY B 1 25 ? 5.906 -39.75 -2.428 1 89.94 25 GLY B N 1
ATOM 3079 C CA . GLY B 1 25 ? 5.891 -41.031 -3.068 1 89.94 25 GLY B CA 1
ATOM 3080 C C . GLY B 1 25 ? 5.609 -40.969 -4.559 1 89.94 25 GLY B C 1
ATOM 3081 O O . GLY B 1 25 ? 5.398 -42 -5.203 1 89.94 25 GLY B O 1
ATOM 3082 N N . ILE B 1 26 ? 5.57 -39.812 -5.125 1 92.81 26 ILE B N 1
ATOM 3083 C CA . ILE B 1 26 ? 5.348 -39.656 -6.555 1 92.81 26 ILE B CA 1
ATOM 3084 C C . ILE B 1 26 ? 6.672 -39.812 -7.305 1 92.81 26 ILE B C 1
ATOM 3086 O O . ILE B 1 26 ? 7.664 -39.188 -6.953 1 92.81 26 ILE B O 1
ATOM 3090 N N . LYS B 1 27 ? 6.668 -40.625 -8.25 1 94.81 27 LYS B N 1
ATOM 3091 C CA . LYS B 1 27 ? 7.883 -40.938 -9 1 94.81 27 LYS B CA 1
ATOM 3092 C C . LYS B 1 27 ? 8.078 -39.938 -10.141 1 94.81 27 LYS B C 1
ATOM 3094 O O . LYS B 1 27 ? 7.148 -39.656 -10.906 1 94.81 27 LYS B O 1
ATOM 3099 N N . ILE B 1 28 ? 9.227 -39.406 -10.211 1 97.81 28 ILE B N 1
ATOM 3100 C CA . ILE B 1 28 ? 9.625 -38.625 -11.375 1 97.81 28 ILE B CA 1
ATOM 3101 C C . ILE B 1 28 ? 10.336 -39.531 -12.383 1 97.81 28 ILE B C 1
ATOM 3103 O O . ILE B 1 28 ? 11.43 -40.031 -12.125 1 97.81 28 ILE B O 1
ATOM 3107 N N . VAL B 1 29 ? 9.773 -39.688 -13.555 1 97.94 29 VAL B N 1
ATOM 3108 C CA . VAL B 1 29 ? 10.266 -40.75 -14.445 1 97.94 29 VAL B CA 1
ATOM 3109 C C . VAL B 1 29 ? 10.977 -40.094 -15.641 1 97.94 29 VAL B C 1
ATOM 3111 O O . VAL B 1 29 ? 11.672 -40.781 -16.391 1 97.94 29 VAL B O 1
ATOM 3114 N N . ALA B 1 30 ? 10.773 -38.812 -15.805 1 98.38 30 ALA B N 1
ATOM 3115 C CA . ALA B 1 30 ? 11.414 -38.125 -16.922 1 98.38 30 ALA B CA 1
ATOM 3116 C C . ALA B 1 30 ? 11.641 -36.656 -16.578 1 98.38 30 ALA B C 1
ATOM 3118 O O . ALA B 1 30 ? 10.797 -36 -15.938 1 98.38 30 ALA B O 1
ATOM 3119 N N . LEU B 1 31 ? 12.789 -36.125 -17.016 1 98.62 31 LEU B N 1
ATOM 3120 C CA . LEU B 1 31 ? 13.156 -34.719 -16.766 1 98.62 31 LEU B CA 1
ATOM 3121 C C . LEU B 1 31 ? 13.656 -34.062 -18.047 1 98.62 31 LEU B C 1
ATOM 3123 O O . LEU B 1 31 ? 14.484 -34.625 -18.766 1 98.62 31 LEU B O 1
ATOM 3127 N N . TRP B 1 32 ? 13.094 -32.938 -18.359 1 98.56 32 TRP B N 1
ATOM 3128 C CA . TRP B 1 32 ? 13.586 -32.125 -19.469 1 98.56 32 TRP B CA 1
ATOM 3129 C C . TRP B 1 32 ? 14.344 -30.906 -18.953 1 98.56 32 TRP B C 1
ATOM 3131 O O . TRP B 1 32 ? 13.938 -30.281 -17.969 1 98.56 32 TRP B O 1
ATOM 3141 N N . GLY B 1 33 ? 15.422 -30.531 -19.578 1 97.81 33 GLY B N 1
ATOM 3142 C CA . GLY B 1 33 ? 16.141 -29.281 -19.391 1 97.81 33 GLY B CA 1
ATOM 3143 C C . GLY B 1 33 ? 16.469 -28.562 -20.688 1 97.81 33 GLY B C 1
ATOM 3144 O O . GLY B 1 33 ? 16.438 -29.172 -21.75 1 97.81 33 GLY B O 1
ATOM 3145 N N . PRO B 1 34 ? 16.734 -27.312 -20.578 1 95.94 34 PRO B N 1
ATOM 3146 C CA . PRO B 1 34 ? 17.047 -26.547 -21.797 1 95.94 34 PRO B CA 1
ATOM 3147 C C . PRO B 1 34 ? 18.328 -27.031 -22.484 1 95.94 34 PRO B C 1
ATOM 3149 O O . PRO B 1 34 ? 18.5 -26.828 -23.688 1 95.94 34 PRO B O 1
ATOM 3152 N N . THR B 1 35 ? 19.234 -27.609 -21.719 1 97.38 35 THR B N 1
ATOM 3153 C CA . THR B 1 35 ? 20.406 -28.297 -22.219 1 97.38 35 THR B CA 1
ATOM 3154 C C . THR B 1 35 ? 20.562 -29.672 -21.562 1 97.38 35 THR B C 1
ATOM 3156 O O . THR B 1 35 ? 20.062 -29.891 -20.453 1 97.38 35 THR B O 1
ATOM 3159 N N . LEU B 1 36 ? 21.234 -30.547 -22.312 1 97.81 36 LEU B N 1
ATOM 3160 C CA . LEU B 1 36 ? 21.438 -31.875 -21.766 1 97.81 36 LEU B CA 1
ATOM 3161 C C . LEU B 1 36 ? 22.234 -31.812 -20.453 1 97.81 36 LEU B C 1
ATOM 3163 O O . LEU B 1 36 ? 22 -32.594 -19.547 1 97.81 36 LEU B O 1
ATOM 3167 N N . GLU B 1 37 ? 23.094 -30.922 -20.391 1 97.88 37 GLU B N 1
ATOM 3168 C CA . GLU B 1 37 ? 23.938 -30.75 -19.203 1 97.88 37 GLU B CA 1
ATOM 3169 C C . GLU B 1 37 ? 23.094 -30.375 -17.984 1 97.88 37 GLU B C 1
ATOM 3171 O O . GLU B 1 37 ? 23.25 -30.969 -16.922 1 97.88 37 GLU B O 1
ATOM 3176 N N . LYS B 1 38 ? 22.219 -29.422 -18.141 1 96.81 38 LYS B N 1
ATOM 3177 C CA . LYS B 1 38 ? 21.359 -28.984 -17.047 1 96.81 38 LYS B CA 1
ATOM 3178 C C . LYS B 1 38 ? 20.391 -30.078 -16.625 1 96.81 38 LYS B C 1
ATOM 3180 O O . LYS B 1 38 ? 20.141 -30.266 -15.43 1 96.81 38 LYS B O 1
ATOM 3185 N N . ALA B 1 39 ? 19.875 -30.75 -17.625 1 98.12 39 ALA B N 1
ATOM 3186 C CA . ALA B 1 39 ? 18.969 -31.859 -17.344 1 98.12 39 ALA B CA 1
ATOM 3187 C C . ALA B 1 39 ? 19.703 -32.969 -16.562 1 98.12 39 ALA B C 1
ATOM 3189 O O . ALA B 1 39 ? 19.172 -33.5 -15.578 1 98.12 39 ALA B O 1
ATOM 3190 N N . ALA B 1 40 ? 20.891 -33.25 -17 1 98.12 40 ALA B N 1
ATOM 3191 C CA . ALA B 1 40 ? 21.688 -34.312 -16.375 1 98.12 40 ALA B CA 1
ATOM 3192 C C . ALA B 1 40 ? 22.031 -33.938 -14.938 1 98.12 40 ALA B C 1
ATOM 3194 O O . ALA B 1 40 ? 22 -34.812 -14.055 1 98.12 40 ALA 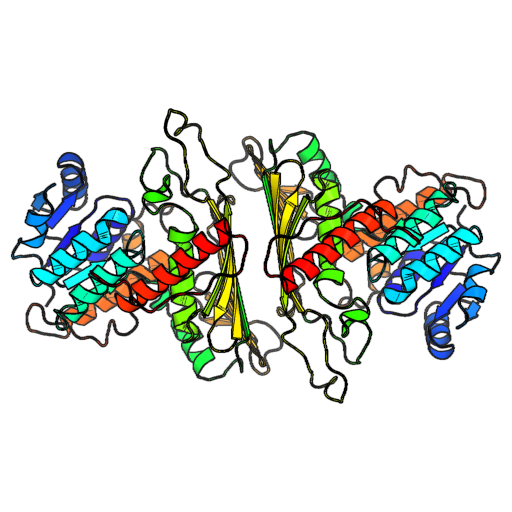B O 1
ATOM 3195 N N . GLU B 1 41 ? 22.406 -32.781 -14.734 1 97.19 41 GLU B N 1
ATOM 3196 C CA . GLU B 1 41 ? 22.781 -32.312 -13.406 1 97.19 41 GLU B CA 1
ATOM 3197 C C . GLU B 1 41 ? 21.625 -32.5 -12.414 1 97.19 41 GLU B C 1
ATOM 3199 O O . GLU B 1 41 ? 21.812 -33.062 -11.336 1 97.19 41 GLU B O 1
ATOM 3204 N N . LEU B 1 42 ? 20.484 -32.031 -12.805 1 96.62 42 LEU B N 1
ATOM 3205 C CA . LEU B 1 42 ? 19.328 -32.094 -11.906 1 96.62 42 LEU B CA 1
ATOM 3206 C C . LEU B 1 42 ? 18.859 -33.562 -11.75 1 96.62 42 LEU B C 1
ATOM 3208 O O . LEU B 1 42 ? 18.422 -33.969 -10.672 1 96.62 42 LEU B O 1
ATOM 3212 N N . ALA B 1 43 ? 18.938 -34.312 -12.812 1 97.94 43 ALA B N 1
ATOM 3213 C CA . ALA B 1 43 ? 18.578 -35.719 -12.766 1 97.94 43 ALA B CA 1
ATOM 3214 C C . ALA B 1 43 ? 19.453 -36.469 -11.766 1 97.94 43 ALA B C 1
ATOM 3216 O O . ALA B 1 43 ? 18.953 -37.312 -11.016 1 97.94 43 ALA B O 1
ATOM 3217 N N . ARG B 1 44 ? 20.703 -36.188 -11.82 1 97.06 44 ARG B N 1
ATOM 3218 C CA . ARG B 1 44 ? 21.625 -36.812 -10.883 1 97.06 44 ARG B CA 1
ATOM 3219 C C . ARG B 1 44 ? 21.297 -36.406 -9.445 1 97.06 44 ARG B C 1
ATOM 3221 O O . ARG B 1 44 ? 21.312 -37.25 -8.547 1 97.06 44 ARG B O 1
ATOM 3228 N N . LEU B 1 45 ? 21.031 -35.188 -9.305 1 94.94 45 LEU B N 1
ATOM 3229 C CA . LEU B 1 45 ? 20.766 -34.656 -7.973 1 94.94 45 LEU B CA 1
ATOM 3230 C C . LEU B 1 45 ? 19.547 -35.344 -7.344 1 94.94 45 LEU B C 1
ATOM 3232 O O . LEU B 1 45 ? 19.531 -35.594 -6.137 1 94.94 45 LEU B O 1
ATOM 3236 N N . PHE B 1 46 ? 18.547 -35.688 -8.18 1 95.5 46 PHE B N 1
ATOM 3237 C CA . PHE B 1 46 ? 17.297 -36.188 -7.609 1 95.5 46 PHE B CA 1
ATOM 3238 C C . PHE B 1 46 ? 17.047 -37.625 -8.047 1 95.5 46 PHE B C 1
ATOM 3240 O O . PHE B 1 46 ? 15.93 -38.125 -7.938 1 95.5 46 PHE B O 1
ATOM 3247 N N . ASN B 1 47 ? 18.016 -38.25 -8.57 1 96.06 47 ASN B N 1
ATOM 3248 C CA . ASN B 1 47 ? 17.984 -39.656 -8.945 1 96.06 47 ASN B CA 1
ATOM 3249 C C . ASN B 1 47 ? 16.859 -39.969 -9.93 1 96.06 47 ASN B C 1
ATOM 3251 O O . ASN B 1 47 ? 16.031 -40.844 -9.688 1 96.06 47 ASN B O 1
ATOM 3255 N N . ILE B 1 48 ? 16.859 -39.219 -11.008 1 97.5 48 ILE B N 1
ATOM 3256 C CA . ILE B 1 48 ? 15.914 -39.406 -12.102 1 97.5 48 ILE B CA 1
ATOM 3257 C C . ILE B 1 48 ? 16.609 -40.125 -13.258 1 97.5 48 ILE B C 1
ATOM 3259 O O . ILE B 1 48 ? 17.609 -39.656 -13.789 1 97.5 48 ILE B O 1
ATOM 3263 N N . SER B 1 49 ? 16.125 -41.219 -13.656 1 95 49 SER B N 1
ATOM 3264 C CA . SER B 1 49 ? 16.828 -42.156 -14.547 1 95 49 SER B CA 1
ATOM 3265 C C . SER B 1 49 ? 16.828 -41.625 -15.984 1 95 49 SER B C 1
ATOM 3267 O O . SER B 1 49 ? 17.797 -41.844 -16.719 1 95 49 SER B O 1
ATOM 3269 N N . PHE B 1 50 ? 15.75 -41 -16.391 1 98.31 50 PHE B N 1
ATOM 3270 C CA . PHE B 1 50 ? 15.641 -40.531 -17.766 1 98.31 50 PHE B CA 1
ATOM 3271 C C . PHE B 1 50 ? 15.664 -39 -17.828 1 98.31 50 PHE B C 1
ATOM 3273 O O . PHE B 1 50 ? 14.883 -38.344 -17.141 1 98.31 50 PHE B O 1
ATOM 3280 N N . TYR B 1 51 ? 16.531 -38.438 -18.578 1 98.56 51 TYR B N 1
ATOM 3281 C CA . TYR B 1 51 ? 16.625 -36.969 -18.781 1 98.56 51 TYR B CA 1
ATOM 3282 C C . TYR B 1 51 ? 16.953 -36.656 -20.234 1 98.56 51 TYR B C 1
ATOM 3284 O O . TYR B 1 51 ? 17.562 -37.469 -20.938 1 98.56 51 TYR B O 1
ATOM 3292 N N . THR B 1 52 ? 16.516 -35.531 -20.703 1 98.69 52 THR B N 1
ATOM 3293 C CA . THR B 1 52 ? 16.656 -35.156 -22.109 1 98.69 52 THR B CA 1
ATOM 3294 C C . THR B 1 52 ? 16.562 -33.656 -22.312 1 98.69 52 THR B C 1
ATOM 3296 O O . THR B 1 52 ? 16.172 -32.938 -21.391 1 98.69 52 THR B O 1
ATOM 3299 N N . ASP B 1 53 ? 17.031 -33.125 -23.406 1 98.38 53 ASP B N 1
ATOM 3300 C CA . ASP B 1 53 ? 16.812 -31.734 -23.79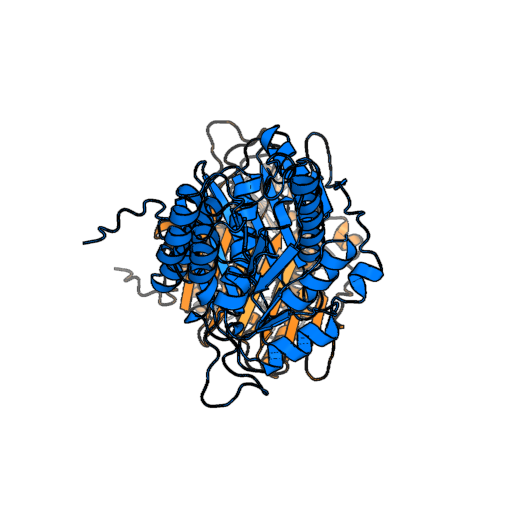7 1 98.38 53 ASP B CA 1
ATOM 3301 C C . ASP B 1 53 ? 15.812 -31.625 -24.938 1 98.38 53 ASP B C 1
ATOM 3303 O O . ASP B 1 53 ? 15.641 -30.547 -25.516 1 98.38 53 ASP B O 1
ATOM 3307 N N . GLN B 1 54 ? 15.219 -32.75 -25.219 1 98.06 54 GLN B N 1
ATOM 3308 C CA . GLN B 1 54 ? 14.141 -32.781 -26.203 1 98.06 54 GLN B CA 1
ATOM 3309 C C . GLN B 1 54 ? 12.789 -32.969 -25.531 1 98.06 54 GLN B C 1
ATOM 3311 O O . GLN B 1 54 ? 12.5 -34.062 -25.016 1 98.06 54 GLN B O 1
ATOM 3316 N N . ILE B 1 55 ? 11.969 -31.984 -25.641 1 97.44 55 ILE B N 1
ATOM 3317 C CA . ILE B 1 55 ? 10.719 -31.953 -24.891 1 97.44 55 ILE B CA 1
ATOM 3318 C C . ILE B 1 55 ? 9.844 -33.125 -25.281 1 97.44 55 ILE B C 1
ATOM 3320 O O . ILE B 1 55 ? 9.164 -33.719 -24.438 1 97.44 55 ILE B O 1
ATOM 3324 N N . ASP B 1 56 ? 9.859 -33.531 -26.547 1 97.38 56 ASP B N 1
ATOM 3325 C CA . ASP B 1 56 ? 9.016 -34.594 -27.062 1 97.38 56 ASP B CA 1
ATOM 3326 C C . ASP B 1 56 ? 9.359 -35.938 -26.391 1 97.38 56 ASP B C 1
ATOM 3328 O O . ASP B 1 56 ? 8.484 -36.781 -26.203 1 97.38 56 ASP B O 1
ATOM 3332 N N . ASN B 1 57 ? 10.602 -36.062 -26.016 1 98.12 57 ASN B N 1
ATOM 3333 C CA . ASN B 1 57 ? 11.016 -37.312 -25.359 1 98.12 57 ASN B CA 1
ATOM 3334 C C . ASN B 1 57 ? 10.352 -37.5 -24 1 98.12 57 ASN B C 1
ATOM 3336 O O . ASN B 1 57 ? 10.086 -38.625 -23.578 1 98.12 57 ASN B O 1
ATOM 3340 N N . VAL B 1 58 ? 10.102 -36.406 -23.328 1 98.06 58 VAL B N 1
ATOM 3341 C CA . VAL B 1 58 ? 9.391 -36.469 -22.062 1 98.06 58 VAL B CA 1
ATOM 3342 C C . VAL B 1 58 ? 7.902 -36.719 -22.312 1 98.06 58 VAL B C 1
ATOM 3344 O O . VAL B 1 58 ? 7.285 -37.562 -21.672 1 98.06 58 VAL B O 1
ATOM 3347 N N . LEU B 1 59 ? 7.324 -36 -23.281 1 97.56 59 LEU B N 1
ATOM 3348 C CA . LEU B 1 59 ? 5.891 -36.062 -23.547 1 97.56 59 LEU B CA 1
ATOM 3349 C C . LEU B 1 59 ? 5.465 -37.406 -24.062 1 97.56 59 LEU B C 1
ATOM 3351 O O . LEU B 1 59 ? 4.383 -37.906 -23.734 1 97.56 59 LEU B O 1
ATOM 3355 N N . LEU B 1 60 ? 6.332 -38.062 -24.859 1 97.06 60 LEU B N 1
ATOM 3356 C CA . LEU B 1 60 ? 5.98 -39.312 -25.5 1 97.06 60 LEU B CA 1
ATOM 3357 C C . LEU B 1 60 ? 6.387 -40.5 -24.625 1 97.06 60 LEU B C 1
ATOM 3359 O O . LEU B 1 60 ? 6.102 -41.656 -24.969 1 97.06 60 LEU B O 1
ATOM 3363 N N . ASN B 1 61 ? 7.082 -40.219 -23.547 1 96.75 61 ASN B N 1
ATOM 3364 C CA . ASN B 1 61 ? 7.441 -41.281 -22.625 1 96.75 61 ASN B CA 1
ATOM 3365 C C . ASN B 1 61 ? 6.203 -42 -22.062 1 96.75 61 ASN B C 1
ATOM 3367 O O . ASN B 1 61 ? 5.375 -41.344 -21.406 1 96.75 61 ASN B O 1
ATOM 3371 N N . PRO B 1 62 ? 6.066 -43.312 -22.266 1 95 62 PRO B N 1
ATOM 3372 C CA . PRO B 1 62 ? 4.855 -44 -21.859 1 95 62 PRO B CA 1
ATOM 3373 C C . PRO B 1 62 ? 4.691 -44.062 -20.328 1 95 62 PRO B C 1
ATOM 3375 O O . PRO B 1 62 ? 3.592 -44.312 -19.844 1 95 62 PRO B O 1
ATOM 3378 N N . GLU B 1 63 ? 5.738 -43.812 -19.609 1 95.12 63 GLU B N 1
ATOM 3379 C CA . GLU B 1 63 ? 5.68 -43.875 -18.156 1 95.12 63 GLU B CA 1
ATOM 3380 C C . GLU B 1 63 ? 5.184 -42.531 -17.562 1 95.12 63 GLU B C 1
ATOM 3382 O O . GLU B 1 63 ? 4.883 -42.469 -16.375 1 95.12 63 GLU B O 1
ATOM 3387 N N . VAL B 1 64 ? 5.035 -41.531 -18.406 1 96.62 64 VAL B N 1
ATOM 3388 C CA . VAL B 1 64 ? 4.609 -40.219 -17.922 1 96.62 64 VAL B CA 1
ATOM 3389 C C . VAL B 1 64 ? 3.092 -40.094 -18.047 1 96.62 64 VAL B C 1
ATOM 3391 O O . VAL B 1 64 ? 2.535 -40.219 -19.141 1 96.62 64 VAL B O 1
ATOM 3394 N N . ASP B 1 65 ? 2.443 -39.875 -16.938 1 95.81 65 ASP B N 1
ATOM 3395 C CA . ASP B 1 65 ? 1.004 -39.625 -16.906 1 95.81 65 ASP B CA 1
ATOM 3396 C C . ASP B 1 65 ? 0.696 -38.125 -16.75 1 95.81 65 ASP B C 1
ATOM 3398 O O . ASP B 1 65 ? -0.29 -37.625 -17.297 1 95.81 65 ASP B O 1
ATOM 3402 N N . LEU B 1 66 ? 1.461 -37.5 -15.977 1 97.38 66 LEU B N 1
ATOM 3403 C CA . LEU B 1 66 ? 1.312 -36.062 -15.648 1 97.38 66 LEU B CA 1
ATOM 3404 C C . LEU B 1 66 ? 2.586 -35.312 -15.984 1 97.38 66 LEU B C 1
ATOM 3406 O O . LEU B 1 66 ? 3.688 -35.719 -15.633 1 97.38 66 LEU B O 1
ATOM 3410 N N . VAL B 1 67 ? 2.379 -34.219 -16.688 1 98.44 67 VAL B N 1
ATOM 3411 C CA . VAL B 1 67 ? 3.502 -33.344 -17 1 98.44 67 VAL B CA 1
ATOM 3412 C C . VAL B 1 67 ? 3.449 -32.094 -16.141 1 98.44 67 VAL B C 1
ATOM 3414 O O . VAL B 1 67 ? 2.451 -31.375 -16.141 1 98.44 67 VAL B O 1
ATOM 3417 N N . CYS B 1 68 ? 4.5 -31.844 -15.352 1 98.38 68 CYS B N 1
ATOM 3418 C CA . CYS B 1 68 ? 4.668 -30.609 -14.602 1 98.38 68 CYS B CA 1
ATOM 3419 C C . CYS B 1 68 ? 5.547 -29.625 -15.352 1 98.38 68 CYS B C 1
ATOM 3421 O O . CYS B 1 68 ? 6.73 -29.891 -15.578 1 98.38 68 CYS B O 1
ATOM 3423 N N . ILE B 1 69 ? 4.953 -28.547 -15.672 1 98.19 69 ILE B N 1
ATOM 3424 C CA . ILE B 1 69 ? 5.637 -27.578 -16.516 1 98.19 69 ILE B CA 1
ATOM 3425 C C . ILE B 1 69 ? 6.18 -26.438 -15.648 1 98.19 69 ILE B C 1
ATOM 3427 O O . ILE B 1 69 ? 5.414 -25.641 -15.109 1 98.19 69 ILE B O 1
ATOM 3431 N N . ASN B 1 70 ? 7.492 -26.344 -15.523 1 95.5 70 ASN B N 1
ATOM 3432 C CA . ASN B 1 70 ? 8.219 -25.359 -14.742 1 95.5 70 ASN B CA 1
ATOM 3433 C C . ASN B 1 70 ? 9.258 -24.625 -15.586 1 95.5 70 ASN B C 1
ATOM 3435 O O . ASN B 1 70 ? 10.406 -24.484 -15.172 1 95.5 70 ASN B O 1
ATOM 3439 N N . THR B 1 71 ? 8.922 -24.25 -16.766 1 94.25 71 THR B N 1
ATOM 3440 C CA . THR B 1 71 ? 9.773 -23.531 -17.703 1 94.25 71 THR B CA 1
ATOM 3441 C C . THR B 1 71 ? 9.523 -22.031 -17.609 1 94.25 71 THR B C 1
ATOM 3443 O O . THR B 1 71 ? 8.609 -21.594 -16.906 1 94.25 71 THR B O 1
ATOM 3446 N N . PRO B 1 72 ? 10.375 -21.25 -18.312 1 91.5 72 PRO B N 1
ATOM 3447 C CA . PRO B 1 72 ? 9.992 -19.844 -18.469 1 91.5 72 PRO B CA 1
ATOM 3448 C C . PRO B 1 72 ? 8.609 -19.688 -19.094 1 91.5 72 PRO B C 1
ATOM 3450 O O . PRO B 1 72 ? 8.203 -20.5 -19.938 1 91.5 72 PRO B O 1
ATOM 3453 N N . PRO B 1 73 ? 7.965 -18.578 -18.734 1 92.19 73 PRO B N 1
ATOM 3454 C CA . PRO B 1 73 ? 6.559 -18.391 -19.094 1 92.19 73 PRO B CA 1
ATOM 3455 C C . PRO B 1 73 ? 6.324 -18.484 -20.609 1 92.19 73 PRO B C 1
ATOM 3457 O O . PRO B 1 73 ? 5.277 -18.953 -21.047 1 92.19 73 PRO B O 1
ATOM 3460 N N . HIS B 1 74 ? 7.266 -18.141 -21.375 1 89.25 74 HIS B N 1
ATOM 3461 C CA . HIS B 1 74 ? 7.066 -18.078 -22.828 1 89.25 74 HIS B CA 1
ATOM 3462 C C . HIS B 1 74 ? 6.891 -19.484 -23.406 1 89.25 74 HIS B C 1
ATOM 3464 O O . HIS B 1 74 ? 6.406 -19.625 -24.531 1 89.25 74 HIS B O 1
ATOM 3470 N N . LEU B 1 75 ? 7.176 -20.562 -22.625 1 92.69 75 LEU B N 1
ATOM 3471 C CA . LEU B 1 75 ? 7.07 -21.922 -23.109 1 92.69 75 LEU B CA 1
ATOM 3472 C C . LEU B 1 75 ? 5.824 -22.609 -22.562 1 92.69 75 LEU B C 1
ATOM 3474 O O . LEU B 1 75 ? 5.457 -23.703 -23 1 92.69 75 LEU B O 1
ATOM 3478 N N . HIS B 1 76 ? 5.156 -22.016 -21.625 1 96.19 76 HIS B N 1
ATOM 3479 C CA . HIS B 1 76 ? 4.082 -22.672 -20.891 1 96.19 76 HIS B CA 1
ATOM 3480 C C . HIS B 1 76 ? 2.969 -23.141 -21.812 1 96.19 76 HIS B C 1
ATOM 3482 O O . HIS B 1 76 ? 2.613 -24.312 -21.828 1 96.19 76 HIS B O 1
ATOM 3488 N N . ALA B 1 77 ? 2.518 -22.203 -22.641 1 95.88 77 ALA B N 1
ATOM 3489 C CA . ALA B 1 77 ? 1.361 -22.484 -23.484 1 95.88 77 ALA B CA 1
ATOM 3490 C C . ALA B 1 77 ? 1.672 -23.609 -24.484 1 95.88 77 ALA B C 1
ATOM 3492 O O . ALA B 1 77 ? 0.868 -24.516 -24.672 1 95.88 77 ALA B O 1
ATOM 3493 N N . GLN B 1 78 ? 2.816 -23.5 -25.078 1 95.81 78 GLN B N 1
ATOM 3494 C CA . GLN B 1 78 ? 3.223 -24.469 -26.078 1 95.81 78 GLN B CA 1
ATOM 3495 C C . GLN B 1 78 ? 3.35 -25.859 -25.469 1 95.81 78 GLN B C 1
ATOM 3497 O O . GLN B 1 78 ? 2.805 -26.828 -26 1 95.81 78 GLN B O 1
ATOM 3502 N N . VAL B 1 79 ? 3.992 -25.984 -24.391 1 97.69 79 VAL B N 1
ATOM 3503 C CA . VAL B 1 79 ? 4.25 -27.266 -23.766 1 97.69 79 VAL B CA 1
ATOM 3504 C C . VAL B 1 79 ? 2.945 -27.844 -23.219 1 97.69 79 VAL B C 1
ATOM 3506 O O . VAL B 1 79 ? 2.674 -29.047 -23.375 1 97.69 79 VAL B O 1
ATOM 3509 N N . ALA B 1 80 ? 2.174 -27.031 -22.594 1 98.25 80 ALA B N 1
ATOM 3510 C CA . ALA B 1 80 ? 0.913 -27.484 -22.016 1 98.25 80 ALA B CA 1
ATOM 3511 C C . ALA B 1 80 ? -0.035 -28.016 -23.078 1 98.25 80 ALA B C 1
ATOM 3513 O O . ALA B 1 80 ? -0.62 -29.078 -22.938 1 98.25 80 ALA B O 1
ATOM 3514 N N . SER B 1 81 ? -0.179 -27.25 -24.156 1 97.12 81 SER B N 1
ATOM 3515 C CA . SER B 1 81 ? -1.076 -27.641 -25.25 1 97.12 81 SER B CA 1
ATOM 3516 C C . SER B 1 81 ? -0.616 -28.938 -25.891 1 97.12 81 SER B C 1
ATOM 3518 O O . SER B 1 81 ? -1.432 -29.812 -26.188 1 97.12 81 SER B O 1
ATOM 3520 N N . LYS B 1 82 ? 0.642 -29.031 -26.109 1 97.56 82 LYS B N 1
ATOM 3521 C CA . LYS B 1 82 ? 1.202 -30.234 -26.703 1 97.56 82 LYS B CA 1
ATOM 3522 C C . LYS B 1 82 ? 0.991 -31.453 -25.797 1 97.56 82 LYS B C 1
ATOM 3524 O O . LYS B 1 82 ? 0.63 -32.531 -26.266 1 97.56 82 LYS B O 1
ATOM 3529 N N . ALA B 1 83 ? 1.236 -31.281 -24.531 1 98.19 83 ALA B N 1
ATOM 3530 C CA . ALA B 1 83 ? 1.067 -32.375 -23.562 1 98.19 83 ALA B CA 1
ATOM 3531 C C . ALA B 1 83 ? -0.374 -32.875 -23.547 1 98.19 83 ALA B C 1
ATOM 3533 O O . ALA B 1 83 ? -0.619 -34.062 -23.609 1 98.19 83 ALA B O 1
ATOM 3534 N N . LEU B 1 84 ? -1.3 -32 -23.5 1 97.69 84 LEU B N 1
ATOM 3535 C CA . LEU B 1 84 ? -2.711 -32.375 -23.516 1 97.69 84 LEU B CA 1
ATOM 3536 C C . LEU B 1 84 ? -3.07 -33.062 -24.828 1 97.69 84 LEU B C 1
ATOM 3538 O O . LEU B 1 84 ? -3.785 -34.062 -24.812 1 97.69 84 LEU B O 1
ATOM 3542 N N . GLY B 1 85 ? -2.547 -32.562 -25.844 1 96.56 85 GLY B N 1
ATOM 3543 C CA . GLY B 1 85 ? -2.848 -33.094 -27.172 1 96.56 85 GLY B CA 1
ATOM 3544 C C . GLY B 1 85 ? -2.43 -34.531 -27.344 1 96.56 85 GLY B C 1
ATOM 3545 O O . GLY B 1 85 ? -2.99 -35.25 -28.172 1 96.56 85 GLY B O 1
ATOM 3546 N N . ILE B 1 86 ? -1.507 -34.938 -26.594 1 96.06 86 ILE B N 1
ATOM 3547 C CA . ILE B 1 86 ? -1.024 -36.312 -26.734 1 96.06 86 ILE B CA 1
ATOM 3548 C C . ILE B 1 86 ? -1.506 -37.156 -25.562 1 96.06 86 ILE B C 1
ATOM 3550 O O . ILE B 1 86 ? -0.999 -38.25 -25.328 1 96.06 86 ILE B O 1
ATOM 3554 N N . GLY B 1 87 ? -2.375 -36.594 -24.734 1 95.62 87 GLY B N 1
ATOM 3555 C CA . GLY B 1 87 ? -3.109 -37.375 -23.766 1 95.62 87 GLY B CA 1
ATOM 3556 C C . GLY B 1 87 ? -2.482 -37.344 -22.375 1 95.62 87 GLY B C 1
ATOM 3557 O O . GLY B 1 87 ? -2.666 -38.281 -21.594 1 95.62 87 GLY B O 1
ATOM 3558 N N . LYS B 1 88 ? -1.701 -36.375 -22.062 1 97.25 88 LYS B N 1
ATOM 3559 C CA . LYS B 1 88 ? -1.077 -36.25 -20.75 1 97.25 88 LYS B CA 1
ATOM 3560 C C . LYS B 1 88 ? -1.802 -35.25 -19.875 1 97.25 88 LYS B C 1
ATOM 3562 O O . LYS B 1 88 ? -2.258 -34.219 -20.359 1 97.25 88 LYS B O 1
ATOM 3567 N N . HIS B 1 89 ? -1.993 -35.531 -18.562 1 97.5 89 HIS B N 1
ATOM 3568 C CA . HIS B 1 89 ? -2.416 -34.531 -17.594 1 97.5 89 HIS B CA 1
ATOM 3569 C C . HIS B 1 89 ? -1.37 -33.438 -17.453 1 97.5 89 HIS B C 1
ATOM 3571 O O . HIS B 1 89 ? -0.188 -33.656 -17.719 1 97.5 89 HIS B O 1
ATOM 3577 N N . VAL B 1 90 ? -1.842 -32.219 -17.016 1 98.19 90 VAL B N 1
ATOM 3578 C CA . VAL B 1 90 ? -0.903 -31.109 -16.984 1 98.19 90 VAL B CA 1
ATOM 3579 C C . VAL B 1 90 ? -1.064 -30.344 -15.664 1 98.19 90 VAL B C 1
ATOM 3581 O O . VAL B 1 90 ? -2.186 -30.062 -15.242 1 98.19 90 VAL B O 1
ATOM 3584 N N . LEU B 1 91 ? -0.012 -30.109 -14.977 1 97.88 91 LEU B N 1
ATOM 3585 C CA . LEU B 1 91 ? 0.17 -29.078 -13.961 1 97.88 91 LEU B CA 1
ATOM 3586 C C . LEU B 1 91 ? 1.17 -28.016 -14.422 1 97.88 91 LEU B C 1
ATOM 3588 O O . LEU B 1 91 ? 2.363 -28.312 -14.555 1 97.88 91 LEU B O 1
ATOM 3592 N N . CYS B 1 92 ? 0.695 -26.844 -14.625 1 98 92 CYS B N 1
ATOM 3593 C CA . CYS B 1 92 ? 1.537 -25.828 -15.234 1 98 92 CYS B CA 1
ATOM 3594 C C . CYS B 1 92 ? 1.785 -24.672 -14.266 1 98 92 CYS B C 1
ATOM 3596 O O . CYS B 1 92 ? 0.87 -24.25 -13.562 1 98 92 CYS B O 1
ATOM 3598 N N . GLU B 1 93 ? 2.99 -24.172 -14.25 1 95.25 93 GLU B N 1
ATOM 3599 C CA . GLU B 1 93 ? 3.324 -22.984 -13.469 1 95.25 93 GLU B CA 1
ATOM 3600 C C . GLU B 1 93 ? 2.689 -21.734 -14.07 1 95.25 93 GLU B C 1
ATOM 3602 O O . GLU B 1 93 ? 2.334 -21.719 -15.25 1 95.25 93 GLU B O 1
ATOM 3607 N N . ARG B 1 94 ? 2.561 -20.766 -13.266 1 91.56 94 ARG B N 1
ATOM 3608 C CA . ARG B 1 94 ? 2.02 -19.469 -13.672 1 91.56 94 ARG B CA 1
ATOM 3609 C C . ARG B 1 94 ? 3.133 -18.516 -14.086 1 91.56 94 ARG B C 1
ATOM 3611 O O . ARG B 1 94 ? 4.277 -18.656 -13.648 1 91.56 94 ARG B O 1
ATOM 3618 N N . PRO B 1 95 ? 2.859 -17.578 -14.906 1 92.25 95 PRO B N 1
ATOM 3619 C CA . PRO B 1 95 ? 1.604 -17.312 -15.617 1 92.25 95 PRO B CA 1
ATOM 3620 C C . PRO B 1 95 ? 1.425 -18.203 -16.844 1 92.25 95 PRO B C 1
ATOM 3622 O O . PRO B 1 95 ? 2.332 -18.969 -17.203 1 92.25 95 PRO B O 1
ATOM 3625 N N . ALA B 1 96 ? 0.211 -18.188 -17.438 1 90.69 96 ALA B N 1
ATOM 3626 C CA . ALA B 1 96 ? -0.122 -19.062 -18.562 1 90.69 96 ALA B CA 1
ATOM 3627 C C . ALA B 1 96 ? 0.811 -18.812 -19.75 1 90.69 96 ALA B C 1
ATOM 3629 O O . ALA B 1 96 ? 1.117 -19.75 -20.5 1 90.69 96 ALA B O 1
ATOM 3630 N N . GLY B 1 97 ? 1.239 -17.641 -19.875 1 90.31 97 GLY B N 1
ATOM 3631 C CA . GLY B 1 97 ? 2.092 -17.234 -20.984 1 90.31 97 GLY B CA 1
ATOM 3632 C C . GLY B 1 97 ? 2.457 -15.766 -20.953 1 90.31 97 GLY B C 1
ATOM 3633 O O . GLY B 1 97 ? 2.58 -15.172 -19.875 1 90.31 97 GLY B O 1
ATOM 3634 N N . LEU B 1 98 ? 2.709 -15.273 -22.203 1 89.88 98 LEU B N 1
ATOM 3635 C CA . LEU B 1 98 ? 3.166 -13.891 -22.281 1 89.88 98 LEU B CA 1
ATOM 3636 C C . LEU B 1 98 ? 2.002 -12.945 -22.562 1 89.88 98 LEU B C 1
ATOM 3638 O O . LEU B 1 98 ? 2.111 -11.734 -22.359 1 89.88 98 LEU B O 1
ATOM 3642 N N . ASN B 1 99 ? 0.954 -13.531 -23.078 1 91.12 99 ASN B N 1
ATOM 3643 C CA . ASN B 1 99 ? -0.21 -12.727 -23.438 1 91.12 99 ASN B CA 1
ATOM 3644 C C . ASN B 1 99 ? -1.487 -13.562 -23.453 1 91.12 99 ASN B C 1
ATOM 3646 O O . ASN B 1 99 ? -1.44 -14.781 -23.25 1 91.12 99 ASN B O 1
ATOM 3650 N N . LYS B 1 100 ? -2.508 -12.906 -23.719 1 90.56 100 LYS B N 1
ATOM 3651 C CA . LYS B 1 100 ? -3.824 -13.539 -23.656 1 90.56 100 LYS B CA 1
ATOM 3652 C C . LYS B 1 100 ? -3.955 -14.633 -24.703 1 90.56 100 LYS B C 1
ATOM 3654 O O . LYS B 1 100 ? -4.609 -15.656 -24.469 1 90.56 100 LYS B O 1
ATOM 3659 N N . ASN B 1 101 ? -3.371 -14.469 -25.828 1 90.56 101 ASN B N 1
ATOM 3660 C CA . ASN B 1 101 ? -3.436 -15.477 -26.891 1 90.56 101 ASN B CA 1
ATOM 3661 C C . ASN B 1 101 ? -2.795 -16.797 -26.453 1 90.56 101 ASN B C 1
ATOM 3663 O O . ASN B 1 101 ? -3.311 -17.875 -26.75 1 90.56 101 ASN B O 1
ATOM 3667 N N . ASP B 1 102 ? -1.716 -16.719 -25.766 1 92.38 102 ASP B N 1
ATOM 3668 C CA . ASP B 1 102 ? -1.069 -17.906 -25.203 1 92.38 102 ASP B CA 1
ATOM 3669 C C . ASP B 1 102 ? -2.002 -18.641 -24.25 1 92.38 102 ASP B C 1
ATOM 3671 O O . ASP B 1 102 ? -2.16 -19.859 -24.344 1 92.38 102 ASP B O 1
ATOM 3675 N N . ALA B 1 103 ? -2.582 -17.891 -23.391 1 94.06 103 ALA B N 1
ATOM 3676 C CA . ALA B 1 103 ? -3.498 -18.484 -22.422 1 94.06 103 ALA B CA 1
ATOM 3677 C C . ALA B 1 103 ? -4.684 -19.141 -23.109 1 94.06 103 ALA B C 1
ATOM 3679 O O . ALA B 1 103 ? -5.141 -20.219 -22.703 1 94.06 103 ALA B O 1
ATOM 3680 N N . HIS B 1 104 ? -5.113 -18.531 -24.172 1 94.62 104 HIS B N 1
ATOM 3681 C CA . HIS B 1 104 ? -6.266 -19.062 -24.906 1 94.62 104 HIS B CA 1
ATOM 3682 C C . HIS B 1 104 ? -5.941 -20.406 -25.547 1 94.62 104 HIS B C 1
ATOM 3684 O O . HIS B 1 104 ? -6.801 -21.281 -25.609 1 94.62 104 HIS B O 1
ATOM 3690 N N .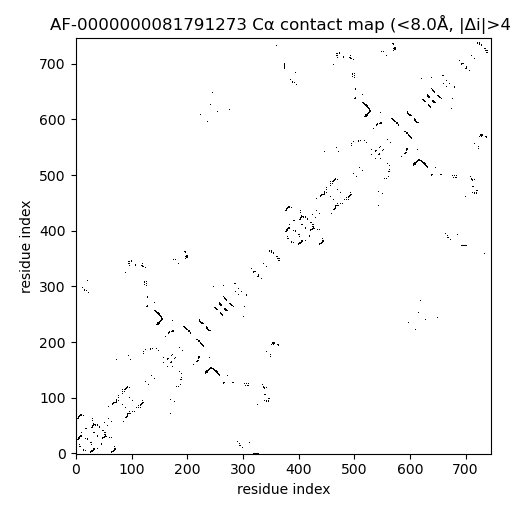 LYS B 1 105 ? -4.789 -20.531 -26.016 1 94.69 105 LYS B N 1
ATOM 3691 C CA . LYS B 1 105 ? -4.348 -21.812 -26.578 1 94.69 105 LYS B CA 1
ATOM 3692 C C . LYS B 1 105 ? -4.453 -22.922 -25.531 1 94.69 105 LYS B C 1
ATOM 3694 O O . LYS B 1 105 ? -4.859 -24.047 -25.844 1 94.69 105 LYS B O 1
ATOM 3699 N N . MET B 1 106 ? -4.102 -22.594 -24.359 1 96.31 106 MET B N 1
ATOM 3700 C CA . MET B 1 106 ? -4.172 -23.578 -23.266 1 96.31 106 MET B CA 1
ATOM 3701 C C . MET B 1 106 ? -5.621 -23.938 -22.969 1 96.31 106 MET B C 1
ATOM 3703 O O . MET B 1 106 ? -5.938 -25.109 -22.75 1 96.31 106 MET B O 1
ATOM 3707 N N . VAL B 1 107 ? -6.457 -22.922 -22.969 1 96.75 107 VAL B N 1
ATOM 3708 C CA . VAL B 1 107 ? -7.871 -23.141 -22.688 1 96.75 107 VAL B CA 1
ATOM 3709 C C . VAL B 1 107 ? -8.461 -24.062 -23.766 1 96.75 107 VAL B C 1
ATOM 3711 O O . VAL B 1 107 ? -9.164 -25.031 -23.453 1 96.75 107 VAL B O 1
ATOM 3714 N N . THR B 1 108 ? -8.164 -23.734 -24.984 1 96.38 108 THR B N 1
ATOM 3715 C CA . THR B 1 108 ? -8.672 -24.516 -26.109 1 96.38 108 THR B CA 1
ATOM 3716 C C . THR B 1 108 ? -8.219 -25.969 -26.016 1 96.38 108 THR B C 1
ATOM 3718 O O . THR B 1 108 ? -9.023 -26.891 -26.188 1 96.38 108 THR B O 1
ATOM 3721 N N . ALA B 1 109 ? -6.996 -26.141 -25.688 1 96.62 109 ALA B N 1
ATOM 3722 C CA . ALA B 1 109 ? -6.461 -27.5 -25.547 1 96.62 109 ALA B CA 1
ATOM 3723 C C . ALA B 1 109 ? -7.172 -28.25 -24.422 1 96.62 109 ALA B C 1
ATOM 3725 O O . ALA B 1 109 ? -7.535 -29.422 -24.578 1 96.62 109 ALA B O 1
ATOM 3726 N N . ALA B 1 110 ? -7.371 -27.625 -23.312 1 97.06 110 ALA B N 1
ATOM 3727 C CA . ALA B 1 110 ? -8.031 -28.25 -22.172 1 97.06 110 ALA B CA 1
ATOM 3728 C C . ALA B 1 110 ? -9.477 -28.625 -22.516 1 97.06 110 ALA B C 1
ATOM 3730 O O . ALA B 1 110 ? -9.969 -29.672 -22.078 1 97.06 110 ALA B O 1
ATOM 3731 N N . GLN B 1 111 ? -10.125 -27.766 -23.25 1 96.12 111 GLN B N 1
ATOM 3732 C CA . GLN B 1 111 ? -11.516 -28 -23.609 1 96.12 111 GLN B CA 1
ATOM 3733 C C . GLN B 1 111 ? -11.633 -29.141 -24.609 1 96.12 111 GLN B C 1
ATOM 3735 O O . GLN B 1 111 ? -12.625 -29.875 -24.609 1 96.12 111 GLN B O 1
ATOM 3740 N N . TYR B 1 112 ? -10.664 -29.281 -25.438 1 95.06 112 TYR B N 1
ATOM 3741 C CA . TYR B 1 112 ? -10.656 -30.344 -26.422 1 95.06 112 TYR B CA 1
ATOM 3742 C C . TYR B 1 112 ? -10.445 -31.703 -25.766 1 95.06 112 TYR B C 1
ATOM 3744 O O . TYR B 1 112 ? -10.945 -32.719 -26.25 1 95.06 112 TYR B O 1
ATOM 3752 N N . TYR B 1 113 ? -9.781 -31.734 -24.625 1 92.69 113 TYR B N 1
ATOM 3753 C CA . TYR B 1 113 ? -9.516 -32.969 -23.875 1 92.69 113 TYR B CA 1
ATOM 3754 C C . TYR B 1 113 ? -9.992 -32.844 -22.438 1 92.69 113 TYR B C 1
ATOM 3756 O O . TYR B 1 113 ? -9.188 -32.906 -21.5 1 92.69 113 TYR B O 1
ATOM 3764 N N . PRO B 1 114 ? -11.25 -32.812 -22.219 1 91.81 114 PRO B N 1
ATOM 3765 C CA . PRO B 1 114 ? -11.805 -32.469 -20.906 1 91.81 114 PRO B CA 1
ATOM 3766 C C . PRO B 1 114 ? -11.594 -33.594 -19.875 1 91.81 114 PRO B C 1
ATOM 3768 O O . PRO B 1 114 ? -11.742 -33.344 -18.672 1 91.81 114 PRO B O 1
ATOM 3771 N N . SER B 1 115 ? -11.297 -34.75 -20.344 1 93.25 115 SER B N 1
ATOM 3772 C CA . SER B 1 115 ? -11.047 -35.875 -19.422 1 93.25 115 SER B CA 1
ATOM 3773 C C . SER B 1 115 ? -9.672 -35.75 -18.781 1 93.25 115 SER B C 1
ATOM 3775 O O . SER B 1 115 ? -9.391 -36.406 -17.781 1 93.25 115 SER B O 1
ATOM 3777 N N . LEU B 1 116 ? -8.852 -34.969 -19.359 1 95.62 116 LEU B N 1
ATOM 3778 C CA . LEU B 1 116 ? -7.504 -34.75 -18.828 1 95.62 116 LEU B CA 1
ATOM 3779 C C . LEU B 1 116 ? -7.477 -33.625 -17.797 1 95.62 116 LEU B C 1
ATOM 3781 O O . LEU B 1 116 ? -8.195 -32.656 -17.938 1 95.62 116 LEU B O 1
ATOM 3785 N N . MET B 1 117 ? -6.656 -33.812 -16.781 1 96.31 117 MET B N 1
ATOM 3786 C CA . MET B 1 117 ? -6.441 -32.781 -15.773 1 96.31 117 MET B CA 1
ATOM 3787 C C . MET B 1 117 ? -5.602 -31.625 -16.328 1 96.31 117 MET B C 1
ATOM 3789 O O . MET B 1 117 ? -4.57 -31.859 -16.969 1 96.31 117 MET B O 1
ATOM 3793 N N . SER B 1 118 ? -6.055 -30.453 -16.234 1 97.25 118 SER B N 1
ATOM 3794 C CA . SER B 1 118 ? -5.332 -29.234 -16.594 1 97.25 118 SER B CA 1
ATOM 3795 C C . SER B 1 118 ? -5.402 -28.203 -15.469 1 97.25 118 SER B C 1
ATOM 3797 O O . SER B 1 118 ? -6.418 -27.516 -15.305 1 97.25 118 SER B O 1
ATOM 3799 N N . ILE B 1 119 ? -4.266 -28.031 -14.742 1 97.62 119 ILE B N 1
ATOM 3800 C CA . ILE B 1 119 ? -4.25 -27.203 -13.547 1 97.62 119 ILE B CA 1
ATOM 3801 C C . ILE B 1 119 ? -3.154 -26.141 -13.664 1 97.62 119 ILE B C 1
ATOM 3803 O O . ILE B 1 119 ? -2.061 -26.438 -14.156 1 97.62 119 ILE B O 1
ATOM 3807 N N . MET B 1 120 ? -3.533 -24.922 -13.32 1 97.56 120 MET B N 1
ATOM 3808 C CA . MET B 1 120 ? -2.562 -23.844 -13.156 1 97.56 120 MET B CA 1
ATOM 3809 C C . MET B 1 120 ? -2.117 -23.734 -11.703 1 97.56 120 MET B C 1
ATOM 3811 O O . MET B 1 120 ? -2.943 -23.766 -10.797 1 97.56 120 MET B O 1
ATOM 3815 N N . ASN B 1 121 ? -0.843 -23.531 -11.477 1 96.44 121 ASN B N 1
ATOM 3816 C CA . ASN B 1 121 ? -0.284 -23.547 -10.125 1 96.44 121 ASN B CA 1
ATOM 3817 C C . ASN B 1 121 ? -0.54 -22.234 -9.391 1 96.44 121 ASN B C 1
ATOM 3819 O O . ASN B 1 121 ? 0.398 -21.5 -9.094 1 96.44 121 ASN B O 1
ATOM 3823 N N . HIS B 1 122 ? -1.701 -21.953 -9.008 1 97.5 122 HIS B N 1
ATOM 3824 C CA . HIS B 1 122 ? -2.1 -20.938 -8.031 1 97.5 122 HIS B CA 1
ATOM 3825 C C . HIS B 1 122 ? -2.391 -21.578 -6.676 1 97.5 122 HIS B C 1
ATOM 3827 O O . HIS B 1 122 ? -3.551 -21.672 -6.266 1 97.5 122 HIS B O 1
ATOM 3833 N N . CYS B 1 123 ? -1.355 -21.797 -5.977 1 95.75 123 CYS B N 1
ATOM 3834 C CA . CYS B 1 123 ? -1.344 -22.734 -4.859 1 95.75 123 CYS B CA 1
ATOM 3835 C C . CYS B 1 123 ? -1.942 -22.094 -3.609 1 95.75 123 CYS B C 1
ATOM 3837 O O . CYS B 1 123 ? -2.277 -22.797 -2.65 1 95.75 123 CYS B O 1
ATOM 3839 N N . LEU B 1 124 ? -2.145 -20.797 -3.564 1 97.25 124 LEU B N 1
ATOM 3840 C CA . LEU B 1 124 ? -2.668 -20.141 -2.375 1 97.25 124 LEU B CA 1
ATOM 3841 C C . LEU B 1 124 ? -4.094 -20.578 -2.084 1 97.25 124 LEU B C 1
ATOM 3843 O O . LEU B 1 124 ? -4.539 -20.547 -0.934 1 97.25 124 LEU B O 1
ATOM 3847 N N . ARG B 1 125 ? -4.781 -21.047 -3.143 1 98.19 125 ARG B N 1
ATOM 3848 C CA . ARG B 1 125 ? -6.16 -21.5 -2.996 1 98.19 125 ARG B CA 1
ATOM 3849 C C . ARG B 1 125 ? -6.254 -22.672 -2.02 1 98.19 125 ARG B C 1
ATOM 3851 O O . ARG B 1 125 ? -7.32 -22.938 -1.465 1 98.19 125 ARG B O 1
ATOM 3858 N N . PHE B 1 126 ? -5.145 -23.375 -1.805 1 96.69 126 PHE B N 1
ATOM 3859 C CA . PHE B 1 126 ? -5.172 -24.594 -1.023 1 96.69 126 PHE B CA 1
ATOM 3860 C C . PHE B 1 126 ? -4.812 -24.328 0.432 1 96.69 126 PHE B C 1
ATOM 3862 O O . PHE B 1 126 ? -4.918 -25.219 1.28 1 96.69 126 PHE B O 1
ATOM 3869 N N . LEU B 1 127 ? -4.336 -23.156 0.774 1 96.44 127 LEU B N 1
ATOM 3870 C CA . LEU B 1 127 ? -4.043 -22.828 2.164 1 96.44 127 LEU B CA 1
ATOM 3871 C C . LEU B 1 127 ? -5.328 -22.688 2.975 1 96.44 127 LEU B C 1
ATOM 3873 O O . LEU B 1 127 ? -6.234 -21.953 2.59 1 96.44 127 LEU B O 1
ATOM 3877 N N . PRO B 1 128 ? -5.414 -23.328 4.086 1 96.31 128 PRO B N 1
ATOM 3878 C CA . PRO B 1 128 ? -6.645 -23.328 4.879 1 96.31 128 PRO B CA 1
ATOM 3879 C C . PRO B 1 128 ? -7.137 -21.922 5.219 1 96.31 128 PRO B C 1
ATOM 3881 O O . PRO B 1 128 ? -8.344 -21.672 5.227 1 96.31 128 PRO B O 1
ATOM 3884 N N . ALA B 1 129 ? -6.254 -21.047 5.477 1 97.31 129 ALA B N 1
ATOM 3885 C CA . ALA B 1 129 ? -6.633 -19.688 5.84 1 97.31 129 ALA B CA 1
ATOM 3886 C C . ALA B 1 129 ? -7.395 -19.016 4.707 1 97.31 129 ALA B C 1
ATOM 3888 O O . ALA B 1 129 ? -8.367 -18.281 4.945 1 97.31 129 ALA B O 1
ATOM 3889 N N . PHE B 1 130 ? -6.996 -19.219 3.48 1 97.94 130 PHE B N 1
ATOM 3890 C CA . PHE B 1 130 ? -7.664 -18.609 2.332 1 97.94 130 PHE B CA 1
ATOM 3891 C C . PHE B 1 130 ? -9.023 -19.266 2.098 1 97.94 130 PHE B C 1
ATOM 3893 O O . PHE B 1 130 ? -9.984 -18.594 1.731 1 97.94 130 PHE B O 1
ATOM 3900 N N . VAL B 1 131 ? -9.078 -20.578 2.258 1 97.75 131 VAL B N 1
ATOM 3901 C CA . VAL B 1 131 ? -10.344 -21.297 2.113 1 97.75 131 VAL B CA 1
ATOM 3902 C C . VAL B 1 131 ? -11.344 -20.797 3.148 1 97.75 131 VAL B C 1
ATOM 3904 O O . VAL B 1 131 ? -12.508 -20.547 2.824 1 97.75 131 VAL B O 1
ATOM 3907 N N . ARG B 1 132 ? -10.844 -20.688 4.336 1 97.94 132 ARG B N 1
ATOM 3908 C CA . ARG B 1 132 ? -11.711 -20.172 5.391 1 97.94 132 ARG B CA 1
ATOM 3909 C C . ARG B 1 132 ? -12.172 -18.75 5.082 1 97.94 132 ARG B C 1
ATOM 3911 O O . ARG B 1 132 ? -13.344 -18.422 5.277 1 97.94 132 ARG B O 1
ATOM 3918 N N . LEU B 1 133 ? -11.242 -17.922 4.703 1 98.25 133 LEU B N 1
ATOM 3919 C CA . LEU B 1 133 ? -11.562 -16.562 4.324 1 98.25 133 LEU B CA 1
ATOM 3920 C C . LEU B 1 133 ? -12.664 -16.531 3.27 1 98.25 133 LEU B C 1
ATOM 3922 O O . LEU B 1 133 ? -13.633 -15.773 3.395 1 98.25 133 LEU B O 1
ATOM 3926 N N . LYS B 1 134 ? -12.539 -17.312 2.225 1 98.44 134 LYS B N 1
ATOM 3927 C CA . LYS B 1 134 ? -13.539 -17.422 1.165 1 98.44 134 LYS B CA 1
ATOM 3928 C C . LYS B 1 134 ? -14.906 -17.781 1.735 1 98.44 134 LYS B C 1
ATOM 3930 O O . LYS B 1 134 ? -15.914 -17.141 1.403 1 98.44 134 LYS B O 1
ATOM 3935 N N . ARG B 1 135 ? -14.945 -18.766 2.568 1 98.31 135 ARG B N 1
ATOM 3936 C CA . ARG B 1 135 ? -16.188 -19.234 3.168 1 98.31 135 ARG B CA 1
ATOM 3937 C C . ARG B 1 135 ? -16.828 -18.125 4.004 1 98.31 135 ARG B C 1
ATOM 3939 O O . ARG B 1 135 ? -18.047 -17.922 3.953 1 98.31 135 ARG B O 1
ATOM 3946 N N . MET B 1 136 ? -16.047 -17.453 4.789 1 98.06 136 MET B N 1
ATOM 3947 C CA . MET B 1 136 ? -16.547 -16.391 5.652 1 98.06 136 MET B CA 1
ATOM 3948 C C . MET B 1 136 ? -17.156 -15.273 4.828 1 98.06 136 MET B C 1
ATOM 3950 O O . MET B 1 136 ? -18.172 -14.695 5.215 1 98.06 136 MET B O 1
ATOM 3954 N N . ILE B 1 137 ? -16.531 -14.906 3.703 1 98 137 ILE B N 1
ATOM 3955 C CA . ILE B 1 137 ? -17.062 -13.898 2.799 1 98 137 ILE B CA 1
ATOM 3956 C C . ILE B 1 137 ? -18.391 -14.375 2.205 1 98 137 ILE B C 1
ATOM 3958 O O . ILE B 1 137 ? -19.375 -13.633 2.188 1 98 137 ILE B O 1
ATOM 3962 N N . GLN B 1 138 ? -18.438 -15.602 1.74 1 97.5 138 GLN B N 1
ATOM 3963 C CA . GLN B 1 138 ? -19.625 -16.188 1.131 1 97.5 138 GLN B CA 1
ATOM 3964 C C . GLN B 1 138 ? -20.781 -16.266 2.131 1 97.5 138 GLN B C 1
ATOM 3966 O O . GLN B 1 138 ? -21.938 -16.078 1.761 1 97.5 138 GLN B O 1
ATOM 3971 N N . ASP B 1 139 ? -20.422 -16.531 3.361 1 97.38 139 ASP B N 1
ATOM 3972 C CA . ASP B 1 139 ? -21.422 -16.656 4.414 1 97.38 139 ASP B CA 1
ATOM 3973 C C . ASP B 1 139 ? -21.891 -15.281 4.898 1 97.38 139 ASP B C 1
ATOM 3975 O O . ASP B 1 139 ? -22.781 -15.188 5.754 1 97.38 139 ASP B O 1
ATOM 3979 N N . GLY B 1 140 ? -21.266 -14.266 4.422 1 96.5 140 GLY B N 1
ATOM 3980 C CA . GLY B 1 140 ? -21.703 -12.914 4.738 1 96.5 140 GLY B CA 1
ATOM 3981 C C . GLY B 1 140 ? -21.219 -12.43 6.094 1 96.5 140 GLY B C 1
ATOM 3982 O O . GLY B 1 140 ? -21.828 -11.523 6.684 1 96.5 140 GLY B O 1
ATOM 3983 N N . GLU B 1 141 ? -20.141 -13.031 6.594 1 96.38 141 GLU B N 1
ATOM 3984 C CA . GLU B 1 141 ? -19.688 -12.703 7.941 1 96.38 141 GLU B CA 1
ATOM 3985 C C . GLU B 1 141 ? -19.109 -11.289 8.008 1 96.38 141 GLU B C 1
ATOM 3987 O O . GLU B 1 141 ? -18.984 -10.719 9.094 1 96.38 141 GLU B O 1
ATOM 3992 N N . VAL B 1 142 ? -18.797 -10.734 6.879 1 96.62 142 VAL B N 1
ATOM 3993 C CA . VAL B 1 142 ? -18.281 -9.375 6.879 1 96.62 142 VAL B CA 1
ATOM 3994 C C . VAL B 1 142 ? -19.234 -8.461 6.105 1 96.62 142 VAL B C 1
ATOM 3996 O O . VAL B 1 142 ? -18.875 -7.34 5.738 1 96.62 142 VAL B O 1
ATOM 3999 N N . GLY B 1 143 ? -20.422 -8.883 5.82 1 96.12 143 GLY B N 1
ATOM 4000 C CA . GLY B 1 143 ? -21.359 -8.102 5.027 1 96.12 143 GLY B CA 1
ATOM 4001 C C . GLY B 1 143 ? -20.953 -7.98 3.572 1 96.12 143 GLY B C 1
ATOM 4002 O O . GLY B 1 143 ? -20.422 -8.93 2.988 1 96.12 143 GLY B O 1
ATOM 4003 N N . GLU B 1 144 ? -21.281 -6.848 2.996 1 95.81 144 GLU B N 1
ATOM 4004 C CA . GLU B 1 144 ? -20.922 -6.594 1.606 1 95.81 144 GLU B CA 1
ATOM 4005 C C . GLU B 1 144 ? -19.469 -6.133 1.491 1 95.81 144 GLU B C 1
ATOM 4007 O O . GLU B 1 144 ? -19.109 -5.066 1.994 1 95.81 144 GLU B O 1
ATOM 4012 N N . VAL B 1 145 ? -18.672 -6.922 0.842 1 97.88 145 VAL B N 1
ATOM 4013 C CA . VAL B 1 145 ? -17.266 -6.578 0.659 1 97.88 145 VAL B CA 1
ATOM 4014 C C . VAL B 1 145 ? -17.156 -5.387 -0.285 1 97.88 145 VAL B C 1
ATOM 4016 O O . VAL B 1 145 ? -17.766 -5.371 -1.357 1 97.88 145 VAL B O 1
ATOM 4019 N N . PHE B 1 146 ? -16.312 -4.348 0.097 1 98 146 PHE B N 1
ATOM 4020 C CA . PHE B 1 146 ? -16.188 -3.199 -0.793 1 98 146 PHE B CA 1
ATOM 4021 C C . PHE B 1 146 ? -14.727 -2.871 -1.049 1 98 146 PHE B C 1
ATOM 4023 O O . PHE B 1 146 ? -14.406 -2.115 -1.969 1 98 146 PHE B O 1
ATOM 4030 N N . LEU B 1 147 ? -13.82 -3.488 -0.26 1 98.62 147 LEU B N 1
ATOM 4031 C CA . LEU B 1 147 ? -12.422 -3.135 -0.44 1 98.62 147 LEU B CA 1
ATOM 4032 C C . LEU B 1 147 ? -11.516 -4.324 -0.131 1 98.62 147 LEU B C 1
ATOM 4034 O O . LEU B 1 147 ? -11.688 -4.988 0.894 1 98.62 147 LEU B O 1
ATOM 4038 N N . CYS B 1 148 ? -10.602 -4.625 -0.993 1 98.81 148 CYS B N 1
ATOM 4039 C CA . CYS B 1 148 ? -9.422 -5.445 -0.739 1 98.81 148 CYS B CA 1
ATOM 4040 C C . CYS B 1 148 ? -8.148 -4.617 -0.854 1 98.81 148 CYS B C 1
ATOM 4042 O O . CYS B 1 148 ? -7.875 -4.035 -1.904 1 98.81 148 CYS B O 1
ATOM 4044 N N . ASP B 1 149 ? -7.418 -4.484 0.192 1 98.56 149 ASP B N 1
ATOM 4045 C CA . ASP B 1 149 ? -6.156 -3.752 0.242 1 98.56 149 ASP B CA 1
ATOM 4046 C C . ASP B 1 149 ? -4.98 -4.699 0.459 1 98.56 149 ASP B C 1
ATOM 4048 O O . ASP B 1 149 ? -4.855 -5.309 1.524 1 98.56 149 ASP B O 1
ATOM 4052 N N . VAL B 1 150 ? -4.074 -4.793 -0.557 1 98.81 150 VAL B N 1
ATOM 4053 C CA . VAL B 1 150 ? -3.051 -5.832 -0.582 1 98.81 150 VAL B CA 1
ATOM 4054 C C . VAL B 1 150 ? -1.666 -5.191 -0.648 1 98.81 150 VAL B C 1
ATOM 4056 O O . VAL B 1 150 ? -1.446 -4.25 -1.415 1 98.81 150 VAL B O 1
ATOM 4059 N N . ARG B 1 151 ? -0.758 -5.734 0.095 1 98.31 151 ARG B N 1
ATOM 4060 C CA . ARG B 1 151 ? 0.634 -5.297 0.062 1 98.31 151 ARG B CA 1
ATOM 4061 C C . ARG B 1 151 ? 1.583 -6.488 0.11 1 98.31 151 ARG B C 1
ATOM 4063 O O . ARG B 1 151 ? 1.418 -7.387 0.937 1 98.31 151 ARG B O 1
ATOM 4070 N N . VAL B 1 152 ? 2.549 -6.461 -0.751 1 98.31 152 VAL B N 1
ATOM 4071 C CA . VAL B 1 152 ? 3.619 -7.449 -0.761 1 98.31 152 VAL B CA 1
ATOM 4072 C C . VAL B 1 152 ? 4.973 -6.746 -0.788 1 98.31 152 VAL B C 1
ATOM 4074 O O . VAL B 1 152 ? 5.203 -5.855 -1.611 1 98.31 152 VAL B O 1
ATOM 4077 N N . THR B 1 153 ? 5.855 -7.117 0.102 1 96.88 153 THR B N 1
ATOM 4078 C CA . THR B 1 153 ? 7.223 -6.602 0.108 1 96.88 153 THR B CA 1
ATOM 4079 C C . THR B 1 153 ? 8.227 -7.742 0.216 1 96.88 153 THR B C 1
ATOM 4081 O O . THR B 1 153 ? 7.992 -8.727 0.926 1 96.88 153 THR B O 1
ATOM 4084 N N . CYS B 1 154 ? 9.289 -7.664 -0.511 1 95.5 154 CYS B N 1
ATOM 4085 C CA . CYS B 1 154 ? 10.391 -8.617 -0.443 1 95.5 154 CYS B CA 1
ATOM 4086 C C . CYS B 1 154 ? 11.656 -8.031 -1.062 1 95.5 154 CYS B C 1
ATOM 4088 O O . CYS B 1 154 ? 11.695 -6.848 -1.397 1 95.5 154 CYS B O 1
ATOM 4090 N N . GLY B 1 155 ? 12.695 -8.828 -1.074 1 93.06 155 GLY B N 1
ATOM 4091 C CA . GLY B 1 155 ? 13.922 -8.438 -1.749 1 93.06 155 GLY B CA 1
ATOM 4092 C C . GLY B 1 155 ? 13.867 -8.633 -3.252 1 93.06 155 GLY B C 1
ATOM 4093 O O . GLY B 1 155 ? 12.859 -9.102 -3.785 1 93.06 155 GLY B O 1
ATOM 4094 N N . SER B 1 156 ? 14.969 -8.289 -3.902 1 92.06 156 SER B N 1
ATOM 4095 C CA . SER B 1 156 ? 15.078 -8.328 -5.359 1 92.06 156 SER B CA 1
ATOM 4096 C C . SER B 1 156 ? 14.797 -9.727 -5.898 1 92.06 156 SER B C 1
ATOM 4098 O O . SER B 1 156 ? 15.25 -10.719 -5.316 1 92.06 156 SER B O 1
ATOM 4100 N N . LEU B 1 157 ? 14.148 -9.766 -7.055 1 90.12 157 LEU B N 1
ATOM 4101 C CA . LEU B 1 157 ? 13.883 -11.031 -7.73 1 90.12 157 LEU B CA 1
ATOM 4102 C C . LEU B 1 157 ? 15.062 -11.438 -8.609 1 90.12 157 LEU B C 1
ATOM 4104 O O . LEU B 1 157 ? 15.109 -12.562 -9.102 1 90.12 157 LEU B O 1
ATOM 4108 N N . LEU B 1 158 ? 15.922 -10.523 -8.773 1 89.44 158 LEU B N 1
ATOM 4109 C CA . LEU B 1 158 ? 17.031 -10.75 -9.68 1 89.44 158 LEU B CA 1
ATOM 4110 C C . LEU B 1 158 ? 18.078 -11.656 -9.047 1 89.44 158 LEU B C 1
ATOM 4112 O O . LEU B 1 158 ? 18.312 -11.594 -7.836 1 89.44 158 LEU B O 1
ATOM 4116 N N . ARG B 1 159 ? 18.703 -12.453 -9.898 1 86.38 159 ARG B N 1
ATOM 4117 C CA . ARG B 1 159 ? 19.766 -13.352 -9.477 1 86.38 159 ARG B CA 1
ATOM 4118 C C . ARG B 1 159 ? 21.109 -12.914 -10.031 1 86.38 159 ARG B C 1
ATOM 4120 O O . ARG B 1 159 ? 21.266 -11.781 -10.484 1 86.38 159 ARG B O 1
ATOM 4127 N N . ASP B 1 160 ? 22.047 -13.844 -9.898 1 84 160 ASP B N 1
ATOM 4128 C CA . ASP B 1 160 ? 23.422 -13.492 -10.227 1 84 160 ASP B CA 1
ATOM 4129 C C . ASP B 1 160 ? 23.641 -13.484 -11.734 1 84 160 ASP B C 1
ATOM 4131 O O . ASP B 1 160 ? 24.625 -12.93 -12.219 1 84 160 ASP B O 1
ATOM 4135 N N . LYS B 1 161 ? 22.75 -14.109 -12.469 1 86.31 161 LYS B N 1
ATOM 4136 C CA . LYS B 1 161 ? 22.891 -14.172 -13.914 1 86.31 161 LYS B CA 1
ATOM 4137 C C . LYS B 1 161 ? 21.609 -13.703 -14.609 1 86.31 161 LYS B C 1
ATOM 4139 O O . LYS B 1 161 ? 20.516 -13.914 -14.102 1 86.31 161 LYS B O 1
ATOM 4144 N N . TYR B 1 162 ? 21.953 -13.07 -15.742 1 89.19 162 TYR B N 1
ATOM 4145 C CA . TYR B 1 162 ? 20.812 -12.641 -16.547 1 89.19 162 TYR B CA 1
ATOM 4146 C C . TYR B 1 162 ? 19.969 -13.828 -16.984 1 89.19 162 TYR B C 1
ATOM 4148 O O . TYR B 1 162 ? 20.5 -14.828 -17.469 1 89.19 162 TYR B O 1
ATOM 4156 N N . ASN B 1 163 ? 18.719 -13.797 -16.734 1 88.5 163 ASN B N 1
ATOM 4157 C CA . ASN B 1 163 ? 17.766 -14.812 -17.156 1 88.5 163 ASN B CA 1
ATOM 4158 C C . ASN B 1 163 ? 16.406 -14.195 -17.5 1 88.5 163 ASN B C 1
ATOM 4160 O O . ASN B 1 163 ? 16.297 -12.977 -17.656 1 88.5 163 ASN B O 1
ATOM 4164 N N . TRP B 1 164 ? 15.445 -15.078 -17.703 1 87.88 164 TRP B N 1
ATOM 4165 C CA . TRP B 1 164 ? 14.148 -14.625 -18.188 1 87.88 164 TRP B CA 1
ATOM 4166 C C . TRP B 1 164 ? 13.508 -13.664 -17.188 1 87.88 164 TRP B C 1
ATOM 4168 O O . TRP B 1 164 ? 12.727 -12.789 -17.578 1 87.88 164 TRP B O 1
ATOM 4178 N N . MET B 1 165 ? 13.789 -13.75 -15.961 1 90 165 MET B N 1
ATOM 4179 C CA . MET B 1 165 ? 13.203 -12.914 -14.914 1 90 165 MET B CA 1
ATOM 4180 C C . MET B 1 165 ? 13.625 -11.461 -15.07 1 90 165 MET B C 1
ATOM 4182 O O . MET B 1 165 ? 12.977 -10.562 -14.531 1 90 165 MET B O 1
ATOM 4186 N N . CYS B 1 166 ? 14.664 -11.211 -15.789 1 92.69 166 CYS B N 1
ATOM 4187 C CA . CYS B 1 166 ? 15.203 -9.867 -16 1 92.69 166 CYS B CA 1
ATOM 4188 C C . CYS B 1 166 ? 14.484 -9.172 -17.156 1 92.69 166 CYS B C 1
ATOM 4190 O O . CYS B 1 166 ? 14.641 -7.961 -17.344 1 92.69 166 CYS B O 1
ATOM 4192 N N . ASP B 1 167 ? 13.734 -9.922 -17.891 1 92.44 167 ASP B N 1
ATOM 4193 C CA . ASP B 1 167 ? 13.203 -9.438 -19.156 1 92.44 167 ASP B CA 1
ATOM 4194 C C . ASP B 1 167 ? 11.68 -9.383 -19.125 1 92.44 167 ASP B C 1
ATOM 4196 O O . ASP B 1 167 ? 11.016 -10.414 -19.016 1 92.44 167 ASP B O 1
ATOM 4200 N N . GLU B 1 168 ? 11.164 -8.242 -19.375 1 92 168 GLU B N 1
ATOM 4201 C CA . GLU B 1 168 ? 9.711 -8.07 -19.344 1 92 168 GLU B CA 1
ATOM 4202 C C . GLU B 1 168 ? 9.039 -8.891 -20.438 1 92 168 GLU B C 1
ATOM 4204 O O . GLU B 1 168 ? 7.934 -9.398 -20.266 1 92 168 GLU B O 1
ATOM 4209 N N . ASN B 1 169 ? 9.688 -9.094 -21.547 1 90.62 169 ASN B N 1
ATOM 4210 C CA . ASN B 1 169 ? 9.109 -9.789 -22.688 1 90.62 169 ASN B CA 1
ATOM 4211 C C . ASN B 1 169 ? 9.188 -11.305 -22.516 1 90.62 169 ASN B C 1
ATOM 4213 O O . ASN B 1 169 ? 8.57 -12.047 -23.281 1 90.62 169 ASN B O 1
ATOM 4217 N N . MET B 1 170 ? 9.859 -11.727 -21.516 1 90.31 170 MET B N 1
ATOM 4218 C CA . MET B 1 170 ? 9.969 -13.164 -21.266 1 90.31 170 MET B CA 1
ATOM 4219 C C . MET B 1 170 ? 9.164 -13.555 -20.031 1 90.31 170 MET B C 1
ATOM 4221 O O . MET B 1 170 ? 9.242 -14.695 -19.562 1 90.31 170 MET B O 1
ATOM 4225 N N . GLY B 1 171 ? 8.453 -12.602 -19.469 1 91.25 171 GLY B N 1
ATOM 4226 C CA . GLY B 1 171 ? 7.555 -12.891 -18.375 1 91.25 171 GLY B CA 1
ATOM 4227 C C . GLY B 1 171 ? 8.125 -12.516 -17.016 1 91.25 171 GLY B C 1
ATOM 4228 O O . GLY B 1 171 ? 7.59 -12.898 -15.977 1 91.25 171 GLY B O 1
ATOM 4229 N N . GLY B 1 172 ? 9.219 -11.805 -17.062 1 92.81 172 GLY B N 1
ATOM 4230 C CA . GLY B 1 172 ? 9.805 -11.367 -15.805 1 92.81 172 GLY B CA 1
ATOM 4231 C C . GLY B 1 172 ? 9.047 -10.219 -15.164 1 92.81 172 GLY B C 1
ATOM 4232 O O . GLY B 1 172 ? 8.156 -9.641 -15.781 1 92.81 172 GLY B O 1
ATOM 4233 N N . GLY B 1 173 ? 9.43 -10.016 -13.82 1 95.88 173 GLY B N 1
ATOM 4234 C CA . GLY B 1 173 ? 8.867 -8.867 -13.133 1 95.88 173 GLY B CA 1
ATOM 4235 C C . GLY B 1 173 ? 7.98 -9.258 -11.961 1 95.88 173 GLY B C 1
ATOM 4236 O O . GLY B 1 173 ? 7.473 -10.375 -11.906 1 95.88 173 GLY B O 1
ATOM 4237 N N . VAL B 1 174 ? 7.777 -8.273 -11.164 1 97.44 174 VAL B N 1
ATOM 4238 C CA . VAL B 1 174 ? 7.043 -8.508 -9.922 1 97.44 174 VAL B CA 1
ATOM 4239 C C . VAL B 1 174 ? 5.555 -8.656 -10.227 1 97.44 174 VAL B C 1
ATOM 4241 O O . VAL B 1 174 ? 4.855 -9.43 -9.562 1 97.44 174 VAL B O 1
ATOM 4244 N N . LEU B 1 175 ? 5.016 -7.957 -11.227 1 97.88 175 LEU B N 1
ATOM 4245 C CA . LEU B 1 175 ? 3.615 -8.094 -11.609 1 97.88 175 LEU B CA 1
ATOM 4246 C C . LEU B 1 175 ? 3.301 -9.539 -11.992 1 97.88 175 LEU B C 1
ATOM 4248 O O . LEU B 1 175 ? 2.352 -10.133 -11.477 1 97.88 175 LEU B O 1
ATOM 4252 N N . ASN B 1 176 ? 4.117 -10.117 -12.828 1 95.94 176 ASN B N 1
ATOM 4253 C CA . ASN B 1 176 ? 3.898 -11.492 -13.25 1 95.94 176 ASN B CA 1
ATOM 4254 C C . ASN B 1 176 ? 4.109 -12.469 -12.102 1 95.94 176 ASN B C 1
ATOM 4256 O O . ASN B 1 176 ? 3.334 -13.414 -11.93 1 95.94 176 ASN B O 1
ATOM 4260 N N . THR B 1 177 ? 5.125 -12.242 -11.328 1 94.69 177 THR B N 1
ATOM 4261 C CA . THR B 1 177 ? 5.535 -13.188 -10.297 1 94.69 177 THR B CA 1
ATOM 4262 C C . THR B 1 177 ? 4.523 -13.219 -9.156 1 94.69 177 THR B C 1
ATOM 4264 O O . THR B 1 177 ? 4.047 -14.289 -8.773 1 94.69 177 THR B O 1
ATOM 4267 N N . PHE B 1 178 ? 4.18 -12.062 -8.664 1 96.88 178 PHE B N 1
ATOM 4268 C CA . PHE B 1 178 ? 3.295 -12.031 -7.5 1 96.88 178 PHE B CA 1
ATOM 4269 C C . PHE B 1 178 ? 1.914 -11.516 -7.887 1 96.88 178 PHE B C 1
ATOM 4271 O O . PHE B 1 178 ? 0.904 -11.953 -7.336 1 96.88 178 PHE B O 1
ATOM 4278 N N . GLY B 1 179 ? 1.863 -10.57 -8.812 1 98.06 179 GLY B N 1
ATOM 4279 C CA . GLY B 1 179 ? 0.583 -10.031 -9.242 1 98.06 179 GLY B CA 1
ATOM 4280 C C . GLY B 1 179 ? -0.367 -11.094 -9.758 1 98.06 179 GLY B C 1
ATOM 4281 O O . GLY B 1 179 ? -1.566 -11.055 -9.477 1 98.06 179 GLY B O 1
ATOM 4282 N N . SER B 1 180 ? 0.147 -12.023 -10.5 1 97.62 180 SER B N 1
ATOM 4283 C CA . SER B 1 180 ? -0.688 -13.094 -11.047 1 97.62 180 SER B CA 1
ATOM 4284 C C . SER B 1 180 ? -1.357 -13.891 -9.938 1 97.62 180 SER B C 1
ATOM 4286 O O . SER B 1 180 ? -2.543 -14.219 -10.023 1 97.62 180 SER B O 1
ATOM 4288 N N . HIS B 1 181 ? -0.611 -14.219 -8.859 1 97.88 181 HIS B N 1
ATOM 4289 C CA . HIS B 1 181 ? -1.167 -14.922 -7.711 1 97.88 181 HIS B CA 1
ATOM 4290 C C . HIS B 1 181 ? -2.264 -14.102 -7.035 1 97.88 181 HIS B C 1
ATOM 4292 O O . HIS B 1 181 ? -3.295 -14.648 -6.637 1 97.88 181 HIS B O 1
ATOM 4298 N N . LEU B 1 182 ? -2.037 -12.844 -6.922 1 98.62 182 LEU B N 1
ATOM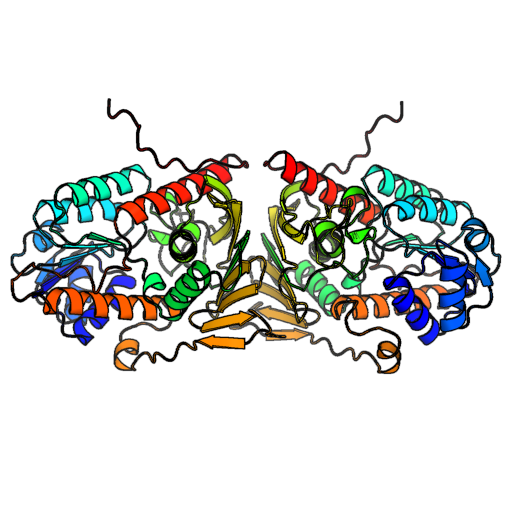 4299 C CA . LEU B 1 182 ? -2.951 -11.992 -6.172 1 98.62 182 LEU B CA 1
ATOM 4300 C C . LEU B 1 182 ? -4.242 -11.766 -6.949 1 98.62 182 LEU B C 1
ATOM 4302 O O . LEU B 1 182 ? -5.328 -11.75 -6.363 1 98.62 182 LEU B O 1
ATOM 4306 N N . ILE B 1 183 ? -4.125 -11.562 -8.273 1 98.69 183 ILE B N 1
ATOM 4307 C CA . ILE B 1 183 ? -5.312 -11.438 -9.109 1 98.69 183 ILE B CA 1
ATOM 4308 C C . ILE B 1 183 ? -6.164 -12.695 -8.984 1 98.69 183 ILE B C 1
ATOM 4310 O O . ILE B 1 183 ? -7.383 -12.617 -8.805 1 98.69 183 ILE B O 1
ATOM 4314 N N . ASP B 1 184 ? -5.531 -13.82 -9.039 1 98.62 184 ASP B N 1
ATOM 4315 C CA . ASP B 1 184 ? -6.23 -15.094 -8.922 1 98.62 184 ASP B CA 1
ATOM 4316 C C . ASP B 1 184 ? -6.898 -15.234 -7.559 1 98.62 184 ASP B C 1
ATOM 4318 O O . ASP B 1 184 ? -8.086 -15.547 -7.473 1 98.62 184 ASP B O 1
ATOM 4322 N N . ILE B 1 185 ? -6.137 -15.016 -6.461 1 98.69 185 ILE B N 1
ATOM 4323 C CA . ILE B 1 185 ? -6.633 -15.32 -5.125 1 98.69 185 ILE B CA 1
ATOM 4324 C C . ILE B 1 185 ? -7.754 -14.352 -4.762 1 98.69 185 ILE B C 1
ATOM 4326 O O . ILE B 1 185 ? -8.695 -14.719 -4.055 1 98.69 185 ILE B O 1
ATOM 4330 N N . ILE B 1 186 ? -7.699 -13.117 -5.227 1 98.81 186 ILE B N 1
ATOM 4331 C CA . ILE B 1 186 ? -8.758 -12.141 -4.977 1 98.81 186 ILE B CA 1
ATOM 4332 C C . ILE B 1 186 ? -10.055 -12.609 -5.645 1 98.81 186 ILE B C 1
ATOM 4334 O O . ILE B 1 186 ? -11.125 -12.539 -5.043 1 98.81 186 ILE B O 1
ATOM 4338 N N . THR B 1 187 ? -9.953 -13.047 -6.887 1 98.38 187 THR B N 1
ATOM 4339 C CA . THR B 1 187 ? -11.109 -13.586 -7.59 1 98.38 187 THR B CA 1
ATOM 4340 C C . THR B 1 187 ? -11.648 -14.828 -6.887 1 98.38 187 THR B C 1
ATOM 4342 O O . THR B 1 187 ? -12.859 -15 -6.75 1 98.38 187 THR B O 1
ATOM 4345 N N . PHE B 1 188 ? -10.766 -15.656 -6.43 1 98.56 188 PHE B N 1
ATOM 4346 C CA . PHE B 1 188 ? -11.125 -16.875 -5.723 1 98.56 188 PHE B CA 1
ATOM 4347 C C . PHE B 1 188 ? -11.914 -16.562 -4.457 1 98.56 188 PHE B C 1
ATOM 4349 O O . PHE B 1 188 ? -12.953 -17.172 -4.203 1 98.56 188 PHE B O 1
ATOM 4356 N N . ILE B 1 189 ? -11.484 -15.602 -3.629 1 98.38 189 ILE B N 1
ATOM 4357 C CA . ILE B 1 189 ? -12.078 -15.383 -2.312 1 98.38 189 ILE B CA 1
ATOM 4358 C C . ILE B 1 189 ? -13.344 -14.531 -2.449 1 98.38 189 ILE B C 1
ATOM 4360 O O . ILE B 1 189 ? -14.281 -14.68 -1.662 1 98.38 189 ILE B O 1
ATOM 4364 N N . THR B 1 190 ? -13.438 -13.664 -3.441 1 97.88 190 THR B N 1
ATOM 4365 C CA . THR B 1 190 ? -14.578 -12.766 -3.561 1 97.88 190 THR B CA 1
ATOM 4366 C C . THR B 1 190 ? -15.641 -13.352 -4.484 1 97.88 190 THR B C 1
ATOM 4368 O O . THR B 1 190 ? -16.812 -12.961 -4.422 1 97.88 190 THR B O 1
ATOM 4371 N N . GLY B 1 191 ? -15.172 -14.18 -5.445 1 97.38 191 GLY B N 1
ATOM 4372 C CA . GLY B 1 191 ? -16.062 -14.695 -6.473 1 97.38 191 GLY B CA 1
ATOM 4373 C C . GLY B 1 191 ? -16.375 -13.672 -7.555 1 97.38 191 GLY B C 1
ATOM 4374 O O . GLY B 1 191 ? -17.359 -13.812 -8.289 1 97.38 191 GLY B O 1
ATOM 4375 N N . GLN B 1 192 ? -15.547 -12.617 -7.613 1 97.69 192 GLN B N 1
ATOM 4376 C CA . GLN B 1 192 ? -15.805 -11.531 -8.555 1 97.69 192 GLN B CA 1
ATOM 4377 C C . GLN B 1 192 ? -14.617 -11.328 -9.492 1 97.69 192 GLN B C 1
ATOM 4379 O O . GLN B 1 192 ? -13.461 -11.531 -9.094 1 97.69 192 GLN B O 1
ATOM 4384 N N . LYS B 1 193 ? -14.852 -10.906 -10.688 1 97.75 193 LYS B N 1
ATOM 4385 C CA . LYS B 1 193 ? -13.812 -10.648 -11.68 1 97.75 193 LYS B CA 1
ATOM 4386 C C . LYS B 1 193 ? -13.617 -9.148 -11.891 1 97.75 193 LYS B C 1
ATOM 4388 O O . LYS B 1 193 ? -14.531 -8.359 -11.656 1 97.75 193 LYS B O 1
ATOM 4393 N N . ALA B 1 194 ? -12.5 -8.789 -12.328 1 98.25 194 ALA B N 1
ATOM 4394 C CA . ALA B 1 194 ? -12.172 -7.387 -12.586 1 98.25 194 ALA B CA 1
ATOM 4395 C C . ALA B 1 194 ? -12.844 -6.891 -13.859 1 98.25 194 ALA B C 1
ATOM 4397 O O . ALA B 1 194 ? -12.844 -7.59 -14.883 1 98.25 194 ALA B O 1
ATOM 4398 N N . ILE B 1 195 ? -13.375 -5.676 -13.82 1 97.5 195 ILE B N 1
ATOM 4399 C CA . ILE B 1 195 ? -13.992 -5.059 -14.992 1 97.5 195 ILE B CA 1
ATOM 4400 C C . ILE B 1 195 ? -13.023 -4.062 -15.625 1 97.5 195 ILE B C 1
ATOM 4402 O O . ILE B 1 195 ? -12.961 -3.934 -16.844 1 97.5 195 ILE B O 1
ATOM 4406 N N . ARG B 1 196 ? -12.297 -3.41 -14.867 1 97.12 196 ARG B N 1
ATOM 4407 C CA . ARG B 1 196 ? -11.273 -2.475 -15.312 1 97.12 196 ARG B CA 1
ATOM 4408 C C . ARG B 1 196 ? -10.148 -2.365 -14.289 1 97.12 196 ARG B C 1
ATOM 4410 O O . ARG B 1 196 ? -10.328 -2.715 -13.125 1 97.12 196 ARG B O 1
ATOM 4417 N N . VAL B 1 197 ? -9.016 -1.884 -14.789 1 98.19 197 VAL B N 1
ATOM 4418 C CA . VAL B 1 197 ? -7.824 -1.821 -13.953 1 98.19 197 VAL B CA 1
ATOM 4419 C C . VAL B 1 197 ? -7.043 -0.548 -14.266 1 98.19 197 VAL B C 1
ATOM 4421 O O . VAL B 1 197 ? -7.234 0.063 -15.32 1 98.19 197 VAL B O 1
ATOM 4424 N N . ARG B 1 198 ? -6.285 -0.177 -13.328 1 97.19 198 ARG B N 1
ATOM 4425 C CA . ARG B 1 198 ? -5.309 0.899 -13.469 1 97.19 198 ARG B CA 1
ATOM 4426 C C . ARG B 1 198 ? -4.008 0.562 -12.75 1 97.19 198 ARG B C 1
ATOM 4428 O O . ARG B 1 198 ? -4.023 0.202 -11.57 1 97.19 198 ARG B O 1
ATOM 4435 N N . GLY B 1 199 ? -2.926 0.695 -13.477 1 96.62 199 GLY B N 1
ATOM 4436 C CA . GLY B 1 199 ? -1.693 0.239 -12.852 1 96.62 199 GLY B CA 1
ATOM 4437 C C . GLY B 1 199 ? -0.482 1.059 -13.258 1 96.62 199 GLY B C 1
ATOM 4438 O O . GLY B 1 199 ? -0.492 1.721 -14.297 1 96.62 199 GLY B O 1
ATOM 4439 N N . MET B 1 200 ? 0.489 1.091 -12.383 1 97.12 200 MET B N 1
ATOM 4440 C CA . MET B 1 200 ? 1.809 1.669 -12.625 1 97.12 200 MET B CA 1
ATOM 4441 C C . MET B 1 200 ? 2.904 0.634 -12.391 1 97.12 200 MET B C 1
ATOM 4443 O O . MET B 1 200 ? 2.977 0.023 -11.328 1 97.12 200 MET B O 1
ATOM 4447 N N . LEU B 1 201 ? 3.719 0.456 -13.398 1 98 201 LEU B N 1
ATOM 4448 C CA . LEU B 1 201 ? 4.883 -0.42 -13.344 1 98 201 LEU B CA 1
ATOM 4449 C C . LEU B 1 201 ? 6.176 0.384 -13.461 1 98 201 LEU B C 1
ATOM 4451 O O . LEU B 1 201 ? 6.262 1.314 -14.266 1 98 201 LEU B O 1
ATOM 4455 N N . LYS B 1 202 ? 7.133 0.01 -12.641 1 98 202 LYS B N 1
ATOM 4456 C CA . LYS B 1 202 ? 8.43 0.677 -12.719 1 98 202 LYS B CA 1
ATOM 4457 C C . LYS B 1 202 ? 9.57 -0.337 -12.727 1 98 202 LYS B C 1
ATOM 4459 O O . LYS B 1 202 ? 9.469 -1.399 -12.109 1 98 202 LYS B O 1
ATOM 4464 N N . THR B 1 203 ? 10.578 -0.069 -13.5 1 97.56 203 THR B N 1
ATOM 4465 C CA . THR B 1 203 ? 11.883 -0.724 -13.477 1 97.56 203 THR B CA 1
ATOM 4466 C C . THR B 1 203 ? 12.961 0.239 -12.992 1 97.56 203 THR B C 1
ATOM 4468 O O . THR B 1 203 ? 13.523 0.999 -13.781 1 97.56 203 THR B O 1
ATOM 4471 N N . PHE B 1 204 ? 13.242 0.173 -11.727 1 96.44 204 PHE B N 1
ATOM 4472 C CA . PHE B 1 204 ? 14.211 1.115 -11.172 1 96.44 204 PHE B CA 1
ATOM 4473 C C . PHE B 1 204 ? 15.633 0.608 -11.367 1 96.44 204 PHE B C 1
ATOM 4475 O O . PHE B 1 204 ? 16.531 1.388 -11.664 1 96.44 204 PHE B O 1
ATOM 4482 N N . VAL B 1 205 ? 15.812 -0.675 -11.102 1 94.31 205 VAL B N 1
ATOM 4483 C CA . VAL B 1 205 ? 17.125 -1.289 -11.242 1 94.31 205 VAL B CA 1
ATOM 4484 C C . VAL B 1 205 ? 17.281 -1.86 -12.648 1 94.31 205 VAL B C 1
ATOM 4486 O O . VAL B 1 205 ? 16.703 -2.895 -12.977 1 94.31 205 VAL B O 1
ATOM 4489 N N . ARG B 1 206 ? 18.141 -1.281 -13.453 1 93.62 206 ARG B N 1
ATOM 4490 C CA . ARG B 1 206 ? 18.281 -1.689 -14.844 1 93.62 206 ARG B CA 1
ATOM 4491 C C . ARG B 1 206 ? 19.609 -2.404 -15.07 1 93.62 206 ARG B C 1
ATOM 4493 O O . ARG B 1 206 ? 19.828 -3.006 -16.125 1 93.62 206 ARG B O 1
ATOM 4500 N N . GLN B 1 207 ? 20.391 -2.252 -14.055 1 91.62 207 GLN B N 1
ATOM 4501 C CA . GLN B 1 207 ? 21.688 -2.93 -14.055 1 91.62 207 GLN B CA 1
ATOM 4502 C C . GLN B 1 207 ? 22.109 -3.281 -12.633 1 91.62 207 GLN B C 1
ATOM 4504 O O . GLN B 1 207 ? 21.688 -2.635 -11.672 1 91.62 207 GLN B O 1
ATOM 4509 N N . THR B 1 208 ? 22.859 -4.34 -12.523 1 89.62 208 THR B N 1
ATOM 4510 C CA . THR B 1 208 ? 23.484 -4.715 -11.258 1 89.62 208 THR B CA 1
ATOM 4511 C C . THR B 1 208 ? 24.969 -4.953 -11.445 1 89.62 208 THR B C 1
ATOM 4513 O O . THR B 1 208 ? 25.5 -4.805 -12.547 1 89.62 208 THR B O 1
ATOM 4516 N N . ASP B 1 209 ? 25.609 -5.219 -10.328 1 84.44 209 ASP B N 1
ATOM 4517 C CA . ASP B 1 209 ? 27.047 -5.516 -10.414 1 84.44 209 ASP B CA 1
ATOM 4518 C C . ASP B 1 209 ? 27.297 -6.77 -11.25 1 84.44 209 ASP B C 1
ATOM 4520 O O . ASP B 1 209 ? 28.312 -6.871 -11.93 1 84.44 209 ASP B O 1
ATOM 4524 N N . LYS B 1 210 ? 26.359 -7.656 -11.242 1 85.38 210 LYS B N 1
ATOM 4525 C CA . LYS B 1 210 ? 26.531 -8.938 -11.914 1 85.38 210 LYS B CA 1
ATOM 4526 C C . LYS B 1 210 ? 25.922 -8.922 -13.312 1 85.38 210 LYS B C 1
ATOM 4528 O O . LYS B 1 210 ? 26.328 -9.688 -14.188 1 85.38 210 LYS B O 1
ATOM 4533 N N . ILE B 1 211 ? 24.984 -8.086 -13.484 1 85.88 211 ILE B N 1
ATOM 4534 C CA . ILE B 1 211 ? 24.328 -7.914 -14.773 1 85.88 211 ILE B CA 1
ATOM 4535 C C . ILE B 1 211 ? 24.625 -6.52 -15.32 1 85.88 211 ILE B C 1
ATOM 4537 O O . ILE B 1 211 ? 23.875 -5.574 -15.055 1 85.88 211 ILE B O 1
ATOM 4541 N N . ASN B 1 212 ? 25.719 -6.152 -15.875 1 77.56 212 ASN B N 1
ATOM 4542 C CA . ASN B 1 212 ? 26.172 -4.812 -16.234 1 77.56 212 ASN B CA 1
ATOM 4543 C C . ASN B 1 212 ? 26.672 -4.754 -17.672 1 77.56 212 ASN B C 1
ATOM 4545 O O . ASN B 1 212 ? 27.297 -3.77 -18.078 1 77.56 212 ASN B O 1
ATOM 4549 N N . GLY B 1 213 ? 26.406 -5.629 -18.422 1 73.31 213 GLY B N 1
ATOM 4550 C CA . GLY B 1 213 ? 26.891 -5.637 -19.797 1 73.31 213 GLY B CA 1
ATOM 4551 C C . GLY B 1 213 ? 25.891 -5.059 -20.781 1 73.31 213 GLY B C 1
ATOM 4552 O O . GLY B 1 213 ? 25.266 -4.035 -20.5 1 73.31 213 GLY B O 1
ATOM 4553 N N . ILE B 1 214 ? 25.75 -5.555 -21.891 1 77.44 214 ILE B N 1
ATOM 4554 C CA . ILE B 1 214 ? 24.938 -5.078 -23 1 77.44 214 ILE B CA 1
ATOM 4555 C C . ILE B 1 214 ? 23.453 -5.316 -22.688 1 77.44 214 ILE B C 1
ATOM 4557 O O . ILE B 1 214 ? 22.594 -4.559 -23.141 1 77.44 214 ILE B O 1
ATOM 4561 N N . ARG B 1 215 ? 23.234 -6.277 -21.828 1 83.31 215 ARG B N 1
ATOM 4562 C CA . ARG B 1 215 ? 21.844 -6.602 -21.562 1 83.31 215 ARG B CA 1
ATOM 4563 C C . ARG B 1 215 ? 21.297 -5.773 -20.406 1 83.31 215 ARG B C 1
ATOM 4565 O O . ARG B 1 215 ? 21.953 -5.645 -19.359 1 83.31 215 ARG B O 1
ATOM 4572 N N . HIS B 1 216 ? 20.172 -5.211 -20.641 1 89.44 216 HIS B N 1
ATOM 4573 C CA . HIS B 1 216 ? 19.516 -4.391 -19.625 1 89.44 216 HIS B CA 1
ATOM 4574 C C . HIS B 1 216 ? 18.297 -5.105 -19.047 1 89.44 216 HIS B C 1
ATOM 4576 O O . HIS B 1 216 ? 17.594 -5.828 -19.75 1 89.44 216 HIS B O 1
ATOM 4582 N N . ILE B 1 217 ? 18.203 -4.926 -17.75 1 94.44 217 ILE B N 1
ATOM 4583 C CA . ILE B 1 217 ? 17.016 -5.43 -17.047 1 94.44 217 ILE B CA 1
ATOM 4584 C C . ILE B 1 217 ? 15.805 -4.582 -17.422 1 94.44 217 ILE B C 1
ATOM 4586 O O . ILE B 1 217 ? 15.844 -3.355 -17.312 1 94.44 217 ILE B O 1
ATOM 4590 N N . THR B 1 218 ? 14.75 -5.211 -17.906 1 95.31 218 THR B N 1
ATOM 4591 C CA . THR B 1 218 ? 13.562 -4.484 -18.344 1 95.31 218 THR B CA 1
ATOM 4592 C C . THR B 1 218 ? 12.352 -4.895 -17.516 1 95.31 218 THR B C 1
ATOM 4594 O O . THR B 1 218 ? 11.297 -4.254 -17.578 1 95.31 218 THR B O 1
ATOM 4597 N N . SER B 1 219 ? 12.5 -5.914 -16.703 1 95.94 219 SER B N 1
ATOM 4598 C CA . SER B 1 219 ? 11.391 -6.402 -15.883 1 95.94 219 SER B CA 1
ATOM 4599 C C . SER B 1 219 ? 11.078 -5.434 -14.75 1 95.94 219 SER B C 1
ATOM 4601 O O . SER B 1 219 ? 11.977 -4.816 -14.18 1 95.94 219 SER B O 1
ATOM 4603 N N . ASP B 1 220 ? 9.805 -5.336 -14.453 1 98 220 ASP B N 1
ATOM 4604 C CA . ASP B 1 220 ? 9.383 -4.422 -13.398 1 98 220 ASP B CA 1
ATOM 4605 C C . ASP B 1 220 ? 9.82 -4.934 -12.023 1 98 220 ASP B C 1
ATOM 4607 O O . ASP B 1 220 ? 9.812 -6.145 -11.781 1 98 220 ASP B O 1
ATOM 4611 N N . ASP B 1 221 ? 10.25 -4.031 -11.148 1 98.19 221 ASP B N 1
ATOM 4612 C CA . ASP B 1 221 ? 10.633 -4.375 -9.781 1 98.19 221 ASP B CA 1
ATOM 4613 C C . ASP B 1 221 ? 9.773 -3.637 -8.758 1 98.19 221 ASP B C 1
ATOM 4615 O O . ASP B 1 221 ? 9.977 -3.766 -7.555 1 98.19 221 ASP B O 1
ATOM 4619 N N . PHE B 1 222 ? 8.844 -2.879 -9.227 1 98.56 222 PHE B N 1
ATOM 4620 C CA . PHE B 1 222 ? 7.801 -2.242 -8.438 1 98.56 222 PHE B CA 1
ATOM 4621 C C . PHE B 1 222 ? 6.504 -2.141 -9.227 1 98.56 222 PHE B C 1
ATOM 4623 O O . PHE B 1 222 ? 6.523 -1.854 -10.43 1 98.56 222 PHE B O 1
ATOM 4630 N N . CYS B 1 223 ? 5.379 -2.344 -8.523 1 98.56 223 CYS B N 1
ATOM 4631 C CA . CYS B 1 223 ? 4.082 -2.254 -9.188 1 98.56 223 CYS B CA 1
ATOM 4632 C C . CYS B 1 223 ? 2.992 -1.851 -8.203 1 98.56 223 CYS B C 1
ATOM 4634 O O . CYS B 1 223 ? 2.924 -2.385 -7.09 1 98.56 223 CYS B O 1
ATOM 4636 N N . SER B 1 224 ? 2.225 -0.854 -8.508 1 98.38 224 SER B N 1
ATOM 4637 C CA . SER B 1 224 ? 0.985 -0.484 -7.828 1 98.38 224 SER B CA 1
ATOM 4638 C C . SER B 1 224 ? -0.193 -0.48 -8.797 1 98.38 224 SER B C 1
ATOM 4640 O O . SER B 1 224 ? -0.148 0.182 -9.836 1 98.38 224 SER B O 1
ATOM 4642 N N . PHE B 1 225 ? -1.277 -1.229 -8.422 1 98.44 225 PHE B N 1
ATOM 4643 C CA . PHE B 1 225 ? -2.41 -1.214 -9.344 1 98.44 225 PHE B CA 1
ATOM 4644 C C . PHE B 1 225 ? -3.725 -1.332 -8.578 1 98.44 225 PHE B C 1
ATOM 4646 O O . PHE B 1 225 ? -3.74 -1.744 -7.418 1 98.44 225 PHE B O 1
ATOM 4653 N N . GLN B 1 226 ? -4.789 -0.924 -9.211 1 98 226 GLN B N 1
ATOM 4654 C CA . GLN B 1 226 ? -6.16 -1.001 -8.719 1 98 226 GLN B CA 1
ATOM 4655 C C . GLN B 1 226 ? -7.047 -1.788 -9.672 1 98 226 GLN B C 1
ATOM 4657 O O . GLN B 1 226 ? -6.859 -1.734 -10.891 1 98 226 GLN B O 1
ATOM 4662 N N . MET B 1 227 ? -7.902 -2.5 -9.102 1 98.44 227 MET B N 1
ATOM 4663 C CA . MET B 1 227 ? -8.938 -3.197 -9.867 1 98.44 227 MET B CA 1
ATOM 4664 C C . MET B 1 227 ? -10.328 -2.844 -9.344 1 98.44 227 MET B C 1
ATOM 4666 O O . MET B 1 227 ? -10.523 -2.711 -8.133 1 98.44 227 MET B O 1
ATOM 4670 N N . GLU B 1 228 ? -11.234 -2.645 -10.211 1 97.88 228 GLU B N 1
ATOM 4671 C CA . GLU B 1 228 ? -12.656 -2.635 -9.875 1 97.88 228 GLU B CA 1
ATOM 4672 C C . GLU B 1 228 ? -13.336 -3.93 -10.312 1 97.88 228 GLU B C 1
ATOM 4674 O O . GLU B 1 228 ? -13.305 -4.285 -11.492 1 97.88 228 GLU B O 1
ATOM 4679 N N . LEU B 1 229 ? -13.867 -4.605 -9.375 1 98.19 229 LEU B N 1
ATOM 4680 C CA . LEU B 1 229 ? -14.508 -5.883 -9.656 1 98.19 229 LEU B CA 1
ATOM 4681 C C . LEU B 1 229 ? -15.977 -5.691 -10.016 1 98.19 229 LEU B C 1
ATOM 4683 O O . LEU B 1 229 ? -16.484 -4.57 -9.977 1 98.19 229 LEU B O 1
ATOM 4687 N N . SER B 1 230 ? -16.703 -6.723 -10.414 1 93.69 230 SER B N 1
ATOM 4688 C CA . SER B 1 230 ? -18.016 -6.695 -11.031 1 93.69 230 SER B CA 1
ATOM 4689 C C . SER B 1 230 ? -19.062 -6.121 -10.07 1 93.69 230 SER B C 1
ATOM 4691 O O . SER B 1 230 ? -20.031 -5.496 -10.5 1 93.69 230 SER B O 1
ATOM 4693 N N . GLN B 1 231 ? -18.984 -6.309 -8.742 1 91.75 231 GLN B N 1
ATOM 4694 C CA . GLN B 1 231 ? -19.953 -5.773 -7.777 1 91.75 231 GLN B CA 1
ATOM 4695 C C . GLN B 1 231 ? -19.359 -4.602 -7.004 1 91.75 231 GLN B C 1
ATOM 4697 O O . GLN B 1 231 ? -19.547 -4.484 -5.793 1 91.75 231 GLN B O 1
ATOM 4702 N N . GLN B 1 232 ? -18.453 -3.896 -7.648 1 89.25 232 GLN B N 1
ATOM 4703 C CA . GLN B 1 232 ? -17.922 -2.609 -7.215 1 89.25 232 GLN B CA 1
ATOM 4704 C C . GLN B 1 232 ? -16.953 -2.781 -6.051 1 89.25 232 GLN B C 1
ATOM 4706 O O . GLN B 1 232 ? -16.766 -1.867 -5.242 1 89.25 232 GLN B O 1
ATOM 4711 N N . VAL B 1 233 ? -16.469 -3.998 -5.902 1 97.5 233 VAL B N 1
ATOM 4712 C CA . VAL B 1 233 ? -15.367 -4.18 -4.965 1 97.5 233 VAL B CA 1
ATOM 4713 C C . VAL B 1 233 ? -14.109 -3.521 -5.52 1 97.5 233 VAL B C 1
ATOM 4715 O O . VAL B 1 233 ? -13.766 -3.713 -6.688 1 97.5 233 VAL B O 1
ATOM 4718 N N . CYS B 1 234 ? -13.531 -2.672 -4.723 1 98.31 234 CYS B N 1
ATOM 4719 C CA . CYS B 1 234 ? -12.273 -2.043 -5.098 1 98.31 234 CYS B CA 1
ATOM 4720 C C . CYS B 1 234 ? -11.086 -2.812 -4.527 1 98.31 234 CYS B C 1
ATOM 4722 O O . CYS B 1 234 ? -11.094 -3.199 -3.357 1 98.31 234 CYS B O 1
ATOM 4724 N N . VAL B 1 235 ? -10.117 -3.064 -5.383 1 98.81 235 VAL B N 1
ATOM 4725 C CA . VAL B 1 235 ? -8.898 -3.744 -4.961 1 98.81 235 VAL B CA 1
ATOM 4726 C C . VAL B 1 235 ? -7.695 -2.828 -5.176 1 98.81 235 VAL B C 1
ATOM 4728 O O . VAL B 1 235 ? -7.539 -2.23 -6.242 1 98.81 235 VAL B O 1
ATOM 4731 N N . SER B 1 236 ? -6.918 -2.648 -4.203 1 98.69 236 SER B N 1
ATOM 4732 C CA . SER B 1 236 ? -5.66 -1.909 -4.289 1 98.69 236 SER B CA 1
ATOM 4733 C C . SER B 1 236 ? -4.473 -2.797 -3.938 1 98.69 236 SER B C 1
ATOM 4735 O O . SER B 1 236 ? -4.438 -3.395 -2.859 1 98.69 236 SER B O 1
ATOM 4737 N N . VAL B 1 237 ? -3.475 -2.889 -4.848 1 98.81 237 VAL B N 1
ATOM 4738 C CA . VAL B 1 237 ? -2.338 -3.785 -4.664 1 98.81 237 VAL B CA 1
ATOM 4739 C C . VAL B 1 237 ? -1.034 -3.006 -4.812 1 98.81 237 VAL B C 1
ATOM 4741 O O . VAL B 1 237 ? -0.883 -2.207 -5.742 1 98.81 237 VAL B O 1
ATOM 4744 N N . THR B 1 238 ? -0.147 -3.18 -3.898 1 98.75 238 THR B N 1
ATOM 4745 C CA . THR B 1 238 ? 1.21 -2.656 -4.008 1 98.75 238 THR B CA 1
ATOM 4746 C C . THR B 1 238 ? 2.236 -3.777 -3.873 1 98.75 238 THR B C 1
ATOM 4748 O O . THR B 1 238 ? 2.23 -4.516 -2.887 1 98.75 238 THR B O 1
ATOM 4751 N N . LEU B 1 239 ? 3.104 -3.912 -4.875 1 98.75 239 LEU B N 1
ATOM 4752 C CA . LEU B 1 239 ? 4.184 -4.895 -4.922 1 98.75 239 LEU B CA 1
ATOM 4753 C C . LEU B 1 239 ? 5.543 -4.207 -4.934 1 98.75 239 LEU B C 1
ATOM 4755 O O . LEU B 1 239 ? 5.863 -3.469 -5.871 1 98.75 239 LEU B O 1
ATOM 4759 N N . ASN B 1 240 ? 6.336 -4.426 -3.922 1 98.44 240 ASN B N 1
ATOM 4760 C CA . ASN B 1 240 ? 7.613 -3.742 -3.74 1 98.44 240 ASN B CA 1
ATOM 4761 C C . ASN B 1 240 ? 8.742 -4.73 -3.477 1 98.44 240 ASN B C 1
ATOM 4763 O O . ASN B 1 240 ? 8.789 -5.359 -2.418 1 98.44 240 ASN B O 1
ATOM 4767 N N . THR B 1 241 ? 9.719 -4.852 -4.402 1 97.06 241 THR B N 1
ATOM 4768 C CA . THR B 1 241 ? 10.797 -5.828 -4.254 1 97.06 241 THR B CA 1
ATOM 4769 C C . THR B 1 241 ? 12.078 -5.148 -3.785 1 97.06 241 THR B C 1
ATOM 4771 O O . THR B 1 241 ? 13.18 -5.645 -4.039 1 97.06 241 THR B O 1
ATOM 4774 N N . HIS B 1 242 ? 11.977 -4.004 -3.176 1 96.44 242 HIS B N 1
ATOM 4775 C CA . HIS B 1 242 ? 13.141 -3.246 -2.727 1 96.44 242 HIS B CA 1
ATOM 4776 C C . HIS B 1 242 ? 13.281 -3.293 -1.209 1 96.44 242 HIS B C 1
ATOM 4778 O O . HIS B 1 242 ? 13.859 -2.387 -0.606 1 96.44 242 HIS B O 1
ATOM 4784 N N . VAL B 1 243 ? 12.727 -4.285 -0.628 1 93.56 243 VAL B N 1
ATOM 4785 C CA . VAL B 1 243 ? 12.805 -4.488 0.815 1 93.56 243 VAL B CA 1
ATOM 4786 C C . VAL B 1 243 ? 13.469 -5.828 1.114 1 93.56 243 VAL B C 1
ATOM 4788 O O . VAL B 1 243 ? 12.789 -6.812 1.419 1 93.56 243 VAL B O 1
ATOM 4791 N N . PRO B 1 244 ? 14.758 -5.824 1.098 1 89 244 PRO B N 1
ATOM 4792 C CA . PRO B 1 244 ? 15.438 -7.086 1.407 1 89 244 PRO B CA 1
ATOM 4793 C C . PRO B 1 244 ? 15.078 -7.625 2.791 1 89 244 PRO B C 1
ATOM 4795 O O . PRO B 1 244 ? 14.805 -6.848 3.709 1 89 244 PRO B O 1
ATOM 4798 N N . GLY B 1 245 ? 15.117 -8.867 2.93 1 82.5 245 GLY B N 1
ATOM 4799 C CA . GLY B 1 245 ? 14.766 -9.516 4.184 1 82.5 245 GLY B CA 1
ATOM 4800 C C . GLY B 1 245 ? 13.539 -10.398 4.078 1 82.5 245 GLY B C 1
ATOM 4801 O O . GLY B 1 245 ? 13.359 -11.102 3.084 1 82.5 245 GLY B O 1
ATOM 4802 N N . GLN B 1 246 ? 12.773 -10.289 5.078 1 81.81 246 GLN B N 1
ATOM 4803 C CA . GLN B 1 246 ? 11.648 -11.211 5.164 1 81.81 246 GLN B CA 1
ATOM 4804 C C . GLN B 1 246 ? 10.539 -10.82 4.195 1 81.81 246 GLN B C 1
ATOM 4806 O O . GLN B 1 246 ? 10.234 -9.641 4.043 1 81.81 246 GLN B O 1
ATOM 4811 N N . PHE B 1 247 ? 10.078 -11.805 3.463 1 93.56 247 PHE B N 1
ATOM 4812 C CA . PHE B 1 247 ? 8.883 -11.68 2.637 1 93.56 247 PHE B CA 1
ATOM 4813 C C . PHE B 1 247 ? 7.664 -11.344 3.49 1 93.56 247 PHE B C 1
ATOM 4815 O O . PHE B 1 247 ? 7.473 -11.922 4.559 1 93.56 247 PHE B O 1
ATOM 4822 N N . LYS B 1 248 ? 6.898 -10.352 3.041 1 96.06 248 LYS B N 1
ATOM 4823 C CA . LYS B 1 248 ? 5.656 -10 3.721 1 96.06 248 LYS B CA 1
ATOM 4824 C C . LYS B 1 248 ? 4.508 -9.859 2.727 1 96.06 248 LYS B C 1
ATOM 4826 O O . LYS B 1 248 ? 4.648 -9.203 1.695 1 96.06 248 LYS B O 1
ATOM 4831 N N . GLN B 1 249 ? 3.465 -10.531 2.99 1 97.88 249 GLN B N 1
ATOM 4832 C CA . GLN B 1 249 ? 2.229 -10.422 2.221 1 97.88 249 GLN B CA 1
ATOM 4833 C C . GLN B 1 249 ? 1.027 -10.211 3.139 1 97.88 249 GLN B C 1
ATOM 4835 O O . GLN B 1 249 ? 0.801 -11 4.062 1 97.88 249 GLN B O 1
ATOM 4840 N N . GLU B 1 250 ? 0.31 -9.203 2.941 1 97.94 250 GLU B N 1
ATOM 4841 C CA . GLU B 1 250 ? -0.903 -8.914 3.699 1 97.94 250 GLU B CA 1
ATOM 4842 C C . GLU B 1 250 ? -2.078 -8.617 2.77 1 97.94 250 GLU B C 1
ATOM 4844 O O . GLU B 1 250 ? -1.958 -7.809 1.847 1 97.94 250 GLU B O 1
ATOM 4849 N N . ILE B 1 251 ? -3.143 -9.297 2.977 1 98.5 251 ILE B N 1
ATOM 4850 C CA . ILE B 1 251 ? -4.387 -9.078 2.244 1 98.5 251 ILE B CA 1
ATOM 4851 C C . ILE B 1 251 ? -5.5 -8.695 3.219 1 98.5 251 ILE B C 1
ATOM 4853 O O . ILE B 1 251 ? -5.949 -9.531 4.008 1 98.5 251 ILE B O 1
ATOM 4857 N N . LEU B 1 252 ? -5.941 -7.488 3.191 1 98.5 252 LEU B N 1
ATOM 4858 C CA . LEU B 1 252 ? -7.043 -6.992 4.012 1 98.5 252 LEU B CA 1
ATOM 4859 C C . LEU B 1 252 ? -8.336 -6.945 3.207 1 98.5 252 LEU B C 1
ATOM 4861 O O . LEU B 1 252 ? -8.391 -6.336 2.135 1 98.5 252 LEU B O 1
ATOM 4865 N N . VAL B 1 253 ? -9.336 -7.594 3.65 1 98.56 253 VAL B N 1
ATOM 4866 C CA . VAL B 1 253 ? -10.672 -7.566 3.059 1 98.56 253 VAL B CA 1
ATOM 4867 C C . VAL B 1 253 ? -11.633 -6.84 3.992 1 98.56 253 VAL B C 1
ATOM 4869 O O . VAL B 1 253 ? -11.844 -7.262 5.133 1 98.56 253 VAL B O 1
ATOM 4872 N N . VAL B 1 254 ? -12.273 -5.816 3.49 1 97.88 254 VAL B N 1
ATOM 4873 C CA . VAL B 1 254 ? -13.164 -5 4.301 1 97.88 254 VAL B CA 1
ATOM 4874 C C . VAL B 1 254 ? -14.594 -5.109 3.766 1 97.88 254 VAL B C 1
ATOM 4876 O O . VAL B 1 254 ? -14.828 -4.949 2.564 1 97.88 254 VAL B O 1
ATOM 4879 N N . GLY B 1 255 ? -15.492 -5.352 4.621 1 96.69 255 GLY B N 1
ATOM 4880 C CA . GLY B 1 255 ? -16.906 -5.332 4.309 1 96.69 255 GLY B CA 1
ATOM 4881 C C . GLY B 1 255 ? -17.703 -4.402 5.203 1 96.69 255 GLY B C 1
ATOM 4882 O O . GLY B 1 255 ? -17.141 -3.756 6.094 1 96.69 255 GLY B O 1
ATOM 4883 N N . SER B 1 256 ? -18.984 -4.289 5.008 1 94.5 256 SER B N 1
ATOM 4884 C CA . SER B 1 256 ? -19.875 -3.365 5.703 1 94.5 256 SER B CA 1
ATOM 4885 C C . SER B 1 256 ? -20.031 -3.748 7.172 1 94.5 256 SER B C 1
ATOM 4887 O O . SER B 1 256 ? -20.438 -2.924 7.992 1 94.5 256 SER B O 1
ATOM 4889 N N . GLU B 1 257 ? -19.672 -5.012 7.512 1 94.56 257 GLU B N 1
ATOM 4890 C CA . GLU B 1 257 ? -19.953 -5.477 8.867 1 94.56 257 GLU B CA 1
ATOM 4891 C C . GLU B 1 257 ? -18.703 -6.043 9.531 1 94.56 257 GLU B C 1
ATOM 4893 O O . GLU B 1 257 ? -18.781 -6.707 10.562 1 94.56 257 GLU B O 1
ATOM 4898 N N . GLY B 1 258 ? -17.578 -5.828 8.914 1 94.69 258 GLY B N 1
ATOM 4899 C CA . GLY B 1 258 ? -16.344 -6.359 9.492 1 94.69 258 GLY B CA 1
ATOM 4900 C C . GLY B 1 258 ? -15.195 -6.406 8.508 1 94.69 258 GLY B C 1
ATOM 4901 O O . GLY B 1 258 ? -15.281 -5.859 7.41 1 94.69 258 GLY B O 1
ATOM 4902 N N . ARG B 1 259 ? -14.125 -7.023 8.961 1 97.06 259 ARG B N 1
ATOM 4903 C CA . ARG B 1 259 ? -12.938 -7.141 8.117 1 97.06 259 ARG B CA 1
ATOM 4904 C C . ARG B 1 259 ? -12.18 -8.422 8.422 1 97.06 259 ARG B C 1
ATOM 4906 O O . ARG B 1 259 ? -12.25 -8.945 9.539 1 97.06 259 ARG B O 1
ATOM 4913 N N . LEU B 1 260 ? -11.477 -8.93 7.473 1 98.12 260 LEU B N 1
ATOM 4914 C CA . LEU B 1 260 ? -10.602 -10.094 7.543 1 98.12 260 LEU B CA 1
ATOM 4915 C C . LEU B 1 260 ? -9.227 -9.766 6.984 1 98.12 260 LEU B C 1
ATOM 4917 O O . LEU B 1 260 ? -9.102 -9.055 5.984 1 98.12 260 LEU B O 1
ATOM 4921 N N . THR B 1 261 ? -8.219 -10.234 7.66 1 97.81 261 THR B N 1
ATOM 4922 C CA . THR B 1 261 ? -6.859 -9.953 7.219 1 97.81 261 THR B CA 1
ATOM 4923 C C . THR B 1 261 ? -6.031 -11.234 7.168 1 97.81 261 THR B C 1
ATOM 4925 O O . THR B 1 261 ? -5.918 -11.945 8.164 1 97.81 261 THR B O 1
ATOM 4928 N N . LEU B 1 262 ? -5.465 -11.484 6.016 1 98.06 262 LEU B N 1
ATOM 4929 C CA . LEU B 1 262 ? -4.48 -12.555 5.871 1 98.06 262 LEU B CA 1
ATOM 4930 C C . LEU B 1 262 ? -3.062 -12.008 5.988 1 98.06 262 LEU B C 1
ATOM 4932 O O . LEU B 1 262 ? -2.648 -11.164 5.184 1 98.06 262 LEU B O 1
ATOM 4936 N N . LYS B 1 263 ? -2.396 -12.414 6.973 1 96.44 263 LYS B N 1
ATOM 4937 C CA . LYS B 1 263 ? -0.962 -12.172 7.102 1 96.44 263 LYS B CA 1
ATOM 4938 C C . LYS B 1 263 ? -0.169 -13.453 6.844 1 96.44 263 LYS B C 1
ATOM 4940 O O . LYS B 1 263 ? -0.078 -14.32 7.715 1 96.44 263 LYS B O 1
ATOM 4945 N N . GLU B 1 264 ? 0.444 -13.477 5.668 1 94.19 264 GLU B N 1
ATOM 4946 C CA . GLU B 1 264 ? 1.044 -14.719 5.191 1 94.19 264 GLU B CA 1
ATOM 4947 C C . GLU B 1 264 ? 0.013 -15.844 5.137 1 94.19 264 GLU B C 1
ATOM 4949 O O . GLU B 1 264 ? -0.976 -15.75 4.406 1 94.19 264 GLU B O 1
ATOM 4954 N N . ALA B 1 265 ? 0.09 -16.75 6.102 1 94.31 265 ALA B N 1
ATOM 4955 C CA . ALA B 1 265 ? -0.836 -17.891 6.086 1 94.31 265 ALA B CA 1
ATOM 4956 C C . ALA B 1 265 ? -1.716 -17.891 7.336 1 94.31 265 ALA B C 1
ATOM 4958 O O . ALA B 1 265 ? -2.391 -18.875 7.625 1 94.31 265 ALA B O 1
ATOM 4959 N N . ASP B 1 266 ? -1.709 -16.75 8.07 1 97.12 266 ASP B N 1
ATOM 4960 C CA . ASP B 1 266 ? -2.566 -16.594 9.242 1 97.12 266 ASP B CA 1
ATOM 4961 C C . ASP B 1 266 ? -3.768 -15.711 8.938 1 97.12 266 ASP B C 1
ATOM 4963 O O . ASP B 1 266 ? -3.631 -14.688 8.266 1 97.12 266 ASP B O 1
ATOM 4967 N N . LEU B 1 267 ? -4.898 -16.125 9.414 1 97.94 267 LEU B N 1
ATOM 4968 C CA . LEU B 1 267 ? -6.117 -15.359 9.195 1 97.94 267 LEU B CA 1
ATOM 4969 C C . LEU B 1 267 ? -6.543 -14.641 10.469 1 97.94 267 LEU B C 1
ATOM 4971 O O . LEU B 1 267 ? -6.742 -15.273 11.508 1 97.94 267 LEU B O 1
ATOM 4975 N N . TYR B 1 268 ? -6.629 -13.367 10.398 1 97.44 268 TYR B N 1
ATOM 4976 C CA . TYR B 1 268 ? -7.16 -12.523 11.461 1 97.44 268 TYR B CA 1
ATOM 4977 C C . TYR B 1 268 ? -8.516 -11.938 11.07 1 97.44 268 TYR B C 1
ATOM 4979 O O . TYR B 1 268 ? -8.875 -11.93 9.891 1 97.44 268 TYR B O 1
ATOM 4987 N N . GLY B 1 269 ? -9.281 -11.539 12.086 1 96.19 269 GLY B N 1
ATOM 4988 C CA . GLY B 1 269 ? -10.555 -10.93 11.734 1 96.19 269 GLY B CA 1
ATOM 4989 C C . GLY B 1 269 ? -11.156 -10.117 12.859 1 96.19 269 GLY B C 1
ATOM 4990 O O . GLY B 1 269 ? -10.742 -10.25 14.016 1 96.19 269 GLY B O 1
ATOM 4991 N N . GLN B 1 270 ? -11.898 -9.188 12.594 1 94.88 270 GLN B N 1
ATOM 4992 C CA . GLN B 1 270 ? -12.805 -8.422 13.445 1 94.88 270 GLN B CA 1
ATOM 4993 C C . GLN B 1 270 ? -14.219 -8.422 12.875 1 94.88 270 GLN B C 1
ATOM 4995 O O . GLN B 1 270 ? -14.57 -7.559 12.07 1 94.88 270 GLN B O 1
ATOM 5000 N N . VAL B 1 271 ? -15 -9.32 13.281 1 91.75 271 VAL B N 1
ATOM 5001 C CA . VAL B 1 271 ? -16.344 -9.531 12.758 1 91.75 271 VAL B CA 1
ATOM 5002 C C . VAL B 1 271 ? -17.344 -9.578 13.922 1 91.75 271 VAL B C 1
ATOM 5004 O O . VAL B 1 271 ? -16.969 -9.852 15.062 1 91.75 271 VAL B O 1
ATOM 5007 N N . GLY B 1 272 ? -18.562 -9.227 13.602 1 82.44 272 GLY B N 1
ATOM 5008 C CA . GLY B 1 272 ? -19.609 -9.289 14.602 1 82.44 272 GLY B CA 1
ATOM 5009 C C . GLY B 1 272 ? -19.344 -8.391 15.797 1 82.44 272 GLY B C 1
ATOM 5010 O O . GLY B 1 272 ? -19.062 -7.203 15.641 1 82.44 272 GLY B O 1
ATOM 5011 N N . ALA B 1 273 ? -19.328 -8.945 16.875 1 75 273 ALA B N 1
ATOM 5012 C CA . ALA B 1 273 ? -19.25 -8.203 18.141 1 75 273 ALA B CA 1
ATOM 5013 C C . ALA B 1 273 ? -17.812 -8.07 18.609 1 75 273 ALA B C 1
ATOM 5015 O O . ALA B 1 273 ? -17.562 -7.602 19.734 1 75 273 ALA B O 1
ATOM 5016 N N . MET B 1 274 ? -16.906 -8.5 17.781 1 81.62 274 MET B N 1
ATOM 5017 C CA . MET B 1 274 ? -15.516 -8.461 18.203 1 81.62 274 MET B CA 1
ATOM 5018 C C . MET B 1 274 ? -15.016 -7.02 18.297 1 81.62 274 MET B C 1
ATOM 5020 O O . MET B 1 274 ? -15.078 -6.273 17.312 1 81.62 274 MET B O 1
ATOM 5024 N N . GLY B 1 275 ? -14.539 -6.613 19.422 1 76.12 275 GLY B N 1
ATOM 5025 C CA . GLY B 1 275 ? -14.078 -5.25 19.641 1 76.12 275 GLY B CA 1
ATOM 5026 C C . GLY B 1 275 ? -12.727 -4.973 19.016 1 76.12 275 GLY B C 1
ATOM 5027 O O . GLY B 1 275 ? -12.375 -3.816 18.766 1 76.12 275 GLY B O 1
ATOM 5028 N N . ARG B 1 276 ? -12.031 -6.113 18.844 1 88.62 276 ARG B N 1
ATOM 5029 C CA . ARG B 1 276 ? -10.695 -5.984 18.281 1 88.62 276 ARG B CA 1
ATOM 5030 C C . ARG B 1 276 ? -10.391 -7.141 17.328 1 88.62 276 ARG B C 1
ATOM 5032 O O . ARG B 1 276 ? -11.109 -8.148 17.328 1 88.62 276 ARG B O 1
ATOM 5039 N N . GLU B 1 277 ? -9.344 -6.957 16.547 1 92.62 277 GLU B N 1
ATOM 5040 C CA . GLU B 1 277 ? -8.922 -8.016 15.633 1 92.62 277 GLU B CA 1
ATOM 5041 C C . GLU B 1 277 ? -8.43 -9.242 16.406 1 92.62 277 GLU B C 1
ATOM 5043 O O . GLU B 1 277 ? -7.723 -9.109 17.406 1 92.62 277 GLU B O 1
ATOM 5048 N N . GLN B 1 278 ? -8.852 -10.406 16.016 1 95.38 278 GLN B N 1
ATOM 5049 C CA . GLN B 1 278 ? -8.445 -11.656 16.656 1 95.38 278 GLN B CA 1
ATOM 5050 C C . GLN B 1 278 ? -7.902 -12.641 15.625 1 95.38 278 GLN B C 1
ATOM 5052 O O . GLN B 1 278 ? -8.273 -12.594 14.453 1 95.38 278 GLN B O 1
ATOM 5057 N N . LEU B 1 279 ? -7.031 -13.492 16.141 1 96.69 279 LEU B N 1
ATOM 5058 C CA . LEU B 1 279 ? -6.57 -14.609 15.312 1 96.69 279 LEU B CA 1
ATOM 5059 C C . LEU B 1 279 ? -7.68 -15.641 15.117 1 96.69 279 LEU B C 1
ATOM 5061 O O . LEU B 1 279 ? -8.195 -16.188 16.094 1 96.69 279 LEU B O 1
ATOM 5065 N N . LEU B 1 280 ? -8.125 -15.797 13.922 1 96.69 280 LEU B N 1
ATOM 5066 C CA . LEU B 1 280 ? -9.219 -16.719 13.633 1 96.69 280 LEU B CA 1
ATOM 5067 C C . LEU B 1 280 ? -8.688 -18.094 13.25 1 96.69 280 LEU B C 1
ATOM 5069 O O . LEU B 1 280 ? -9.344 -19.109 13.492 1 96.69 280 LEU B O 1
ATOM 5073 N N . MET B 1 281 ? -7.527 -18.141 12.531 1 95.94 281 MET B N 1
ATOM 5074 C CA . MET B 1 281 ? -6.902 -19.391 12.102 1 95.94 281 MET B CA 1
ATOM 5075 C C . MET B 1 281 ? -5.391 -19.219 11.961 1 95.94 281 MET B C 1
ATOM 5077 O O . MET B 1 281 ? -4.93 -18.391 11.164 1 95.94 281 MET B O 1
ATOM 5081 N N . ALA B 1 282 ? -4.691 -19.984 12.719 1 92.38 282 ALA B N 1
ATOM 5082 C CA . ALA B 1 282 ? -3.234 -20 12.609 1 92.38 282 ALA B CA 1
ATOM 5083 C C . ALA B 1 282 ? -2.768 -21.078 11.641 1 92.38 282 ALA B C 1
ATOM 5085 O O . ALA B 1 282 ? -3.332 -22.172 11.609 1 92.38 282 ALA B O 1
ATOM 5086 N N . ASP B 1 283 ? -1.792 -20.609 10.891 1 83.62 283 ASP B N 1
ATOM 5087 C CA . ASP B 1 283 ? -1.158 -21.625 10.055 1 83.62 283 ASP B CA 1
ATOM 5088 C C . ASP B 1 283 ? -0.298 -22.578 10.898 1 83.62 283 ASP B C 1
ATOM 5090 O O . ASP B 1 283 ? 0.793 -22.203 11.336 1 83.62 283 ASP B O 1
ATOM 5094 N N . ILE B 1 284 ? -0.732 -23.656 11.117 1 74.25 284 ILE B N 1
ATOM 5095 C CA . ILE B 1 284 ? -0.04 -24.578 12.008 1 74.25 284 ILE B CA 1
ATOM 5096 C C . ILE B 1 284 ? 0.73 -25.609 11.188 1 74.25 284 ILE B C 1
ATOM 5098 O O . ILE B 1 284 ? 1.423 -26.469 11.742 1 74.25 284 ILE B O 1
ATOM 5102 N N . GLN B 1 285 ? 0.545 -25.469 9.969 1 70.69 285 GLN B N 1
ATOM 5103 C CA . GLN B 1 285 ? 1.237 -26.469 9.164 1 70.69 285 GLN B CA 1
ATOM 5104 C C . GLN B 1 285 ? 2.752 -26.312 9.266 1 70.69 285 GLN B C 1
ATOM 5106 O O . GLN B 1 285 ? 3.287 -25.234 9 1 70.69 285 GLN B O 1
ATOM 5111 N N . HIS B 1 286 ? 3.225 -27.312 9.836 1 68.88 286 HIS B N 1
ATOM 5112 C CA . HIS B 1 286 ? 4.676 -27.359 9.969 1 68.88 286 HIS B CA 1
ATOM 5113 C C . HIS B 1 286 ? 5.32 -28.016 8.742 1 68.88 286 HIS B C 1
ATOM 5115 O O . HIS B 1 286 ? 4.797 -28.984 8.211 1 68.88 286 HIS B O 1
ATOM 5121 N N . ILE B 1 287 ? 6.172 -27.203 8.133 1 70.44 287 ILE B N 1
ATOM 5122 C CA . ILE B 1 287 ? 6.961 -27.797 7.055 1 70.44 287 ILE B CA 1
ATOM 5123 C C . ILE B 1 287 ? 8.078 -28.656 7.641 1 70.44 287 ILE B C 1
ATOM 5125 O O . ILE B 1 287 ? 8.891 -28.188 8.43 1 70.44 287 ILE B O 1
ATOM 5129 N N . THR B 1 288 ? 7.949 -29.938 7.426 1 61.69 288 THR B N 1
ATOM 5130 C CA . THR B 1 288 ? 8.922 -30.875 7.977 1 61.69 288 THR B CA 1
ATOM 5131 C C . THR B 1 288 ? 10.328 -30.562 7.477 1 61.69 288 THR B C 1
ATOM 5133 O O . THR B 1 288 ? 10.492 -29.891 6.453 1 61.69 288 THR B O 1
ATOM 5136 N N . GLU B 1 289 ? 11.219 -30.891 8.297 1 55.22 289 GLU B N 1
ATOM 5137 C CA . GLU B 1 289 ? 12.625 -30.734 7.93 1 55.22 289 GLU B CA 1
ATOM 5138 C C . GLU B 1 289 ? 12.922 -31.359 6.57 1 55.22 289 GLU B C 1
ATOM 5140 O O . GLU B 1 289 ? 13.734 -30.844 5.809 1 55.22 289 GLU B O 1
ATOM 5145 N N . ARG B 1 290 ? 12.359 -32.438 6.305 1 55 290 ARG B N 1
ATOM 5146 C CA . ARG B 1 290 ? 12.578 -33.156 5.047 1 55 290 ARG B CA 1
ATOM 5147 C C . ARG B 1 290 ? 12.109 -32.312 3.861 1 55 290 ARG B C 1
ATOM 5149 O O . ARG B 1 290 ? 12.766 -32.281 2.818 1 55 290 ARG B O 1
ATOM 5156 N N . GLN B 1 291 ? 11 -31.75 4.133 1 60.19 291 GLN B N 1
ATOM 5157 C CA . GLN B 1 291 ? 10.477 -30.891 3.086 1 60.19 291 GLN B CA 1
ATOM 5158 C C . GLN B 1 291 ? 11.336 -29.625 2.926 1 60.19 291 GLN B C 1
ATOM 5160 O O . GLN B 1 291 ? 11.391 -29.047 1.842 1 60.19 291 GLN B O 1
ATOM 5165 N N . LYS B 1 292 ? 12.016 -29.234 3.98 1 58.78 292 LYS B N 1
ATOM 5166 C CA . LYS B 1 292 ? 12.875 -28.047 3.982 1 58.78 292 LYS B CA 1
ATOM 5167 C C . LYS B 1 292 ? 14.195 -28.328 3.279 1 58.78 292 LYS B C 1
ATOM 5169 O O . LYS B 1 292 ? 14.805 -27.422 2.707 1 58.78 292 LYS B O 1
ATOM 5174 N N . GLN B 1 293 ? 14.797 -29.484 3.709 1 51.34 293 GLN B N 1
ATOM 5175 C CA . GLN B 1 293 ? 16.156 -29.812 3.277 1 51.34 293 GLN B CA 1
ATOM 5176 C C . GLN B 1 293 ? 16.328 -29.562 1.782 1 51.34 293 GLN B C 1
ATOM 5178 O O . GLN B 1 293 ? 17.406 -29.141 1.34 1 51.34 293 GLN B O 1
ATOM 5183 N N . GLY B 1 294 ? 15.484 -29.906 0.937 1 52.16 294 GLY B N 1
ATOM 5184 C CA . GLY B 1 294 ? 15.727 -29.766 -0.49 1 52.16 294 GLY B CA 1
ATOM 5185 C C . GLY B 1 294 ? 15.445 -28.375 -1.008 1 52.16 294 GLY B C 1
ATOM 5186 O O . GLY B 1 294 ? 15.742 -28.062 -2.162 1 52.16 294 GLY B O 1
ATOM 5187 N N . ILE B 1 295 ? 14.906 -27.578 -0.159 1 56.09 295 ILE B N 1
ATOM 5188 C CA . ILE B 1 295 ? 14.445 -26.281 -0.652 1 56.09 295 ILE B CA 1
ATOM 5189 C C . ILE B 1 295 ? 15.422 -25.188 -0.213 1 56.09 295 ILE B C 1
ATOM 5191 O O . ILE B 1 295 ? 15.648 -25 0.984 1 56.09 295 ILE B O 1
ATOM 5195 N N . PRO B 1 296 ? 16.234 -24.766 -1.066 1 53.12 296 PRO B N 1
ATOM 5196 C CA . PRO B 1 296 ? 16.984 -23.594 -0.628 1 53.12 296 PRO B CA 1
ATOM 5197 C C . PRO B 1 296 ? 16.094 -22.5 -0.04 1 53.12 296 PRO B C 1
ATOM 5199 O O . PRO B 1 296 ? 15.117 -22.078 -0.674 1 53.12 296 PRO B O 1
ATOM 5202 N N . THR B 1 297 ? 15.953 -22.391 1.344 1 51.16 297 THR B N 1
ATOM 5203 C CA . THR B 1 297 ? 15.078 -21.609 2.205 1 51.16 297 THR B CA 1
ATOM 5204 C C . THR B 1 297 ? 14.75 -20.266 1.565 1 51.16 297 THR B C 1
ATOM 5206 O O . THR B 1 297 ? 13.648 -19.734 1.736 1 51.16 297 THR B O 1
ATOM 5209 N N . ASN B 1 298 ? 15.648 -19.688 0.711 1 59.59 298 ASN B N 1
ATOM 5210 C CA . ASN B 1 298 ? 15.492 -18.281 0.398 1 59.59 298 ASN B CA 1
ATOM 5211 C C . ASN B 1 298 ? 14.906 -18.078 -0.996 1 59.59 298 ASN B C 1
ATOM 5213 O O . ASN B 1 298 ? 14.836 -16.953 -1.486 1 59.59 298 ASN B O 1
ATOM 5217 N N . GLN B 1 299 ? 14.25 -19.266 -1.476 1 72.19 299 GLN B N 1
ATOM 5218 C CA . GLN B 1 299 ? 13.914 -19.062 -2.881 1 72.19 299 GLN B CA 1
ATOM 5219 C C . GLN B 1 299 ? 12.414 -18.875 -3.068 1 72.19 299 GLN B C 1
ATOM 5221 O O . GLN B 1 299 ? 11.977 -18.203 -4 1 72.19 299 GLN B O 1
ATOM 5226 N N . ILE B 1 300 ? 11.617 -19.422 -2.129 1 85.75 300 ILE B N 1
ATOM 5227 C CA . ILE B 1 300 ? 10.172 -19.297 -2.266 1 85.75 300 ILE B CA 1
ATOM 5228 C C . ILE B 1 300 ? 9.57 -18.844 -0.941 1 85.75 300 ILE B C 1
ATOM 5230 O O . ILE B 1 300 ? 9.898 -19.375 0.12 1 85.75 300 ILE B O 1
ATOM 5234 N N . PRO B 1 301 ? 8.766 -17.859 -0.985 1 90.94 301 PRO B N 1
ATOM 5235 C CA . PRO B 1 301 ? 8.117 -17.422 0.254 1 90.94 301 PRO B CA 1
ATOM 5236 C C . PRO B 1 301 ? 7.285 -18.531 0.898 1 90.94 301 PRO B C 1
ATOM 5238 O O . PRO B 1 301 ? 6.672 -19.344 0.194 1 90.94 301 PRO B O 1
ATOM 5241 N N . LEU B 1 302 ? 7.18 -18.516 2.162 1 89.94 302 LEU B N 1
ATOM 5242 C CA . LEU B 1 302 ? 6.637 -19.609 2.965 1 89.94 302 LEU B CA 1
ATOM 5243 C C . LEU B 1 302 ? 5.184 -19.891 2.59 1 89.94 302 LEU B C 1
ATOM 5245 O O . LEU B 1 302 ? 4.797 -21.047 2.414 1 89.94 302 LEU B O 1
ATOM 5249 N N . PRO B 1 303 ? 4.293 -18.922 2.479 1 93.19 303 PRO B N 1
ATOM 5250 C CA . PRO B 1 303 ? 2.902 -19.234 2.133 1 93.19 303 PRO B CA 1
ATOM 5251 C C . PRO B 1 303 ? 2.775 -19.953 0.792 1 93.19 303 PRO B C 1
ATOM 5253 O O . PRO B 1 303 ? 1.925 -20.844 0.637 1 93.19 303 PRO B O 1
ATOM 5256 N N . TYR B 1 304 ? 3.576 -19.656 -0.136 1 93.56 304 TYR B N 1
ATOM 5257 C CA . TYR B 1 304 ? 3.521 -20.266 -1.457 1 93.56 304 TYR B CA 1
ATOM 5258 C C . TYR B 1 304 ? 4.062 -21.688 -1.415 1 93.56 304 TYR B C 1
ATOM 5260 O O . TYR B 1 304 ? 3.531 -22.578 -2.084 1 93.56 304 TYR B O 1
ATOM 5268 N N . LEU B 1 305 ? 5.098 -21.859 -0.635 1 91.31 305 LEU B N 1
ATOM 5269 C CA . LEU B 1 305 ? 5.613 -23.219 -0.437 1 91.31 305 LEU B CA 1
ATOM 5270 C C . LEU B 1 305 ? 4.559 -24.109 0.201 1 91.31 305 LEU B C 1
ATOM 5272 O O . LEU B 1 305 ? 4.312 -25.219 -0.272 1 91.31 305 LEU B O 1
ATOM 5276 N N . LYS B 1 306 ? 3.963 -23.625 1.201 1 92.5 306 LYS B N 1
ATOM 5277 C CA . LYS B 1 306 ? 2.928 -24.391 1.89 1 92.5 306 LYS B CA 1
ATOM 5278 C C . LYS B 1 306 ? 1.755 -24.688 0.96 1 92.5 306 LYS B C 1
ATOM 5280 O O . LYS B 1 306 ? 1.203 -25.797 0.981 1 92.5 306 LYS B O 1
ATOM 5285 N N . GLY B 1 307 ? 1.373 -23.656 0.221 1 93.88 307 GLY B N 1
ATOM 5286 C CA . GLY B 1 307 ? 0.33 -23.859 -0.77 1 93.88 307 GLY B CA 1
ATOM 5287 C C . GLY B 1 307 ? 0.68 -24.938 -1.779 1 93.88 307 GLY B C 1
ATOM 5288 O O . GLY B 1 307 ? -0.161 -25.781 -2.125 1 93.88 307 GLY B O 1
ATOM 5289 N N . MET B 1 308 ? 1.866 -24.953 -2.229 1 92.19 308 MET B N 1
ATOM 5290 C CA . MET B 1 308 ? 2.332 -25.953 -3.186 1 92.19 308 MET B CA 1
ATOM 5291 C C . MET B 1 308 ? 2.266 -27.359 -2.588 1 92.19 308 MET B C 1
ATOM 5293 O O . MET B 1 308 ? 1.825 -28.297 -3.248 1 92.19 308 MET B O 1
ATOM 5297 N N . LEU B 1 309 ? 2.686 -27.5 -1.378 1 91.88 309 LEU B N 1
ATOM 5298 C CA . LEU B 1 309 ? 2.645 -28.781 -0.697 1 91.88 309 LEU B CA 1
ATOM 5299 C C . LEU B 1 309 ? 1.214 -29.312 -0.605 1 91.88 309 LEU B C 1
ATOM 5301 O O . LEU B 1 309 ? 0.958 -30.484 -0.87 1 91.88 309 LEU B O 1
ATOM 5305 N N . LYS B 1 310 ? 0.358 -28.422 -0.308 1 93.75 310 LYS B N 1
ATOM 5306 C CA . LYS B 1 310 ? -1.043 -28.828 -0.193 1 93.75 310 LYS B CA 1
ATOM 5307 C C . LYS B 1 310 ? -1.624 -29.188 -1.556 1 93.75 310 LYS B C 1
ATOM 5309 O O . LYS B 1 310 ? -2.436 -30.109 -1.661 1 93.75 310 LYS B O 1
ATOM 5314 N N . LEU B 1 311 ? -1.276 -28.453 -2.521 1 94.94 311 LEU B N 1
ATOM 5315 C CA . LEU B 1 311 ? -1.709 -28.781 -3.877 1 94.94 311 LEU B CA 1
ATOM 5316 C C . LEU B 1 311 ? -1.214 -30.156 -4.293 1 94.94 311 LEU B C 1
ATOM 5318 O O . LEU B 1 311 ? -1.967 -30.938 -4.871 1 94.94 311 LEU B O 1
ATOM 5322 N N . ILE B 1 312 ? -0.002 -30.469 -4 1 93.25 312 ILE B N 1
ATOM 5323 C CA . ILE B 1 312 ? 0.596 -31.75 -4.352 1 93.25 312 ILE B CA 1
ATOM 5324 C C . ILE B 1 312 ? -0.12 -32.875 -3.607 1 93.25 312 ILE B C 1
ATOM 5326 O O . ILE B 1 312 ? -0.404 -33.938 -4.184 1 93.25 312 ILE B O 1
ATOM 5330 N N . ASP B 1 313 ? -0.438 -32.625 -2.365 1 93.19 313 ASP B N 1
ATOM 5331 C CA . ASP B 1 313 ? -1.21 -33.594 -1.602 1 93.19 313 ASP B CA 1
ATOM 5332 C C . ASP B 1 313 ? -2.568 -33.844 -2.252 1 93.19 313 ASP B C 1
ATOM 5334 O O . ASP B 1 313 ? -3.014 -35 -2.342 1 93.19 313 ASP B O 1
ATOM 5338 N N . ALA B 1 314 ? -3.176 -32.812 -2.613 1 94.81 314 ALA B N 1
ATOM 5339 C CA . ALA B 1 314 ? -4.48 -32.906 -3.262 1 94.81 314 ALA B CA 1
ATOM 5340 C C . ALA B 1 314 ? -4.375 -33.656 -4.586 1 94.81 314 ALA B C 1
ATOM 5342 O O . ALA B 1 314 ? -5.25 -34.469 -4.918 1 94.81 314 ALA B O 1
ATOM 5343 N N . LEU B 1 315 ? -3.334 -33.344 -5.328 1 93.81 315 LEU B N 1
ATOM 5344 C CA . LEU B 1 315 ? -3.076 -34.031 -6.598 1 93.81 315 LEU B CA 1
ATOM 5345 C C . LEU B 1 315 ? -2.91 -35.531 -6.387 1 93.81 315 LEU B C 1
ATOM 5347 O O . LEU B 1 315 ? -3.504 -36.344 -7.113 1 93.81 315 LEU B O 1
ATOM 5351 N N . LYS B 1 316 ? -2.145 -35.906 -5.418 1 93 316 LYS B N 1
ATOM 5352 C CA . LYS B 1 316 ? -1.938 -37.312 -5.09 1 93 316 LYS B CA 1
ATOM 5353 C C . LYS B 1 316 ? -3.26 -38 -4.754 1 93 316 LYS B C 1
ATOM 5355 O O . LYS B 1 316 ? -3.551 -39.094 -5.266 1 93 316 LYS B O 1
ATOM 5360 N N . GLU B 1 317 ? -3.99 -37.312 -3.953 1 93.94 317 GLU B N 1
ATOM 5361 C CA . GLU B 1 317 ? -5.285 -37.844 -3.553 1 93.94 317 GLU B CA 1
ATOM 5362 C C . GLU B 1 317 ? -6.203 -38.031 -4.758 1 93.94 317 GLU B C 1
ATOM 5364 O O . GLU B 1 317 ? -6.949 -39 -4.836 1 93.94 317 GLU B O 1
ATOM 5369 N N . SER B 1 318 ? -6.172 -37.125 -5.617 1 94.56 318 SER B N 1
ATOM 5370 C CA . SER B 1 318 ? -7.012 -37.156 -6.812 1 94.56 318 SER B CA 1
ATOM 5371 C C . SER B 1 318 ? -6.746 -38.406 -7.641 1 94.56 318 SER B C 1
ATOM 5373 O O . SER B 1 318 ? -7.68 -39.031 -8.164 1 94.56 318 SER B O 1
ATOM 5375 N N . PHE B 1 319 ? -5.504 -38.875 -7.793 1 92.12 319 PHE B N 1
ATOM 5376 C CA . PHE B 1 319 ? -5.141 -40.031 -8.617 1 92.12 319 PHE B CA 1
ATOM 5377 C C . PHE B 1 319 ? -5.301 -41.344 -7.836 1 92.12 319 PHE B C 1
ATOM 5379 O O . PHE B 1 319 ? -5.582 -42.375 -8.414 1 92.12 319 PHE B O 1
ATOM 5386 N N . GLU B 1 320 ? -5.18 -41.25 -6.527 1 90.31 320 GLU B N 1
ATOM 5387 C CA . GLU B 1 320 ? -5.273 -42.438 -5.691 1 90.31 320 GLU B CA 1
ATOM 5388 C C . GLU B 1 320 ? -6.715 -42.938 -5.566 1 90.31 320 GLU B C 1
ATOM 5390 O O . GLU B 1 320 ? -6.969 -44.125 -5.391 1 90.31 320 GLU B O 1
ATOM 5395 N N . ARG B 1 321 ? -7.562 -42.031 -5.652 1 85.38 321 ARG B N 1
ATOM 5396 C CA . ARG B 1 321 ? -8.969 -42.375 -5.484 1 85.38 321 ARG B CA 1
ATOM 5397 C C . ARG B 1 321 ? -9.492 -43.156 -6.68 1 85.38 321 ARG B C 1
ATOM 5399 O O . ARG B 1 321 ? -10.531 -43.812 -6.586 1 85.38 321 ARG B O 1
ATOM 5406 N N . LYS B 1 322 ? -8.859 -43 -7.754 1 79.38 322 LYS B N 1
ATOM 5407 C CA . LYS B 1 322 ? -9.25 -43.781 -8.93 1 79.38 322 LYS B CA 1
ATOM 5408 C C . LYS B 1 322 ? -8.266 -44.938 -9.188 1 79.38 322 LYS B C 1
ATOM 5410 O O . LYS B 1 322 ? -7.055 -44.75 -9.094 1 79.38 322 LYS B O 1
ATOM 5415 N N . LYS B 1 323 ? -8.82 -46.094 -9.398 1 74.94 323 LYS B N 1
ATOM 5416 C CA . LYS B 1 323 ? -8.008 -47.312 -9.516 1 74.94 323 LYS B CA 1
ATOM 5417 C C . LYS B 1 323 ? -7.449 -47.469 -10.922 1 74.94 323 LYS B C 1
ATOM 5419 O O . LYS B 1 323 ? -6.395 -48.062 -11.117 1 74.94 323 LYS B O 1
ATOM 5424 N N . GLU B 1 324 ? -8.078 -46.781 -11.859 1 76 324 GLU B N 1
ATOM 5425 C CA . GLU B 1 324 ? -7.641 -46.906 -13.25 1 76 324 GLU B CA 1
ATOM 5426 C C . GLU B 1 324 ? -6.566 -45.906 -13.586 1 76 324 GLU B C 1
ATOM 5428 O O . GLU B 1 324 ? -6.645 -44.75 -13.164 1 76 324 GLU B O 1
ATOM 5433 N N . ARG B 1 325 ? -5.656 -46.406 -14.312 1 77.75 325 ARG B N 1
ATOM 5434 C CA . ARG B 1 325 ? -4.566 -45.5 -14.719 1 77.75 325 ARG B CA 1
ATOM 5435 C C . ARG B 1 325 ? -5.094 -44.312 -15.492 1 77.75 325 ARG B C 1
ATOM 5437 O O . ARG B 1 325 ? -6.02 -44.438 -16.297 1 77.75 325 ARG B O 1
ATOM 5444 N N . LEU B 1 326 ? -4.539 -43.188 -15.273 1 78.19 326 LEU B N 1
ATOM 5445 C CA . LEU B 1 326 ? -4.82 -41.906 -15.945 1 78.19 326 LEU B CA 1
ATOM 5446 C C . LEU B 1 326 ? -6.184 -41.375 -15.531 1 78.19 326 LEU B C 1
ATOM 5448 O O . LEU B 1 326 ? -6.613 -40.312 -16.016 1 78.19 326 LEU B O 1
ATOM 5452 N N . SER B 1 327 ? -6.781 -42.156 -14.727 1 85.81 327 SER B N 1
ATOM 5453 C CA . SER B 1 327 ? -8.039 -41.625 -14.188 1 85.81 327 SER B CA 1
ATOM 5454 C C . SER B 1 327 ? -7.805 -40.812 -12.922 1 85.81 327 SER B C 1
ATOM 5456 O O . SER B 1 327 ? -6.863 -41.062 -12.172 1 85.81 327 SER B O 1
ATOM 5458 N N . TRP B 1 328 ? -8.578 -39.75 -12.773 1 91.06 328 TRP B N 1
ATOM 5459 C CA . TRP B 1 328 ? -8.43 -38.906 -11.609 1 91.06 328 TRP B CA 1
ATOM 5460 C C . TRP B 1 328 ? -9.781 -38.406 -11.125 1 91.06 328 TRP B C 1
ATOM 5462 O O . TRP B 1 328 ? -10.75 -38.375 -11.883 1 91.06 328 TRP B O 1
ATOM 5472 N N . GLU B 1 329 ? -9.852 -38.156 -9.812 1 93.44 329 GLU B N 1
ATOM 5473 C CA . GLU B 1 329 ? -11.055 -37.562 -9.219 1 93.44 329 GLU B CA 1
ATOM 5474 C C . GLU B 1 329 ? -10.922 -36.062 -9.07 1 93.44 329 GLU B C 1
ATOM 5476 O O . GLU B 1 329 ? -9.922 -35.562 -8.547 1 93.44 329 GLU B O 1
ATOM 5481 N N . GLN B 1 330 ? -11.945 -35.375 -9.422 1 93.56 330 GLN B N 1
ATOM 5482 C CA . GLN B 1 330 ? -11.906 -33.938 -9.477 1 93.56 330 GLN B CA 1
ATOM 5483 C C . GLN B 1 330 ? -11.992 -33.312 -8.078 1 93.56 330 GLN B C 1
ATOM 5485 O O . GLN B 1 330 ? -11.438 -32.25 -7.824 1 93.56 330 GLN B O 1
ATOM 5490 N N . GLU B 1 331 ? -12.594 -34 -7.199 1 94.62 331 GLU B N 1
ATOM 5491 C CA . GLU B 1 331 ? -12.984 -33.438 -5.914 1 94.62 331 GLU B CA 1
ATOM 5492 C C . GLU B 1 331 ? -11.773 -32.938 -5.129 1 94.62 331 GLU B C 1
ATOM 5494 O O . GLU B 1 331 ? -11.758 -31.812 -4.625 1 94.62 331 GLU B O 1
ATOM 5499 N N . PRO B 1 332 ? -10.703 -33.719 -5.031 1 95.62 332 PRO B N 1
ATOM 5500 C CA . PRO B 1 332 ? -9.562 -33.281 -4.223 1 95.62 332 PRO B CA 1
ATOM 5501 C C . PRO B 1 332 ? -8.914 -32 -4.762 1 95.62 332 PRO B C 1
ATOM 5503 O O . PRO B 1 332 ? -8.297 -31.25 -4.004 1 95.62 332 PRO B O 1
ATOM 5506 N N . VAL B 1 333 ? -9.047 -31.828 -6.086 1 96.69 333 VAL B N 1
ATOM 5507 C CA . VAL B 1 333 ? -8.398 -30.672 -6.695 1 96.69 333 VAL B CA 1
ATOM 5508 C C . VAL B 1 333 ? -9.453 -29.672 -7.18 1 96.69 333 VAL B C 1
ATOM 5510 O O . VAL B 1 333 ? -9.219 -28.922 -8.125 1 96.69 333 VAL B O 1
ATOM 5513 N N . ALA B 1 334 ? -10.594 -29.703 -6.594 1 96.5 334 ALA B N 1
ATOM 5514 C CA . ALA B 1 334 ? -11.727 -28.875 -7.012 1 96.5 334 ALA B CA 1
ATOM 5515 C C . ALA B 1 334 ? -11.414 -27.391 -6.855 1 96.5 334 ALA B C 1
ATOM 5517 O O . ALA B 1 334 ? -11.93 -26.562 -7.605 1 96.5 334 ALA B O 1
ATOM 5518 N N . LEU B 1 335 ? -10.523 -27.078 -5.914 1 96.94 335 LEU B N 1
ATOM 5519 C CA . LEU B 1 335 ? -10.188 -25.672 -5.633 1 96.94 335 LEU B CA 1
ATOM 5520 C C . LEU B 1 335 ? -9.102 -25.172 -6.582 1 96.94 335 LEU B C 1
ATOM 5522 O O . LEU B 1 335 ? -8.82 -23.984 -6.637 1 96.94 335 LEU B O 1
ATOM 5526 N N . ALA B 1 336 ? -8.484 -26.078 -7.316 1 98.19 336 ALA B N 1
ATOM 5527 C CA . ALA B 1 336 ? -7.348 -25.703 -8.156 1 98.19 336 ALA B CA 1
ATOM 5528 C C . ALA B 1 336 ? -7.77 -24.781 -9.289 1 98.19 336 ALA B C 1
ATOM 5530 O O . ALA B 1 336 ? -8.891 -24.875 -9.789 1 98.19 336 ALA B O 1
ATOM 5531 N N . ALA B 1 337 ? -6.906 -23.891 -9.641 1 98.19 337 ALA B N 1
ATOM 5532 C CA . ALA B 1 337 ? -7.125 -23.047 -10.805 1 98.19 337 ALA B CA 1
ATOM 5533 C C . ALA B 1 337 ? -6.996 -23.844 -12.102 1 98.19 337 ALA B C 1
ATOM 5535 O O . ALA B 1 337 ? -6.098 -24.672 -12.234 1 98.19 337 ALA B O 1
ATOM 5536 N N . ASN B 1 338 ? -7.902 -23.625 -12.992 1 97.31 338 ASN B N 1
ATOM 5537 C CA . ASN B 1 338 ? -7.82 -24.234 -14.312 1 97.31 338 ASN B CA 1
ATOM 5538 C C . ASN B 1 338 ? -7.289 -23.25 -15.352 1 97.31 338 ASN B C 1
ATOM 5540 O O . ASN B 1 338 ? -6.848 -22.156 -15.008 1 97.31 338 ASN B O 1
ATOM 5544 N N . PHE B 1 339 ? -7.273 -23.656 -16.594 1 97.38 339 PHE B N 1
ATOM 5545 C CA . PHE B 1 339 ? -6.68 -22.828 -17.625 1 97.38 339 PHE B CA 1
ATOM 5546 C C . PHE B 1 339 ? -7.594 -21.656 -17.969 1 97.38 339 PHE B C 1
ATOM 5548 O O . PHE B 1 339 ? -7.137 -20.641 -18.484 1 97.38 339 PHE B O 1
ATOM 5555 N N . GLU B 1 340 ? -8.906 -21.75 -17.719 1 96.31 340 GLU B N 1
ATOM 5556 C CA . GLU B 1 340 ? -9.789 -20.594 -17.859 1 96.31 340 GLU B CA 1
ATOM 5557 C C . GLU B 1 340 ? -9.469 -19.531 -16.812 1 96.31 340 GLU B C 1
ATOM 5559 O O . GLU B 1 340 ? -9.492 -18.328 -17.125 1 96.31 340 GLU B O 1
ATOM 5564 N N . ASP B 1 341 ? -9.234 -20.016 -15.586 1 97.19 341 ASP B N 1
ATOM 5565 C CA . ASP B 1 341 ? -8.773 -19.078 -14.562 1 97.19 341 ASP B CA 1
ATOM 5566 C C . ASP B 1 341 ? -7.508 -18.359 -15.008 1 97.19 341 ASP B C 1
ATOM 5568 O O . ASP B 1 341 ? -7.363 -17.156 -14.789 1 97.19 341 ASP B O 1
ATOM 5572 N N . ALA B 1 342 ? -6.652 -19.109 -15.578 1 96.44 342 ALA B N 1
ATOM 5573 C CA . ALA B 1 342 ? -5.375 -18.562 -16.016 1 96.44 342 ALA B CA 1
ATOM 5574 C C . ALA B 1 342 ? -5.578 -17.531 -17.125 1 96.44 342 ALA B C 1
ATOM 5576 O O . ALA B 1 342 ? -4.859 -16.531 -17.188 1 96.44 342 ALA B O 1
ATOM 5577 N N . GLU B 1 343 ? -6.465 -17.812 -18.016 1 96.25 343 GLU B N 1
ATOM 5578 C CA . GLU B 1 343 ? -6.77 -16.859 -19.078 1 96.25 343 GLU B CA 1
ATOM 5579 C C . GLU B 1 343 ? -7.305 -15.547 -18.516 1 96.25 343 GLU B C 1
ATOM 5581 O O . GLU B 1 343 ? -6.938 -14.469 -18.984 1 96.25 343 GLU B O 1
ATOM 5586 N N . TYR B 1 344 ? -8.164 -15.656 -17.578 1 97.12 344 TYR B N 1
ATOM 5587 C CA . TYR B 1 344 ? -8.656 -14.461 -16.891 1 97.12 344 TYR B CA 1
ATOM 5588 C C . TYR B 1 344 ? -7.508 -13.672 -16.281 1 97.12 344 TYR B C 1
ATOM 5590 O O . TYR B 1 344 ? -7.41 -12.453 -16.484 1 97.12 344 TYR B O 1
ATOM 5598 N N . VAL B 1 345 ? -6.66 -14.336 -15.508 1 97.88 345 VAL B N 1
ATOM 5599 C CA . VAL B 1 345 ? -5.531 -13.68 -14.852 1 97.88 345 VAL B CA 1
ATOM 5600 C C . VAL B 1 345 ? -4.664 -12.984 -15.891 1 97.88 345 VAL B C 1
ATOM 5602 O O . VAL B 1 345 ? -4.25 -11.836 -15.703 1 97.88 345 VAL B O 1
ATOM 5605 N N . GLN B 1 346 ? -4.414 -13.664 -17 1 96.75 346 GLN B N 1
ATOM 5606 C CA . GLN B 1 346 ? -3.594 -13.086 -18.047 1 96.75 346 GLN B CA 1
ATOM 5607 C C . GLN B 1 346 ? -4.246 -11.836 -18.641 1 96.75 346 GLN B C 1
ATOM 5609 O O . GLN B 1 346 ? -3.564 -10.859 -18.938 1 96.75 346 GLN B O 1
ATOM 5614 N N . ALA B 1 347 ? -5.559 -11.891 -18.844 1 97 347 ALA B N 1
ATOM 5615 C CA . ALA B 1 347 ? -6.285 -10.734 -19.344 1 97 347 ALA B CA 1
ATOM 5616 C C . ALA B 1 347 ? -6.113 -9.531 -18.422 1 97 347 ALA B C 1
ATOM 5618 O O . ALA B 1 347 ? -5.938 -8.398 -18.891 1 97 347 ALA B O 1
ATOM 5619 N N . VAL B 1 348 ? -6.168 -9.719 -17.156 1 98.06 348 VAL B N 1
ATOM 5620 C CA . VAL B 1 348 ? -6.004 -8.648 -16.172 1 98.06 348 VAL B CA 1
ATOM 5621 C C . VAL B 1 348 ? -4.574 -8.125 -16.219 1 98.06 348 VAL B C 1
ATOM 5623 O O . VAL B 1 348 ? -4.355 -6.906 -16.219 1 98.06 348 VAL B O 1
ATOM 5626 N N . LEU B 1 349 ? -3.596 -9.031 -16.266 1 97.62 349 LEU B N 1
ATOM 5627 C CA . LEU B 1 349 ? -2.193 -8.641 -16.359 1 97.62 349 LEU B CA 1
ATOM 5628 C C . LEU B 1 349 ? -1.968 -7.746 -17.578 1 97.62 349 LEU B C 1
ATOM 5630 O O . LEU B 1 349 ? -1.323 -6.703 -17.469 1 97.62 349 LEU B O 1
ATOM 5634 N N . ASP B 1 350 ? -2.5 -8.195 -18.719 1 96.88 350 ASP B N 1
ATOM 5635 C CA . ASP B 1 350 ? -2.35 -7.438 -19.953 1 96.88 350 ASP B CA 1
ATOM 5636 C C . ASP B 1 350 ? -2.977 -6.051 -19.828 1 96.88 350 ASP B C 1
ATOM 5638 O O . ASP B 1 350 ? -2.406 -5.062 -20.281 1 96.88 350 ASP B O 1
ATOM 5642 N N . ALA B 1 351 ? -4.117 -5.996 -19.219 1 97.94 351 ALA B N 1
ATOM 5643 C CA . ALA B 1 351 ? -4.809 -4.723 -19.031 1 97.94 351 ALA B CA 1
ATOM 5644 C C . ALA B 1 351 ? -4.008 -3.791 -18.125 1 97.94 351 ALA B C 1
ATOM 5646 O O . ALA B 1 351 ? -3.967 -2.58 -18.359 1 97.94 351 ALA B O 1
ATOM 5647 N N . ILE B 1 352 ? -3.4 -4.301 -17.109 1 98.06 352 ILE B N 1
ATOM 5648 C CA . ILE B 1 352 ? -2.584 -3.502 -16.203 1 98.06 352 ILE B CA 1
ATOM 5649 C C . ILE B 1 352 ? -1.4 -2.904 -16.953 1 98.06 352 ILE B C 1
ATOM 5651 O O . ILE B 1 352 ? -1.08 -1.726 -16.781 1 98.06 352 ILE B O 1
ATOM 5655 N N . ARG B 1 353 ? -0.735 -3.723 -17.766 1 97.25 353 ARG B N 1
ATOM 5656 C CA . ARG B 1 353 ? 0.377 -3.23 -18.562 1 97.25 353 ARG B CA 1
ATOM 5657 C C . ARG B 1 353 ? -0.083 -2.139 -19.531 1 97.25 353 ARG B C 1
ATOM 5659 O O . ARG B 1 353 ? 0.608 -1.134 -19.719 1 97.25 353 ARG B O 1
ATOM 5666 N N . GLU B 1 354 ? -1.232 -2.424 -20.156 1 97.12 354 GLU B N 1
ATOM 5667 C CA . GLU B 1 354 ? -1.793 -1.408 -21.047 1 97.12 354 GLU B CA 1
ATOM 5668 C C . GLU B 1 354 ? -2.078 -0.113 -20.297 1 97.12 354 GLU B C 1
ATOM 5670 O O . GLU B 1 354 ? -1.809 0.979 -20.797 1 97.12 354 GLU B O 1
ATOM 5675 N N . SER B 1 355 ? -2.643 -0.218 -19.141 1 97.44 355 SER B N 1
ATOM 5676 C CA . SER B 1 355 ? -2.932 0.944 -18.312 1 97.44 355 SER B CA 1
ATOM 5677 C C . SER B 1 355 ? -1.656 1.701 -17.953 1 97.44 355 SER B C 1
ATOM 5679 O O . SER B 1 355 ? -1.645 2.934 -17.938 1 97.44 355 SER B O 1
ATOM 5681 N N . ASN B 1 356 ? -0.606 0.991 -17.625 1 96.94 356 ASN B N 1
ATOM 5682 C CA . ASN B 1 356 ? 0.684 1.615 -17.359 1 96.94 356 ASN B CA 1
ATOM 5683 C C . ASN B 1 356 ? 1.146 2.48 -18.516 1 96.94 356 ASN B C 1
ATOM 5685 O O . ASN B 1 356 ? 1.698 3.562 -18.312 1 96.94 356 ASN B O 1
ATOM 5689 N N . ARG B 1 357 ? 0.973 2.027 -19.688 1 96.12 357 ARG B N 1
ATOM 5690 C CA . ARG B 1 357 ? 1.387 2.75 -20.891 1 96.12 357 ARG B CA 1
ATOM 5691 C C . ARG B 1 357 ? 0.469 3.938 -21.156 1 96.12 357 ARG B C 1
ATOM 5693 O O . ARG B 1 357 ? 0.94 5.035 -21.453 1 96.12 357 ARG B O 1
ATOM 5700 N N . SER B 1 358 ? -0.854 3.715 -21.031 1 94.88 358 SER B N 1
ATOM 5701 C CA . SER B 1 358 ? -1.825 4.742 -21.406 1 94.88 358 SER B CA 1
ATOM 5702 C C . SER B 1 358 ? -1.966 5.785 -20.297 1 94.88 358 SER B C 1
ATOM 5704 O O . SER B 1 358 ? -2.361 6.926 -20.562 1 94.88 358 SER B O 1
ATOM 5706 N N . GLY B 1 359 ? -1.723 5.359 -19.094 1 92.25 359 GLY B N 1
ATOM 5707 C CA . GLY B 1 359 ? -1.911 6.238 -17.953 1 92.25 359 GLY B CA 1
ATOM 5708 C C . GLY B 1 359 ? -3.361 6.359 -17.531 1 92.25 359 GLY B C 1
ATOM 5709 O O . GLY B 1 359 ? -3.711 7.238 -16.734 1 92.25 359 GLY B O 1
ATOM 5710 N N . ALA B 1 360 ? -4.215 5.496 -18.031 1 93.75 360 ALA B N 1
ATOM 5711 C CA . ALA B 1 360 ? -5.652 5.59 -17.781 1 93.75 360 ALA B CA 1
ATOM 5712 C C . ALA B 1 360 ? -6.219 4.246 -17.312 1 93.75 360 ALA B C 1
ATOM 5714 O O . ALA B 1 360 ? -5.504 3.242 -17.297 1 93.75 360 ALA B O 1
ATOM 5715 N N . TRP B 1 361 ? -7.461 4.316 -16.844 1 96 361 TRP B N 1
ATOM 5716 C CA . TRP B 1 361 ? -8.188 3.072 -16.625 1 96 361 TRP B CA 1
ATOM 5717 C C . TRP B 1 361 ? -8.336 2.283 -17.906 1 96 361 TRP B C 1
ATOM 5719 O O . TRP B 1 361 ? -8.617 2.857 -18.969 1 96 361 TRP B O 1
ATOM 5729 N N . GLU B 1 362 ? -8.07 0.994 -17.859 1 97.19 362 GLU B N 1
ATOM 5730 C CA . GLU B 1 362 ? -8.219 0.106 -19 1 97.19 362 GLU B CA 1
ATOM 5731 C C . GLU B 1 362 ? -9.203 -1.023 -18.703 1 97.19 362 GLU B C 1
ATOM 5733 O O . GLU B 1 362 ? -9.164 -1.611 -17.625 1 97.19 362 GLU B O 1
ATOM 5738 N N . PRO B 1 363 ? -10.133 -1.347 -19.578 1 97.38 363 PRO B N 1
ATOM 5739 C CA . PRO B 1 363 ? -11.055 -2.471 -19.375 1 97.38 363 PRO B CA 1
ATOM 5740 C C . PRO B 1 363 ? -10.352 -3.826 -19.453 1 97.38 363 PRO B C 1
ATOM 5742 O O . PRO B 1 363 ? -9.336 -3.959 -20.141 1 97.38 363 PRO B O 1
ATOM 5745 N N . VAL B 1 364 ? -10.867 -4.77 -18.703 1 97 364 VAL B N 1
ATOM 5746 C CA . VAL B 1 364 ? -10.406 -6.148 -18.812 1 97 364 VAL B CA 1
ATOM 5747 C C . VAL B 1 364 ? -11.219 -6.879 -19.891 1 97 364 VAL B C 1
ATOM 5749 O O . VAL B 1 364 ? -12.422 -7.082 -19.719 1 97 364 VAL B O 1
ATOM 5752 N N . ASN B 1 365 ? -10.641 -7.203 -20.969 1 89.75 365 ASN B N 1
ATOM 5753 C CA . ASN B 1 365 ? -11.32 -7.879 -22.078 1 89.75 365 ASN B CA 1
ATOM 5754 C C . ASN B 1 365 ? -11.227 -9.398 -21.938 1 89.75 365 ASN B C 1
ATOM 5756 O O . ASN B 1 365 ? -10.156 -9.977 -22.141 1 89.75 365 ASN B O 1
ATOM 5760 N N . LEU B 1 366 ? -12.336 -10.008 -21.609 1 82.44 366 LEU B N 1
ATOM 5761 C CA . LEU B 1 366 ? -12.344 -11.453 -21.422 1 82.44 366 LEU B CA 1
ATOM 5762 C C . LEU B 1 366 ? -12.688 -12.172 -22.719 1 82.44 366 LEU B C 1
ATOM 5764 O O . LEU B 1 366 ? -12.477 -13.383 -22.828 1 82.44 366 LEU B O 1
ATOM 5768 N N . SER B 1 367 ? -13.453 -11.445 -23.75 1 67.19 367 SER B N 1
ATOM 5769 C CA . SER B 1 367 ? -13.883 -12.117 -24.984 1 67.19 367 SER B CA 1
ATOM 5770 C C . SER B 1 367 ? -12.719 -12.297 -25.953 1 67.19 367 SER B C 1
ATOM 5772 O O . SER B 1 367 ? -11.812 -11.469 -26 1 67.19 367 SER B O 1
ATOM 5774 N N . ASN B 1 368 ? -12.32 -13.469 -26.375 1 57.94 368 ASN B N 1
ATOM 5775 C CA . ASN B 1 368 ? -11.336 -13.781 -27.406 1 57.94 368 ASN B CA 1
ATOM 5776 C C . ASN B 1 368 ? -11.797 -13.32 -28.781 1 57.94 368 ASN B C 1
ATOM 5778 O O . ASN B 1 368 ? -12.055 -14.141 -29.672 1 57.94 368 ASN B O 1
ATOM 5782 N N . ASP B 1 369 ? -12.758 -12.445 -29.016 1 46.59 369 ASP B N 1
ATOM 5783 C CA . ASP B 1 369 ? -13.18 -12.195 -30.391 1 46.59 369 ASP B CA 1
ATOM 5784 C C . ASP B 1 369 ? -12 -11.82 -31.266 1 46.59 369 ASP B C 1
ATOM 5786 O O . ASP B 1 369 ? -11.883 -10.672 -31.703 1 46.59 369 ASP B O 1
ATOM 5790 N N . GLY B 1 370 ? -10.812 -12.016 -31.016 1 39.56 370 GLY B N 1
ATOM 5791 C CA . GLY B 1 370 ? -9.93 -11.867 -32.156 1 39.56 370 GLY B CA 1
ATOM 5792 C C . GLY B 1 370 ? -10.312 -12.75 -33.344 1 39.56 370 GLY B C 1
ATOM 5793 O O . GLY B 1 370 ? -10.711 -13.898 -33.156 1 39.56 370 GLY B O 1
ATOM 5794 N N . ASP B 1 371 ? -10.938 -12.273 -34.344 1 33.66 371 ASP B N 1
ATOM 5795 C CA . ASP B 1 371 ? -11.094 -12.875 -35.656 1 33.66 371 ASP B CA 1
ATOM 5796 C C . ASP B 1 371 ? -9.844 -13.656 -36.062 1 33.66 371 ASP B C 1
ATOM 5798 O O . ASP B 1 371 ? -8.742 -13.102 -36.094 1 33.66 371 ASP B O 1
ATOM 5802 N N . PRO B 1 372 ? -9.914 -14.969 -36 1 35.53 372 PRO B N 1
ATOM 5803 C CA . PRO B 1 372 ? -8.812 -15.727 -36.594 1 35.53 372 PRO B CA 1
ATOM 5804 C C . PRO B 1 372 ? -8.375 -15.156 -37.938 1 35.53 372 PRO B C 1
ATOM 5806 O O . PRO B 1 372 ? -7.293 -15.484 -38.438 1 35.53 372 PRO B O 1
ATOM 5809 N N . TRP B 1 373 ? -9.367 -14.805 -38.844 1 25.06 373 TRP B N 1
ATOM 5810 C CA . TRP B 1 373 ? -9.062 -14.484 -40.219 1 25.06 373 TRP B CA 1
ATOM 5811 C C . TRP B 1 373 ? -8.547 -13.055 -40.344 1 25.06 373 TRP B C 1
ATOM 5813 O O . TRP B 1 373 ? -9.078 -12.133 -39.719 1 25.06 373 TRP B O 1
#

Organism: Acanthaster planci (NCBI:txid133434)

Solvent-accessible surface area (backbone atoms only — not comparable to full-atom values): 37442 Å² total; per-residue (Å²): 40,79,73,12,29,20,37,39,30,67,44,74,64,30,53,40,47,52,56,54,40,43,72,73,69,44,46,58,55,25,35,25,12,95,38,54,66,55,13,48,54,53,23,62,74,68,71,32,88,37,59,33,53,47,65,63,62,42,66,66,31,87,62,39,43,33,36,38,40,41,56,61,23,72,47,37,23,61,51,50,28,53,34,41,72,73,72,26,23,37,42,31,47,70,44,40,29,76,44,47,67,35,13,46,49,30,31,52,37,42,65,76,39,67,84,47,55,52,35,35,61,52,28,56,56,55,30,64,38,50,46,48,50,22,50,39,48,74,71,41,55,21,43,60,59,44,38,35,48,34,42,36,38,18,34,68,88,74,69,75,59,88,51,52,60,34,27,45,89,39,46,17,21,45,53,48,66,50,41,45,50,49,54,45,50,51,27,66,39,69,70,42,53,62,48,30,23,32,27,46,71,38,56,81,66,40,60,45,95,67,38,65,66,92,62,64,40,57,14,31,49,33,35,41,37,36,36,36,27,73,80,63,28,37,33,40,40,38,41,38,28,83,37,70,68,72,70,43,45,39,43,36,39,35,26,78,46,21,34,39,34,33,51,62,48,27,22,32,32,29,41,73,86,48,92,53,76,38,83,74,36,75,64,72,79,72,80,48,65,74,67,43,72,60,31,68,77,86,73,55,58,64,51,55,50,54,5,43,54,42,44,51,51,22,50,52,49,12,16,63,74,25,82,46,71,80,34,66,43,61,71,60,46,63,73,54,34,30,40,62,55,35,28,52,37,36,24,45,52,51,21,27,55,49,6,39,73,70,41,27,68,24,63,40,66,84,76,74,80,66,70,90,117,42,79,73,12,29,20,37,36,30,68,44,74,65,30,53,40,47,52,57,55,41,43,73,74,69,44,47,59,54,25,34,27,12,96,38,54,64,55,12,46,53,54,23,61,74,68,71,31,88,38,59,33,51,47,65,62,62,42,65,68,32,86,61,38,42,33,37,37,40,41,57,61,22,71,47,37,23,60,53,50,28,52,34,40,73,74,71,26,23,35,42,30,47,70,43,40,29,76,44,48,68,35,14,45,49,31,31,53,37,44,66,74,37,68,85,45,55,54,34,36,62,52,29,55,57,56,30,65,38,48,45,49,50,22,49,39,48,74,70,41,54,22,43,60,60,45,38,35,50,35,41,35,38,17,34,65,88,75,67,74,57,87,51,53,60,35,27,46,88,38,46,17,22,47,53,48,65,50,42,43,50,50,54,44,50,51,28,65,39,68,72,43,52,61,47,31,24,33,25,45,72,39,56,82,67,40,60,46,95,67,38,63,66,92,62,64,40,57,15,32,49,32,35,42,36,36,34,36,26,73,81,63,26,35,33,40,39,39,40,38,30,83,38,70,69,72,71,43,43,37,42,35,39,35,27,76,45,20,35,38,32,31,52,62,48,27,22,33,32,28,41,74,86,48,90,53,76,38,82,75,38,75,62,72,79,73,79,48,66,75,68,43,71,61,31,70,77,89,74,57,58,65,52,54,51,54,4,43,53,43,43,51,52,23,50,51,50,12,16,63,73,24,83,46,70,80,35,65,42,60,73,60,46,61,72,55,35,31,40,62,54,35,28,52,37,35,24,46,53,52,20,26,54,50,6,39,73,70,39,27,68,24,64,40,64,82,75,76,77,67,69,89,119

Radius of gyration: 29.57 Å; Cα contacts (8 Å, |Δi|>4): 1680; chains: 2; bounding box: 58×91×72 Å

InterPro domains:
  IPR000683 Gfo/Idh/MocA-like oxidoreductase, N-terminal [PF01408] (5-111)
  IPR036291 NAD(P)-binding domain superfamily [SSF51735] (4-151)
  IPR050463 Gfo/Idh/MocA family oxidoreductases and glycosidases [PTHR43818] (4-365)
  IPR055170 GFO/IDH/MocA-like oxidoreductase domain [PF22725] (130-260)

Nearest PDB structures (foldseek):
  8y7p-assembly1_A  TM=9.865E-01  e=7.465E-52  Homo sapiens
  8y7p-assembly1_B  TM=9.853E-01  e=1.064E-50  Homo sapiens
  3cea-assembly1_D  TM=7.909E-01  e=7.518E-22  Lactiplantibacillus plantarum WCFS1
  4n54-assembly1_C  TM=8.102E-01  e=7.578E-21  Lacticaseibacillus casei BL23
  2p2s-assembly1_B  TM=7.751E-01  e=1.020E-19  Pectobacterium atrosepticum SCRI1043